Protein 7SJY (pdb70)

Nearest PDB structures (foldseek):
  7sjy-assembly2_B  TM=9.991E-01  e=5.318E-62  Acetivibrio thermocellus DSM 1313
  3tjn-assembly2_B  TM=8.805E-01  e=1.576E-15  Homo sapiens
  2rce-assembly2_D  TM=8.566E-01  e=8.160E-14  Escherichia coli
  2qf0-assembly2_D  TM=8.390E-01  e=1.412E-13  Escherichia coli K-12
  1ky9-assembly1_A  TM=7.820E-01  e=7.725E-14  Escherichia coli

B-factor: mean 51.48, std 15.57, range [25.97, 120.6]

Foldseek 3Di:
DAADPVLVVVQLQFKKKKFAAALVRHTPAIAIWGAQDQFKIKFFLVRHVRGLWMWIAGLVGDIFTWFAWLDHDNLQRMTMTGTPDGHPRDHAAADELVVDDFFFKKWWWIQAVNHIDIDIWTWHAQADPPGPGKTWTPAADDPRHAGTFMGGRVRHGQWGFHPPSHPPRTGITHGCVVVVVVCVVCVVDDSVRRFHFAGHDDPDPCCQPLVLVVQLLVCLLVLHVPSNCVQADPVPDDVVVVVVSVCVSVAFNKDKTWGDKAWPDDDDFKTKIWTKIWIGTPDGDDDDIGMKTKMFIWGQDPNHIHTHGMDID/DADPVLVVVQLQQKKKKFAAALVRHTPAIAIWGAQDQFKIKFFLVRYVRGLWMWIAGPVGDIFTWFAWLDHDNLQRMTMTGTPDGHPRDHAAADELVVDDFFFKKWWWIDDCPDIDIDIWTWHAQADPPRPGKTWTPADDDPRRAGTFMGGSVRHGQWGWHPPSHDPRTGITHGCVVVVVVCVVCVVDDSVPRFHFAGHDDPDPCCQVLVLVVQLLVCLLVLHVPSNCVQADPVPDDVVVVVVSVCVSVAFNKDKGWRDWAWPDDDPFKTKIWTKTWIDTPDGDDDDIGMKTKMFMWGQDPNHIHTHGMDID

InterPro domains:
  IPR001940 Peptidase S1C [PR00834] (427-439)
  IPR001940 Peptidase S1C [PR00834] (490-514)
  IPR001940 Peptidase S1C [PR00834] (542-559)
  IPR009003 Peptidase S1, PA clan [SSF50494] (396-578)
  IPR024449 Anti-sigma factor RsgI, N-terminal [PF12791] (3-42)
  IPR024449 Anti-sigma factor RsgI, N-terminal [PS51849] (3-50)
  IPR055431 Anti-sigma factor RsgI-like, middle domain [PF23750] (180-318)

Radius of gyration: 28.8 Å; Cα contacts (8 Å, |Δi|>4): 1561; chains: 2; bounding box: 77×58×78 Å

Sequence (625 aa):
PELGSREIEILGESVVLVTAYDENRKVVSQGSGFAVGTGLFATNYHLVKDGVVVKITAGDGKVYDVDGIVKYDKAKDLALLKTTVETGVNPLKLGTKKSLTKGSRIVAIGKANAKNTVTKGSIKSLKVDGLTDAIELSASISKESTGGPVFDMKGNVVGITAYGISKQNVNAVIPADYVADWVKELSKHSFGNIRIVRKTLVFDSDFEFNFVVYKIIRALENEDAATYFGCMTDELYKDETRKNLEVLFTTYDLAYNIESINVVSKSEEQAKVSYVYTINKEAGPNFKNYRIIGECSLIKVDGTWKINDSEEKELGSREIEILGESVVLVTAYDENRKVVSQGSGFAVGTGLFATNYHLVKDGVVVKITAGDGKVYDVDGIVKYDKAKDLALLKTTVETGVNPLKLGTKKSLTKGSRIVAIGKANAKNTVTKGSIKSLKVDGLTDAIELSASISKESTGGPVFDMKGNVVGITAYGISKQNVNAVIPADYVADWVKELSKHSFGNIRIVRKTLVFDSDFEFNFVVYKIIRRALENEDAATYFGCMTDELYKDETRKNLEVLFTTYDLAYNIESINVVSKSEEQAKVSYVYTINKEAGPNFKNYRIIGECSLIKVDGTWKINDSEEK

Secondary structure (DSSP, 8-state):
----HHHHHHHHTTEEEEEEE-TTS-EEEEEEEEEEETTEEEE-GGGTTT-SEEEEE-TTS-EEEEEEEEEEETTTTEEEEEESS--SPPPPPB--GGG--TT-EEEEEEE----EEEEEEEEEES--TTSSS-EEESS---GGGTT-EEE-TTS-EEEEE-TTSSSTT--EEEETHHHHHHHHHHTTS-GGGPPPSEE-B-SSTTHHHHHHHHHHHHHHHTT-HHHHHHTB-GGG--HHHHHHHHHHHHH-EEEEEEEEEEEEEE-SSEEEEEEEEEEEEEESS----EEEEEEEEEEEETTEEEEEEEEE-/---HHHHHHHHTTEEEEEEE-TTS-EEEEEEEEEEETTEEEE-GGGTTT-SEEEEE-TTS-EEEEEEEEEEETTTTEEEEEESS--SPPPPPB--GGG--TT-EEEEEE----PPEEEEEEEEES-BTTBSS-EEESS---GGGTT-EEE-TTS-EEEEE-TTSSSTT--EEEETHHHHHHHHHHTTS-GGG---SEE-B-SSTTHHHHHHHHHHHHHHHTT-HHHHHHTB-GGG--HHHHHHHHHHHHH-EEEEEEEEEEEEEE-SSEEEEEEEEEEEEEESS----EEEEEEEEEEEETTEEEEEEEEE-

Organism: Acetivibrio thermocellus (strain ATCC 27405 / DSM 1237 / JCM 9322 / NBRC 103400 / NCIMB 10682 / NRRL B-4536 / VPI 7372) (NCBI:txid203119)

Solvent-accessible surface area: 28581 Å² total; per-residue (Å²): 166,124,19,30,83,186,76,16,123,106,26,0,120,4,0,0,10,0,6,0,45,33,67,119,159,72,78,68,26,61,1,0,0,0,0,10,13,69,1,15,0,0,0,0,12,64,5,2,82,75,2,9,1,0,60,0,23,6,43,107,44,126,86,29,54,0,30,0,3,3,42,46,40,58,49,35,16,0,0,0,0,11,0,62,84,104,13,74,12,107,65,16,151,37,18,49,62,181,70,14,58,11,53,38,100,2,6,1,1,0,6,38,135,31,96,67,57,66,26,144,11,18,3,110,10,19,48,11,54,10,23,122,25,0,2,31,5,67,58,79,17,53,118,104,3,2,0,0,0,0,0,18,36,173,12,27,0,1,0,0,5,4,105,38,9,10,60,110,135,50,41,6,3,3,0,0,28,57,0,32,92,36,35,94,83,14,80,153,92,70,42,68,101,14,151,18,54,19,42,5,8,44,50,76,93,37,28,53,18,14,27,14,1,11,85,18,5,50,2,21,32,93,78,51,17,75,43,35,25,40,8,14,9,122,148,64,87,43,111,122,42,91,43,88,13,96,97,46,25,62,31,38,10,18,4,4,20,13,41,29,6,79,30,87,56,102,68,157,62,106,2,78,0,33,12,29,10,24,8,41,66,64,10,22,74,144,48,190,83,110,106,15,98,8,72,3,14,0,49,43,55,149,60,84,38,43,8,52,85,61,141,89,98,142,14,30,89,186,70,12,126,114,28,6,111,4,0,0,15,0,6,0,44,33,50,116,149,48,87,70,26,60,2,0,0,0,0,10,13,56,0,15,0,0,0,0,12,56,5,2,92,89,3,1,0,0,63,0,30,7,57,110,48,79,85,32,53,0,29,0,3,2,44,46,38,52,48,35,13,0,0,0,0,11,0,60,86,102,14,73,13,106,73,16,152,37,18,49,38,192,66,13,69,15,51,36,97,2,0,1,1,0,23,22,132,108,92,52,60,66,31,99,10,18,4,112,9,9,51,12,60,13,23,123,40,0,1,30,5,66,56,79,23,55,114,111,1,3,0,0,0,1,0,16,56,170,14,28,0,1,0,0,3,6,113,38,5,11,81,113,134,46,39,4,5,3,0,0,37,59,0,32,88,30,39,158,104,19,74,198,95,71,38,71,101,14,146,16,42,34,39,5,6,42,52,76,89,37,24,96,10,15,23,15,2,18,71,17,5,69,2,22,39,92,75,49,30,85,40,35,33,40,9,17,14,126,131,52,79,109,85,66,42,82,121,104,12,82,94,45,26,55,30,37,8,19,3,5,20,13,35,26,5,76,30,85,56,97,68,141,97,110,4,79,0,32,11,20,10,35,8,37,65,62,13,28,76,144,49,176,75,107,95,16,68,6,70,3,16,0,51,73,53,151,63,68,30,54,7,51,84,61,141,89,181

Structure (mmCIF, N/CA/C/O backbone):
data_7SJY
#
_entry.id   7SJY
#
_cell.length_a   63.630
_cell.length_b   78.060
_cell.length_c   81.210
_cell.angle_alpha   90.000
_cell.angle_beta   112.970
_cell.angle_gamma   90.000
#
_symmetry.space_group_name_H-M   'P 1 21 1'
#
loop_
_entity.id
_entity.type
_entity.pdbx_description
1 polymer 'Anti-sigma-I factor RsgI9'
2 non-polymer GLYCEROL
3 water water
#
loop_
_atom_site.group_PDB
_atom_site.id
_atom_site.type_symbol
_atom_site.label_atom_id
_atom_site.label_alt_id
_atom_site.label_comp_id
_atom_site.label_asym_id
_atom_site.label_entity_id
_atom_site.label_seq_id
_atom_site.pdbx_PDB_ins_code
_atom_site.Cartn_x
_atom_site.Cartn_y
_atom_site.Cartn_z
_atom_site.occupancy
_atom_site.B_iso_or_equiv
_atom_site.auth_seq_id
_atom_site.auth_comp_id
_atom_site.auth_asym_id
_atom_site.auth_atom_id
_atom_site.pdbx_PDB_model_num
ATOM 1 N N . PRO A 1 4 ? -57.544 33.413 60.797 1.00 65.84 389 PRO A N 1
ATOM 2 C CA . PRO A 1 4 ? -56.552 32.549 61.434 1.00 65.64 389 PRO A CA 1
ATOM 3 C C . PRO A 1 4 ? -55.151 32.954 60.962 1.00 65.26 389 PRO A C 1
ATOM 4 O O . PRO A 1 4 ? -54.453 32.152 60.336 1.00 66.25 389 PRO A O 1
ATOM 8 N N . GLU A 1 5 ? -54.771 34.220 61.201 1.00 63.25 390 GLU A N 1
ATOM 9 C CA . GLU A 1 5 ? -53.481 34.756 60.787 1.00 61.91 390 GLU A CA 1
ATOM 10 C C . GLU A 1 5 ? -52.769 35.388 62.004 1.00 58.89 390 GLU A C 1
ATOM 11 O O . GLU A 1 5 ? -53.398 36.124 62.768 1.00 59.28 390 GLU A O 1
ATOM 17 N N . LEU A 1 6 ? -51.476 35.067 62.209 1.00 55.60 391 LEU A N 1
ATOM 18 C CA . LEU A 1 6 ? -50.672 35.567 63.334 1.00 52.99 391 LEU A CA 1
ATOM 19 C C . LEU A 1 6 ? -50.452 37.088 63.270 1.00 51.90 391 LEU A C 1
ATOM 20 O O . LEU A 1 6 ? -49.806 37.581 62.349 1.00 52.29 391 LEU A O 1
ATOM 25 N N . GLY A 1 7 ? -50.999 37.812 64.234 1.00 50.80 392 GLY A N 1
ATOM 26 C CA . GLY A 1 7 ? -50.945 39.276 64.232 1.00 50.39 392 GLY A CA 1
ATOM 27 C C . GLY A 1 7 ? -49.613 39.856 64.659 1.00 49.35 392 GLY A C 1
ATOM 28 O O . GLY A 1 7 ? -48.829 39.166 65.303 1.00 48.81 392 GLY A O 1
ATOM 29 N N . SER A 1 8 ? -49.343 41.122 64.288 1.00 48.66 393 SER A N 1
ATOM 30 C CA . SER A 1 8 ? -48.118 41.834 64.658 1.00 49.11 393 SER A CA 1
ATOM 31 C C . SER A 1 8 ? -47.897 41.861 66.163 1.00 47.61 393 SER A C 1
ATOM 32 O O . SER A 1 8 ? -46.753 41.803 66.616 1.00 47.22 393 SER A O 1
ATOM 35 N N . ARG A 1 9 ? -48.978 42.018 66.943 1.00 46.92 394 ARG A N 1
ATOM 36 C CA . ARG A 1 9 ? -48.892 42.077 68.402 1.00 47.40 394 ARG A CA 1
ATOM 37 C C . ARG A 1 9 ? -48.297 40.785 68.955 1.00 47.01 394 ARG A C 1
ATOM 38 O O . ARG A 1 9 ? -47.420 40.823 69.830 1.00 47.46 394 ARG A O 1
ATOM 46 N N . GLU A 1 10 ? -48.745 39.638 68.404 1.00 45.92 395 GLU A N 1
ATOM 47 C CA . GLU A 1 10 ? -48.280 38.327 68.810 1.00 45.06 395 GLU A CA 1
ATOM 48 C C . GLU A 1 10 ? -46.840 38.109 68.359 1.00 43.70 395 GLU A C 1
ATOM 49 O O . GLU A 1 10 ? -46.036 37.590 69.130 1.00 43.11 395 GLU A O 1
ATOM 55 N N . ILE A 1 11 ? -46.510 38.524 67.128 1.00 42.69 396 ILE A N 1
ATOM 56 C CA . ILE A 1 11 ? -45.150 38.412 66.605 1.00 42.68 396 ILE A CA 1
ATOM 57 C C . ILE A 1 11 ? -44.138 39.163 67.488 1.00 43.57 396 ILE A C 1
ATOM 58 O O . ILE A 1 11 ? -43.054 38.639 67.766 1.00 43.54 396 ILE A O 1
ATOM 63 N N . GLU A 1 12 ? -44.511 40.381 67.958 1.00 44.08 397 GLU A N 1
ATOM 64 C CA . GLU A 1 12 ? -43.645 41.173 68.815 1.00 45.02 397 GLU A CA 1
ATOM 65 C C . GLU A 1 12 ? -43.390 40.462 70.160 1.00 44.00 397 GLU A C 1
ATOM 66 O O . GLU A 1 12 ? -42.263 40.466 70.666 1.00 43.62 397 GLU A O 1
ATOM 72 N N . ILE A 1 13 ? -44.431 39.853 70.732 1.00 43.52 398 ILE A N 1
ATOM 73 C CA . ILE A 1 13 ? -44.303 39.126 71.996 1.00 44.05 398 ILE A CA 1
ATOM 74 C C . ILE A 1 13 ? -43.413 37.885 71.817 1.00 43.16 398 ILE A C 1
ATOM 75 O O . ILE A 1 13 ? -42.515 37.642 72.622 1.00 43.90 398 ILE A O 1
ATOM 80 N N . LEU A 1 14 ? -43.654 37.107 70.761 1.00 41.33 399 LEU A N 1
ATOM 81 C CA . LEU A 1 14 ? -42.851 35.904 70.487 1.00 40.05 399 LEU A CA 1
ATOM 82 C C . LEU A 1 14 ? -41.378 36.249 70.228 1.00 39.80 399 LEU A C 1
ATOM 83 O O . LEU A 1 14 ? -40.473 35.491 70.594 1.00 39.90 399 LEU A O 1
ATOM 88 N N . GLY A 1 15 ? -41.154 37.390 69.587 1.00 39.84 400 GLY A N 1
ATOM 89 C CA . GLY A 1 15 ? -39.816 37.870 69.278 1.00 40.59 400 GLY A CA 1
ATOM 90 C C . GLY A 1 15 ? -38.979 38.152 70.510 1.00 41.01 400 GLY A C 1
ATOM 91 O O . GLY A 1 15 ? -37.751 38.116 70.429 1.00 40.78 400 GLY A O 1
ATOM 92 N N . GLU A 1 16 ? -39.621 38.406 71.663 1.00 41.57 401 GLU A N 1
ATOM 93 C CA . GLU A 1 16 ? -38.886 38.637 72.920 1.00 43.05 401 GLU A CA 1
ATOM 94 C C . GLU A 1 16 ? -38.134 37.375 73.406 1.00 43.30 401 GLU A C 1
ATOM 95 O O . GLU A 1 16 ? -37.249 37.482 74.259 1.00 43.63 401 GLU A O 1
ATOM 101 N N . SER A 1 17 ? -38.464 36.197 72.858 1.00 42.61 402 SER A N 1
ATOM 102 C CA . SER A 1 17 ? -37.785 34.942 73.185 1.00 42.11 402 SER A CA 1
ATOM 103 C C . SER A 1 17 ? -36.649 34.597 72.203 1.00 40.21 402 SER A C 1
ATOM 104 O O . SER A 1 17 ? -35.981 33.591 72.377 1.00 38.95 402 SER A O 1
ATOM 107 N N . VAL A 1 18 ? -36.437 35.432 71.178 1.00 39.43 403 VAL A N 1
ATOM 108 C CA . VAL A 1 18 ? -35.415 35.193 70.178 1.00 38.80 403 VAL A CA 1
ATOM 109 C C . VAL A 1 18 ? -34.143 35.908 70.605 1.00 37.85 403 VAL A C 1
ATOM 110 O O . VAL A 1 18 ? -34.201 37.050 71.054 1.00 38.98 403 VAL A O 1
ATOM 114 N N . VAL A 1 19 ? -33.007 35.238 70.509 1.00 37.03 404 VAL A N 1
ATOM 115 C CA . VAL A 1 19 ? -31.739 35.791 70.982 1.00 37.99 404 VAL A CA 1
ATOM 116 C C . VAL A 1 19 ? -30.674 35.767 69.882 1.00 38.99 404 VAL A C 1
ATOM 117 O O . VAL A 1 19 ? -30.834 35.078 68.855 1.00 38.35 404 VAL A O 1
ATOM 121 N N . LEU A 1 20 ? -29.602 36.531 70.098 1.00 39.60 405 LEU A N 1
ATOM 122 C CA . LEU A 1 20 ? -28.437 36.587 69.226 1.00 41.87 405 LEU A CA 1
ATOM 123 C C . LEU A 1 20 ? -27.446 35.573 69.775 1.00 42.80 405 LEU A C 1
ATOM 124 O O . LEU A 1 20 ? -27.220 35.530 70.986 1.00 43.90 405 LEU A O 1
ATOM 129 N N . VAL A 1 21 ? -26.890 34.719 68.917 1.00 42.35 406 VAL A N 1
ATOM 130 C CA . VAL A 1 21 ? -25.910 33.715 69.330 1.00 42.47 406 VAL A CA 1
ATOM 131 C C . VAL A 1 21 ? -24.560 34.114 68.706 1.00 42.84 406 VAL A C 1
ATOM 132 O O . VAL A 1 21 ? -24.461 34.171 67.487 1.00 41.77 406 VAL A O 1
ATOM 136 N N . THR A 1 22 ? -23.538 34.409 69.527 1.00 43.42 407 THR A N 1
ATOM 137 C CA . THR A 1 22 ? -22.226 34.811 69.001 1.00 45.00 407 THR A CA 1
ATOM 138 C C . THR A 1 22 ? -21.121 33.876 69.471 1.00 46.23 407 THR A C 1
ATOM 139 O O . THR A 1 22 ? -20.962 33.672 70.676 1.00 46.40 407 THR A O 1
ATOM 143 N N . ALA A 1 23 ? -20.342 33.326 68.527 1.00 46.73 408 ALA A N 1
ATOM 144 C CA . ALA A 1 23 ? -19.239 32.447 68.881 1.00 48.15 408 ALA A CA 1
ATOM 145 C C . ALA A 1 23 ? -17.928 33.174 68.657 1.00 49.12 408 ALA A C 1
ATOM 146 O O . ALA A 1 23 ? -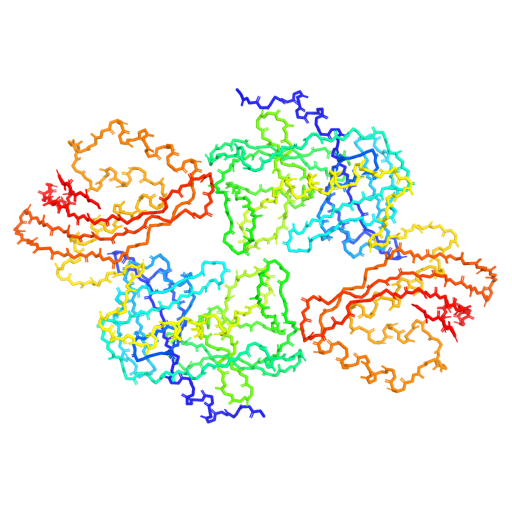17.762 33.860 67.651 1.00 48.96 408 ALA A O 1
ATOM 148 N N . TYR A 1 24 ? -17.009 33.026 69.611 1.00 49.87 409 TYR A N 1
ATOM 149 C CA . TYR A 1 24 ? -15.697 33.658 69.604 1.00 50.79 409 TYR A CA 1
ATOM 150 C C . TYR A 1 24 ? -14.594 32.626 69.567 1.00 51.66 409 TYR A C 1
ATOM 151 O O . TYR A 1 24 ? -14.767 31.519 70.072 1.00 51.08 409 TYR A O 1
ATOM 160 N N . ASP A 1 25 ? -13.445 32.995 69.002 1.00 53.36 410 ASP A N 1
ATOM 161 C CA . ASP A 1 25 ? -12.266 32.130 69.055 1.00 55.10 410 ASP A CA 1
ATOM 162 C C . ASP A 1 25 ? -11.427 32.497 70.323 1.00 56.92 410 ASP A C 1
ATOM 163 O O . ASP A 1 25 ? -11.850 33.349 71.111 1.00 57.14 410 ASP A O 1
ATOM 168 N N . GLU A 1 26 ? -10.255 31.874 70.522 1.00 57.78 411 GLU A N 1
ATOM 169 C CA . GLU A 1 26 ? -9.418 32.137 71.687 1.00 59.49 411 GLU A CA 1
ATOM 170 C C . GLU A 1 26 ? -8.853 33.564 71.733 1.00 60.95 411 GLU A C 1
ATOM 171 O O . GLU A 1 26 ? -8.388 33.982 72.792 1.00 61.33 411 GLU A O 1
ATOM 177 N N . ASN A 1 27 ? -8.876 34.304 70.605 1.00 61.37 412 ASN A N 1
ATOM 178 C CA . ASN A 1 27 ? -8.379 35.682 70.593 1.00 62.86 412 ASN A CA 1
ATOM 179 C C . ASN A 1 27 ? -9.513 36.711 70.611 1.00 63.03 412 ASN A C 1
ATOM 180 O O . ASN A 1 27 ? -9.292 37.847 70.196 1.00 62.98 412 ASN A O 1
ATOM 185 N N . ARG A 1 28 ? -10.727 36.316 71.075 1.00 62.62 413 ARG A N 1
ATOM 186 C CA . ARG A 1 28 ? -11.903 37.192 71.184 1.00 62.38 413 ARG A CA 1
ATOM 187 C C . ARG A 1 28 ? -12.460 37.667 69.832 1.00 60.85 413 ARG A C 1
ATOM 188 O O . ARG A 1 28 ? -13.208 38.643 69.787 1.00 60.76 413 ARG A O 1
ATOM 196 N N . LYS A 1 29 ? -12.126 36.974 68.736 1.00 59.39 414 LYS A N 1
ATOM 197 C CA . LYS A 1 29 ? -12.649 37.326 67.418 1.00 58.34 414 LYS A CA 1
ATOM 198 C C . LYS A 1 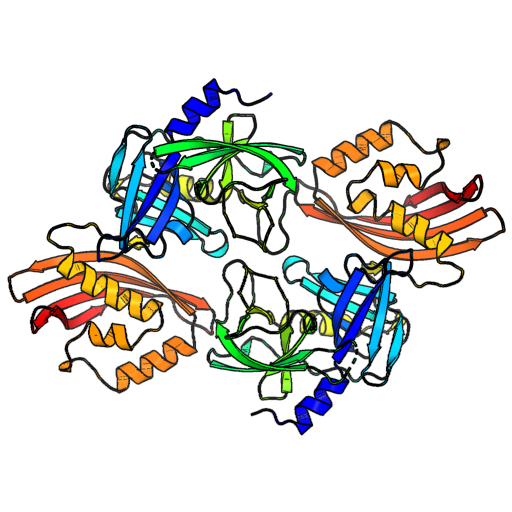29 ? -13.971 36.588 67.173 1.00 57.52 414 LYS A C 1
ATOM 199 O O . LYS A 1 29 ? -14.081 35.421 67.512 1.00 57.71 414 LYS A O 1
ATOM 202 N N . VAL A 1 30 ? -14.947 37.248 66.547 1.00 56.40 415 VAL A N 1
ATOM 203 C CA . VAL A 1 30 ? -16.222 36.623 66.226 1.00 55.98 415 VAL A CA 1
ATOM 204 C C . VAL A 1 30 ? -16.034 35.668 65.044 1.00 55.40 415 VAL A C 1
ATOM 205 O O . VAL A 1 30 ? -15.656 36.112 63.957 1.00 55.74 415 VAL A O 1
ATOM 209 N N . VAL A 1 31 ? -16.284 34.364 65.245 1.00 54.09 416 VAL A N 1
ATOM 210 C CA . VAL A 1 31 ? -16.154 33.391 64.162 1.00 53.42 416 VAL A CA 1
ATOM 211 C C . VAL A 1 31 ? -17.498 33.069 63.506 1.00 52.32 416 VAL A C 1
ATOM 212 O O . VAL A 1 31 ? -17.524 32.674 62.348 1.00 53.23 416 VAL A O 1
ATOM 216 N N . SER A 1 32 ? -18.603 33.226 64.232 1.00 50.60 417 SER A N 1
ATOM 217 C CA . SER A 1 32 ? -19.940 32.999 63.696 1.00 50.21 417 SER A CA 1
ATOM 218 C C . SER A 1 32 ? -20.970 33.743 64.528 1.00 48.87 417 SER A C 1
ATOM 219 O O . SER A 1 32 ? -20.757 34.019 65.719 1.00 48.59 417 SER A O 1
ATOM 222 N N . GLN A 1 33 ? -22.094 34.078 63.883 1.00 46.71 418 GLN A N 1
ATOM 223 C CA . GLN A 1 33 ? -23.168 34.782 64.542 1.00 44.58 418 GLN A CA 1
ATOM 224 C C . GLN A 1 33 ? -24.470 34.460 63.852 1.00 42.17 418 GLN A C 1
ATOM 225 O O . GLN A 1 33 ? -24.550 34.465 62.619 1.00 42.51 418 GLN A O 1
ATOM 231 N N . GLY A 1 34 ? -25.483 34.188 64.648 1.00 39.30 419 GLY A N 1
ATOM 232 C CA . GLY A 1 34 ? -26.799 33.884 64.121 1.00 38.89 419 GLY A CA 1
ATOM 233 C C . GLY A 1 34 ? -27.852 34.052 65.186 1.00 39.16 419 GLY A C 1
ATOM 234 O O . GLY A 1 34 ? -27.654 34.788 66.165 1.00 39.66 419 GLY A O 1
ATOM 235 N N . SER A 1 35 ? -28.965 33.370 65.011 1.00 38.70 420 SER A N 1
ATOM 236 C CA . SER A 1 35 ? -30.089 33.468 65.926 1.00 38.32 420 SER A CA 1
ATOM 237 C C . SER A 1 35 ? -30.268 32.187 66.745 1.00 38.24 420 SER A C 1
ATOM 238 O O . SER A 1 35 ? -29.660 31.164 66.474 1.00 38.07 420 SER A O 1
ATOM 241 N N . GLY A 1 36 ? -31.111 32.287 67.751 1.00 37.88 421 GLY A N 1
ATOM 242 C CA . GLY A 1 36 ? -31.504 31.205 68.640 1.00 37.10 421 GLY A CA 1
ATOM 243 C C . GLY A 1 36 ? -32.783 31.595 69.359 1.00 36.73 421 GLY A C 1
ATOM 244 O O . GLY A 1 36 ? -33.318 32.702 69.150 1.00 36.66 421 GLY A O 1
ATOM 245 N N . PHE A 1 37 ? -33.283 30.714 70.213 1.00 35.88 422 PHE A N 1
ATOM 246 C CA . PHE A 1 37 ? -34.517 31.014 70.950 1.00 36.22 422 PHE A CA 1
ATOM 247 C C . PHE A 1 37 ? -34.637 30.210 72.247 1.00 37.11 422 PHE A C 1
ATOM 248 O O . PHE A 1 37 ? -34.232 29.038 72.301 1.00 36.81 422 PHE A O 1
ATOM 256 N N . ALA A 1 38 ? -35.229 30.824 73.270 1.00 36.41 423 ALA A N 1
ATOM 257 C CA . ALA A 1 38 ? -35.418 30.125 74.523 1.00 37.37 423 ALA A CA 1
ATOM 258 C C . ALA A 1 38 ? -36.482 29.055 74.409 1.00 37.84 423 ALA A C 1
ATOM 259 O O . ALA A 1 38 ? -37.576 29.296 73.902 1.00 36.54 423 ALA A O 1
ATOM 261 N N . VAL A 1 39 ? -36.139 27.851 74.878 1.00 39.43 424 VAL A N 1
ATOM 262 C CA . VAL A 1 39 ? -37.039 26.686 74.994 1.00 40.82 424 VAL A CA 1
ATOM 263 C C . VAL A 1 39 ? -37.125 26.177 76.456 1.00 43.80 424 VAL A C 1
ATOM 264 O O . VAL A 1 39 ? -37.890 25.262 76.752 1.00 43.30 424 VAL A O 1
ATOM 268 N N . GLY A 1 40 ? -36.322 26.789 77.339 1.00 46.00 425 GLY A N 1
ATOM 269 C CA . GLY A 1 40 ? -36.230 26.598 78.776 1.00 47.80 425 GLY A CA 1
ATOM 270 C C . GLY A 1 40 ? -35.630 27.852 79.385 1.00 50.13 425 GLY A C 1
ATOM 271 O O . GLY A 1 40 ? -35.088 28.707 78.672 1.00 50.41 425 GLY A O 1
ATOM 272 N N . THR A 1 41 ? -35.679 27.973 80.706 1.00 51.98 426 THR A N 1
ATOM 273 C CA . THR A 1 41 ? -35.140 29.151 81.407 1.00 53.29 426 THR A CA 1
ATOM 274 C C . THR A 1 41 ? -33.638 29.416 81.145 1.00 51.85 426 THR A C 1
ATOM 275 O O . THR A 1 41 ? -33.210 30.573 81.173 1.00 53.49 426 THR A O 1
ATOM 279 N N . GLY A 1 42 ? -32.869 28.360 80.915 1.00 48.00 427 GLY A N 1
ATOM 280 C CA . GLY A 1 42 ? -31.459 28.477 80.586 1.00 45.76 427 GLY A CA 1
ATOM 281 C C . GLY A 1 42 ? -31.063 27.576 79.433 1.00 43.73 427 GLY A C 1
ATOM 282 O O . GLY A 1 42 ? -29.897 27.187 79.329 1.00 43.99 427 GLY A O 1
ATOM 283 N N . LEU A 1 43 ? -32.040 27.237 78.551 1.00 41.61 428 LEU A N 1
ATOM 284 C CA . LEU A 1 43 ? -31.861 26.367 77.393 1.00 41.01 428 LEU A CA 1
ATOM 285 C C . LEU A 1 43 ? -32.295 27.123 76.149 1.00 40.32 428 LEU A C 1
ATOM 286 O O . LEU A 1 43 ? -33.419 27.644 76.092 1.00 40.14 428 LEU A O 1
ATOM 291 N N . PHE A 1 44 ? -31.400 27.188 75.156 1.00 39.14 429 PHE A N 1
ATOM 292 C CA . PHE A 1 44 ? -31.655 27.917 73.928 1.00 38.49 429 PHE A CA 1
ATOM 293 C C . PHE A 1 44 ? -31.390 27.031 72.732 1.00 38.06 429 PHE A C 1
ATOM 294 O O . PHE A 1 44 ? -30.333 26.408 72.648 1.00 37.65 429 PHE A O 1
ATOM 302 N N . ALA A 1 45 ? -32.353 26.950 71.800 1.00 37.67 430 ALA A N 1
ATOM 303 C CA . ALA A 1 45 ? -32.170 26.158 70.592 1.00 37.28 430 ALA A CA 1
ATOM 304 C C . ALA A 1 45 ? -31.517 27.049 69.540 1.00 38.34 430 ALA A C 1
ATOM 305 O O . ALA A 1 45 ? -31.744 28.253 69.539 1.00 38.25 430 ALA A O 1
ATOM 307 N N . THR A 1 46 ? -30.658 26.478 68.681 1.00 38.35 431 THR A N 1
ATOM 308 C CA . THR A 1 46 ? -29.960 27.226 67.615 1.00 38.25 431 THR A CA 1
ATOM 309 C C . THR A 1 46 ? -29.436 26.209 66.554 1.00 37.47 431 THR A C 1
ATOM 310 O O . THR A 1 46 ? -29.779 25.019 66.626 1.00 36.67 431 THR A O 1
ATOM 314 N N . ASN A 1 47 ? -28.624 26.656 65.581 1.00 36.90 432 ASN A N 1
ATOM 315 C CA . ASN A 1 47 ? -27.994 25.744 64.640 1.00 36.70 432 ASN A CA 1
ATOM 316 C C . ASN A 1 47 ? -26.658 25.287 65.231 1.00 37.22 432 ASN A C 1
ATOM 317 O O . ASN A 1 47 ? -25.970 26.074 65.865 1.00 37.55 432 ASN A O 1
ATOM 322 N N . TYR A 1 48 ? -26.244 24.055 64.925 1.00 36.50 433 TYR A N 1
ATOM 323 C CA . TYR A 1 48 ? -24.963 23.526 65.352 1.00 37.34 433 TYR A CA 1
ATOM 324 C C . TYR A 1 48 ? -23.821 24.287 64.689 1.00 37.89 433 TYR A C 1
ATOM 325 O O . TYR A 1 48 ? -22.810 24.547 65.347 1.00 38.50 433 TYR A O 1
ATOM 334 N N . HIS A 1 49 ? -23.981 24.688 63.411 1.00 37.15 434 HIS A N 1
ATOM 335 C CA . HIS A 1 49 ? -22.905 25.394 62.697 1.00 37.76 434 HIS A CA 1
ATOM 336 C C . HIS A 1 49 ? -22.548 26.728 63.318 1.00 38.42 434 HIS A C 1
ATOM 337 O O . HIS A 1 49 ? -21.425 27.195 63.143 1.00 38.60 434 HIS A O 1
ATOM 344 N N . LEU A 1 50 ? -23.488 27.355 64.037 1.00 38.98 435 LEU A N 1
ATOM 345 C CA . LEU A 1 50 ? -23.220 28.649 64.676 1.00 39.83 435 LEU A CA 1
ATOM 346 C C . LEU A 1 50 ? -22.339 28.536 65.922 1.00 42.06 435 LEU A C 1
ATOM 347 O O . LEU A 1 50 ? -21.781 29.544 66.356 1.00 43.76 435 LEU A O 1
ATOM 352 N N . VAL A 1 51 ? -22.238 27.339 66.524 1.00 42.13 436 VAL A N 1
ATOM 353 C CA . VAL A 1 51 ? -21.510 27.139 67.776 1.00 43.23 436 VAL A CA 1
ATOM 354 C C . VAL A 1 51 ? -20.413 26.083 67.703 1.00 45.30 436 VAL A C 1
ATOM 355 O O . VAL A 1 51 ? -19.627 26.009 68.642 1.00 46.40 436 VAL A O 1
ATOM 359 N N . LYS A 1 52 ? -20.336 25.273 66.631 1.00 46.02 437 LYS A N 1
ATOM 360 C CA . LYS A 1 52 ? -19.358 24.182 66.566 1.00 48.09 437 LYS A CA 1
ATOM 361 C C . LYS A 1 52 ? -17.895 24.609 66.691 1.00 51.21 437 LYS A C 1
ATOM 362 O O . LYS A 1 52 ? -17.106 23.831 67.216 1.00 52.92 437 LYS A O 1
ATOM 368 N N . ASP A 1 53 ? -17.530 25.794 66.197 1.00 51.61 438 ASP A N 1
ATOM 369 C CA . ASP A 1 53 ? -16.161 26.320 66.254 1.00 52.96 438 ASP A CA 1
ATOM 370 C C . ASP A 1 53 ? -15.977 27.439 67.310 1.00 53.85 438 ASP A C 1
ATOM 371 O O . ASP A 1 53 ? -14.920 28.058 67.375 1.00 54.29 438 ASP A O 1
ATOM 376 N N . GLY A 1 54 ? -16.982 27.658 68.147 1.00 53.44 439 GLY A N 1
ATOM 377 C CA . GLY A 1 54 ? -16.903 28.648 69.198 1.00 53.04 439 GLY A CA 1
ATOM 378 C C . GLY A 1 54 ? -16.173 28.131 70.413 1.00 53.18 439 GLY A C 1
ATOM 379 O O . GLY A 1 54 ? -16.637 27.210 71.098 1.00 53.73 439 GLY A O 1
ATOM 380 N N . VAL A 1 55 ? -15.013 28.730 70.704 1.00 52.50 440 VAL A N 1
ATOM 381 C CA . VAL A 1 55 ? -14.298 28.422 71.934 1.00 51.73 440 VAL A CA 1
ATOM 382 C C . VAL A 1 55 ? -15.129 28.994 73.101 1.00 50.75 440 VAL A C 1
ATOM 383 O O . VAL A 1 55 ? -15.285 28.336 74.125 1.00 51.33 440 VAL A O 1
ATOM 387 N N . VAL A 1 56 ? -15.672 30.213 72.923 1.00 49.17 441 VAL A N 1
ATOM 388 C CA . VAL A 1 56 ? -16.510 30.906 73.890 1.00 48.59 441 VAL A CA 1
ATOM 389 C C . VAL A 1 56 ? -17.796 31.307 73.158 1.00 46.92 441 VAL A C 1
ATOM 390 O O . VAL A 1 56 ? -17.736 31.782 72.027 1.00 47.03 441 VAL A O 1
ATOM 394 N N . VAL A 1 57 ? -18.956 31.082 73.771 1.00 45.99 442 VAL A N 1
ATOM 395 C CA . VAL A 1 57 ? -20.227 31.437 73.144 1.00 45.67 442 VAL A CA 1
ATOM 396 C C . VAL A 1 57 ? -21.013 32.344 74.071 1.00 45.58 442 VAL A C 1
ATOM 397 O O . VAL A 1 57 ? -21.029 32.107 75.275 1.00 45.21 442 VAL A O 1
ATOM 401 N N . LYS A 1 58 ? -21.648 33.383 73.518 1.00 45.34 443 LYS A N 1
ATOM 402 C CA . LYS A 1 58 ? -22.473 34.325 74.276 1.00 46.06 443 LYS A CA 1
ATOM 403 C C . LYS A 1 58 ? -23.859 34.495 73.633 1.00 46.48 443 LYS A C 1
ATOM 404 O O . LYS A 1 58 ? -23.991 34.440 72.418 1.00 45.58 443 LYS A O 1
ATOM 410 N N . ILE A 1 59 ? -24.882 34.696 74.461 1.00 46.61 444 ILE A N 1
ATOM 411 C CA . ILE A 1 59 ? -26.257 34.902 74.018 1.00 46.33 444 ILE A CA 1
ATOM 412 C C . ILE A 1 59 ? -26.679 36.336 74.395 1.00 45.61 444 ILE A C 1
ATOM 413 O O . ILE A 1 59 ? -26.426 36.756 75.517 1.00 44.02 444 ILE A O 1
ATOM 418 N N . THR A 1 60 ? -27.288 37.093 73.469 1.00 45.57 445 THR A N 1
ATOM 419 C CA . THR A 1 60 ? -27.765 38.440 73.783 1.00 45.72 445 THR A CA 1
ATOM 420 C C . THR A 1 60 ? -29.278 38.448 73.639 1.00 46.16 445 THR A C 1
ATOM 421 O O . THR A 1 60 ? -29.795 38.079 72.589 1.00 45.57 445 THR A O 1
ATOM 425 N N . ALA A 1 61 ? -29.990 38.839 74.692 1.00 46.84 446 ALA A N 1
ATOM 426 C CA .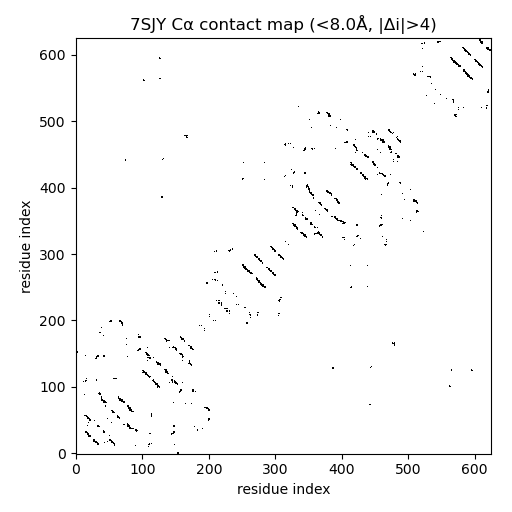 ALA A 1 61 ? -31.455 38.925 74.643 1.00 48.00 446 ALA A CA 1
ATOM 427 C C . ALA A 1 61 ? -31.908 40.298 74.060 1.00 49.25 446 ALA A C 1
ATOM 428 O O . ALA A 1 61 ? -31.082 41.209 73.918 1.00 48.99 446 ALA A O 1
ATOM 430 N N . GLY A 1 62 ? -33.194 40.428 73.703 1.00 49.91 447 GLY A N 1
ATOM 431 C CA . GLY A 1 62 ? -33.759 41.647 73.127 1.00 51.12 447 GLY A CA 1
ATOM 432 C C . GLY A 1 62 ? -33.559 42.905 73.957 1.00 52.56 447 GLY A C 1
ATOM 433 O O . GLY A 1 62 ? -33.571 44.018 73.423 1.00 53.36 447 GLY A O 1
ATOM 434 N N . ASP A 1 63 ? -33.352 42.745 75.265 1.00 53.33 448 ASP A N 1
ATOM 435 C CA . ASP A 1 63 ? -33.113 43.886 76.146 1.00 54.80 448 ASP A CA 1
ATOM 436 C C . ASP A 1 63 ? -31.617 44.251 76.315 1.00 54.78 448 ASP A C 1
ATOM 437 O O . ASP A 1 63 ? -31.290 45.131 77.105 1.00 55.17 448 ASP A O 1
ATOM 442 N N . GLY A 1 64 ? -30.730 43.568 75.596 1.00 54.06 449 GLY A N 1
ATOM 443 C CA . GLY A 1 64 ? -29.302 43.841 75.675 1.00 53.99 449 GLY A CA 1
ATOM 444 C C . GLY A 1 64 ? -28.535 42.977 76.659 1.00 54.21 449 GLY A C 1
ATOM 445 O O . GLY A 1 64 ? -27.300 42.989 76.647 1.00 54.19 449 GLY A O 1
ATOM 446 N N . LYS A 1 65 ? -29.242 42.233 77.530 1.00 53.97 450 LYS A N 1
ATOM 447 C CA . LYS A 1 65 ? -28.559 41.391 78.523 1.00 54.06 450 LYS A CA 1
ATOM 448 C C . LYS A 1 65 ? -27.766 40.285 77.839 1.00 53.30 450 LYS A C 1
ATOM 449 O O . LYS A 1 65 ? -28.292 39.603 76.942 1.00 52.28 450 LYS A O 1
ATOM 455 N N . VAL A 1 66 ? -26.490 40.138 78.226 1.00 52.59 451 VAL A N 1
ATOM 456 C CA . VAL A 1 66 ? -25.606 39.134 77.639 1.00 53.13 451 VAL A CA 1
ATOM 457 C C . VAL A 1 66 ? -25.395 37.992 78.617 1.00 52.99 451 VAL A C 1
ATOM 458 O O . VAL A 1 66 ? -25.140 38.229 79.794 1.00 53.21 451 VAL A O 1
ATOM 462 N N . TYR A 1 67 ? -25.512 36.756 78.143 1.00 51.81 452 TYR A N 1
ATOM 463 C CA . TYR A 1 67 ? -25.350 35.585 78.980 1.00 51.96 452 TYR A CA 1
ATOM 464 C C . TYR A 1 67 ? -24.243 34.703 78.453 1.00 51.03 452 TYR A C 1
ATOM 465 O O . TYR A 1 67 ? -24.098 34.549 77.245 1.00 51.33 452 TYR A O 1
ATOM 474 N N . ASP A 1 68 ? -23.474 34.108 79.357 1.00 49.62 453 ASP A N 1
ATOM 475 C CA . ASP A 1 68 ? -22.420 33.182 78.966 1.00 48.79 453 ASP A CA 1
ATOM 476 C C . ASP A 1 68 ? -23.047 31.823 78.725 1.00 46.90 453 ASP A C 1
ATOM 477 O O . ASP A 1 68 ? -23.981 31.433 79.428 1.00 46.70 453 ASP A O 1
ATOM 482 N N . VAL A 1 69 ? -22.532 31.102 77.738 1.00 45.41 454 VAL A N 1
ATOM 483 C CA . VAL A 1 69 ? -22.975 29.754 77.444 1.00 44.44 454 VAL A CA 1
ATOM 484 C C . VAL A 1 69 ? -22.017 28.805 78.206 1.00 44.93 454 VAL A C 1
ATOM 485 O O . VAL A 1 69 ? -20.796 28.988 78.170 1.00 44.59 454 VAL A O 1
ATOM 489 N N . ASP A 1 70 ? -22.593 27.839 78.924 1.00 45.50 455 ASP A N 1
ATOM 490 C CA . ASP A 1 70 ? -21.894 26.800 79.713 1.00 46.66 455 ASP A CA 1
ATOM 491 C C . ASP A 1 70 ? -21.401 25.663 78.763 1.00 46.57 455 ASP A C 1
ATOM 492 O O . ASP A 1 70 ? -20.331 25.090 78.949 1.00 46.74 455 ASP A O 1
ATOM 497 N N . GLY A 1 71 ? -22.197 25.375 77.749 1.00 45.77 456 GLY A N 1
ATOM 498 C CA . GLY A 1 71 ? -21.876 24.393 76.732 1.00 44.96 456 GLY A CA 1
ATOM 499 C C . GLY A 1 71 ? -23.096 23.962 75.952 1.00 43.47 456 GLY A C 1
ATOM 500 O O . GLY A 1 71 ? -24.220 24.423 76.191 1.00 42.41 456 GLY A O 1
ATOM 501 N N . ILE A 1 72 ? -22.864 23.017 75.044 1.00 42.80 457 ILE A N 1
ATOM 502 C CA . ILE A 1 72 ? -23.899 22.409 74.237 1.00 42.00 457 ILE A CA 1
ATOM 503 C C . ILE A 1 72 ? -24.383 21.164 74.996 1.00 40.57 457 ILE A C 1
ATOM 504 O O . ILE A 1 72 ? -23.561 20.347 75.412 1.00 41.01 457 ILE A O 1
ATOM 509 N N . VAL A 1 73 ? -25.692 21.044 75.231 1.00 39.25 458 VAL A N 1
ATOM 510 C CA . VAL A 1 73 ? -26.257 19.904 75.946 1.00 39.58 458 VAL A CA 1
ATOM 511 C C . VAL A 1 73 ? -26.810 18.825 75.000 1.00 38.80 458 VAL A C 1
ATOM 512 O O . VAL A 1 73 ? -26.875 17.671 75.390 1.00 39.09 458 VAL A O 1
ATOM 516 N N . LYS A 1 74 ? -27.202 19.193 73.767 1.00 37.48 459 LYS A N 1
ATOM 517 C CA . LYS A 1 74 ? -27.677 18.260 72.735 1.00 37.45 459 LYS A CA 1
ATOM 518 C C . LYS A 1 74 ? -27.275 18.829 71.392 1.00 37.95 459 LYS A C 1
ATOM 519 O O . LYS A 1 74 ? -27.325 20.058 71.196 1.00 37.32 459 LYS A O 1
ATOM 525 N N . TYR A 1 75 ? -27.006 17.947 70.424 1.00 37.90 460 TYR A N 1
ATOM 526 C CA . TYR A 1 75 ? -26.718 18.411 69.062 1.00 39.49 460 TYR A CA 1
ATOM 527 C C . TYR A 1 75 ? -26.975 17.314 68.048 1.00 39.26 460 TYR A C 1
ATOM 528 O O . TYR A 1 75 ? -26.964 16.109 68.374 1.00 38.64 460 TYR A O 1
ATOM 537 N N . ASP A 1 76 ? -27.220 17.723 66.820 1.00 38.63 461 ASP A N 1
ATOM 538 C CA . ASP A 1 76 ? -27.477 16.784 65.729 1.00 39.35 461 ASP A CA 1
ATOM 539 C C . ASP A 1 76 ? -26.868 17.414 64.517 1.00 40.38 461 ASP A C 1
ATOM 540 O O . ASP A 1 76 ? -27.356 18.447 64.065 1.00 40.35 461 ASP A O 1
ATOM 545 N N . LYS A 1 77 ? -25.751 16.854 64.032 1.00 40.89 462 LYS A N 1
ATOM 546 C CA . LYS A 1 77 ? -25.056 17.417 62.871 1.00 41.91 462 LYS A CA 1
ATOM 547 C C . LYS A 1 77 ? -25.861 17.354 61.582 1.00 41.63 462 LYS A C 1
ATOM 548 O O . LYS A 1 77 ? -25.879 18.335 60.836 1.00 41.77 462 LYS A O 1
ATOM 554 N N . ALA A 1 78 ? -26.526 16.226 61.312 1.00 41.25 463 ALA A N 1
ATOM 555 C CA . ALA A 1 78 ? -27.321 16.071 60.082 1.00 40.64 463 ALA A CA 1
ATOM 556 C C . ALA A 1 78 ? -28.482 17.071 60.029 1.00 39.28 463 ALA A C 1
ATOM 557 O O . ALA A 1 78 ? -28.844 17.539 58.948 1.00 40.28 463 ALA A O 1
ATOM 559 N N . LYS A 1 79 ? -29.057 17.414 61.176 1.00 37.57 464 LYS A N 1
ATOM 560 C CA . LYS A 1 79 ? -30.154 18.384 61.236 1.00 37.18 464 LYS A CA 1
ATOM 561 C C . LYS A 1 79 ? -29.694 19.815 61.531 1.00 36.93 464 LYS A C 1
ATOM 562 O O . LYS A 1 79 ? -30.528 20.708 61.656 1.00 37.32 464 LYS A O 1
ATOM 568 N N . ASP A 1 80 ? -28.371 20.042 61.669 1.00 36.14 465 ASP A N 1
ATOM 569 C CA . ASP A 1 80 ? -27.765 21.331 62.000 1.00 36.31 465 ASP A CA 1
ATOM 570 C C . ASP A 1 80 ? -28.459 21.951 63.204 1.00 37.16 465 ASP A C 1
ATOM 571 O O . ASP A 1 80 ? -28.910 23.101 63.157 1.00 37.68 465 ASP A O 1
ATOM 576 N N . LEU A 1 81 ? -28.611 21.153 64.251 1.00 37.16 466 LEU A N 1
ATOM 577 C CA . LEU A 1 81 ? -29.373 21.566 65.413 1.00 38.73 466 LEU A CA 1
ATOM 578 C C . LEU A 1 81 ? -28.534 21.521 66.677 1.00 39.57 466 LEU A C 1
ATOM 579 O O . LEU A 1 81 ? -27.733 20.604 66.842 1.00 39.82 466 LEU A O 1
ATOM 584 N N . ALA A 1 82 ? -28.750 22.477 67.589 1.00 39.19 467 ALA A N 1
ATOM 585 C CA . ALA A 1 82 ? -28.024 22.476 68.860 1.00 39.86 467 ALA A CA 1
ATOM 586 C C . ALA A 1 82 ? -28.865 23.060 69.976 1.00 39.78 467 ALA A C 1
ATOM 587 O O . ALA A 1 82 ? -29.720 23.909 69.733 1.00 39.24 467 ALA A O 1
ATOM 589 N N . LEU A 1 83 ? -28.617 22.584 71.201 1.00 39.27 468 LEU A N 1
ATOM 590 C CA . LEU A 1 83 ? -29.282 23.099 72.375 1.00 39.57 468 LEU A CA 1
ATOM 591 C C . LEU A 1 83 ? -28.181 23.579 73.301 1.00 40.08 468 LEU A C 1
ATOM 592 O O . LEU A 1 83 ? -27.254 22.834 73.619 1.00 40.52 468 LEU A O 1
ATOM 597 N N . LEU A 1 84 ? -28.234 24.852 73.686 1.00 39.57 469 LEU A N 1
ATOM 598 C CA . LEU A 1 84 ? -27.218 25.466 74.522 1.00 40.52 469 LEU A CA 1
ATOM 599 C C . LEU A 1 84 ? -27.741 25.651 75.927 1.00 41.54 469 LEU A C 1
ATOM 600 O O . LEU A 1 84 ? -28.911 26.000 76.106 1.00 41.72 469 LEU A O 1
ATOM 605 N N . LYS A 1 85 ? -26.866 25.479 76.926 1.00 41.57 470 LYS A N 1
ATOM 606 C CA . LYS A 1 85 ? -27.229 25.778 78.302 1.00 41.43 470 LYS A CA 1
ATOM 607 C C . LYS A 1 85 ? -26.414 26.997 78.749 1.00 42.62 470 LYS A C 1
ATOM 608 O O . LYS A 1 85 ? -25.208 27.035 78.523 1.00 43.51 470 LYS A O 1
ATOM 614 N N . THR A 1 86 ? -27.051 27.996 79.348 1.00 42.48 471 THR A N 1
ATOM 615 C CA . THR A 1 86 ? -26.333 29.164 79.865 1.00 43.20 471 THR A CA 1
ATOM 616 C C . THR A 1 86 ? -25.736 28.847 81.254 1.00 44.50 471 THR A C 1
ATOM 617 O O . THR A 1 86 ? -26.167 27.888 81.897 1.00 44.17 471 THR A O 1
ATOM 621 N N . THR A 1 87 ? -24.749 29.640 81.717 1.00 45.57 472 THR A N 1
ATOM 622 C CA . THR A 1 87 ? -24.152 29.430 83.029 1.00 47.29 472 THR A CA 1
ATOM 623 C C . THR A 1 87 ? -25.133 29.733 84.174 1.00 48.39 472 THR A C 1
ATOM 624 O O . THR A 1 87 ? -24.963 29.211 85.280 1.00 48.92 472 THR A O 1
ATOM 628 N N . VAL A 1 88 ? -26.138 30.584 83.916 1.00 48.63 473 VAL A N 1
ATOM 629 C CA . VAL A 1 88 ? -27.201 30.930 84.859 1.00 49.76 473 VAL A CA 1
ATOM 630 C C . VAL A 1 88 ? -28.568 30.829 84.162 1.00 49.38 473 VAL A C 1
ATOM 631 O O . VAL A 1 88 ? -28.657 30.829 82.923 1.00 49.09 473 VAL A O 1
ATOM 635 N N . GLU A 1 89 ? -29.647 30.769 84.963 1.00 49.50 474 GLU A N 1
ATOM 636 C CA . GLU A 1 89 ? -30.997 30.811 84.420 1.00 49.84 474 GLU A CA 1
ATOM 637 C C . GLU A 1 89 ? -31.295 32.267 84.041 1.00 50.41 474 GLU A C 1
ATOM 638 O O . GLU A 1 89 ? -31.015 33.199 84.806 1.00 50.57 474 GLU A O 1
ATOM 644 N N . THR A 1 90 ? -31.839 32.463 82.855 1.00 50.02 475 THR A N 1
ATOM 645 C CA . THR A 1 90 ? -32.103 33.800 82.331 1.00 49.58 475 THR A CA 1
ATOM 646 C C . THR A 1 90 ? -33.585 34.228 82.592 1.00 50.27 475 THR A C 1
ATOM 647 O O . THR A 1 90 ? -34.394 33.441 83.080 1.00 50.27 475 THR A O 1
ATOM 651 N N . GLY A 1 91 ? -33.927 35.465 82.238 1.00 50.81 476 GLY A N 1
ATOM 652 C CA . GLY A 1 91 ? -35.300 35.938 82.311 1.00 51.52 476 GLY A CA 1
ATOM 653 C C . GLY A 1 91 ? -36.009 35.836 80.967 1.00 52.01 476 GLY A C 1
ATOM 654 O O . GLY A 1 91 ? -37.068 36.439 80.782 1.00 53.29 476 GLY A O 1
ATOM 655 N N . VAL A 1 92 ? -35.439 35.098 79.999 1.00 50.55 477 VAL A N 1
ATOM 656 C CA . VAL A 1 92 ? -36.045 34.961 78.668 1.00 49.32 477 VAL A CA 1
ATOM 657 C C . VAL A 1 92 ? -37.138 33.882 78.694 1.00 48.99 477 VAL A C 1
ATOM 658 O O . VAL A 1 92 ? -36.865 32.747 79.053 1.00 48.37 477 VAL A O 1
ATOM 662 N N . ASN A 1 93 ? -38.370 34.240 78.333 1.00 48.96 478 ASN A N 1
ATOM 663 C CA . ASN A 1 93 ? -39.492 33.300 78.365 1.00 49.29 478 ASN A CA 1
ATOM 664 C C . ASN A 1 93 ? -39.359 32.191 77.336 1.00 48.21 478 ASN A C 1
ATOM 665 O O . ASN A 1 93 ? -39.178 32.467 76.150 1.00 48.68 478 ASN A O 1
ATOM 670 N N . PRO A 1 94 ? -39.510 30.933 77.764 1.00 46.72 479 PRO A N 1
ATOM 671 C CA . PRO A 1 94 ? -39.432 29.825 76.808 1.00 45.84 479 PRO A CA 1
ATOM 672 C C . PRO A 1 94 ? -40.608 29.843 75.843 1.00 45.25 479 PRO A C 1
ATOM 673 O O . PRO A 1 94 ? -41.711 30.210 76.225 1.00 46.08 479 PRO A O 1
ATOM 677 N N . LEU A 1 95 ? -40.379 29.435 74.609 1.00 43.86 480 LEU A N 1
ATOM 678 C CA . LEU A 1 95 ? -41.426 29.392 73.594 1.00 43.92 480 LEU A CA 1
ATOM 679 C C . LEU A 1 95 ? -42.141 28.053 73.574 1.00 45.63 480 LEU A C 1
ATOM 680 O O . LEU A 1 95 ? -41.506 27.018 73.771 1.00 45.55 480 LEU A O 1
ATOM 685 N N . LYS A 1 96 ? -43.445 28.076 73.276 1.00 46.63 481 LYS A N 1
ATOM 686 C CA . LYS A 1 96 ? -44.240 26.856 73.145 1.00 47.91 481 LYS A CA 1
ATOM 687 C C . LYS A 1 96 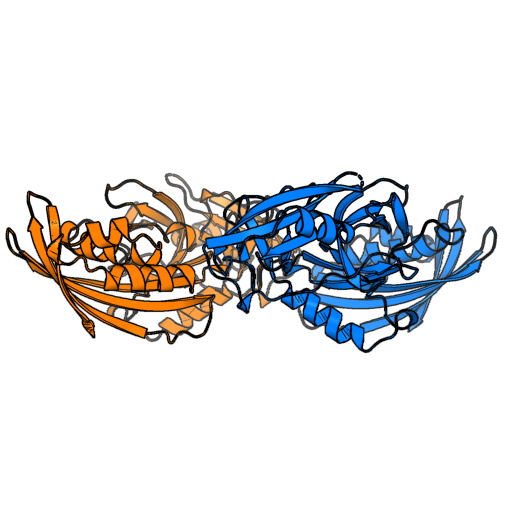? -43.922 26.225 71.793 1.00 47.37 481 LYS A C 1
ATOM 688 O O . LYS A 1 96 ? -43.921 26.906 70.771 1.00 47.95 481 LYS A O 1
ATOM 694 N N . LEU A 1 97 ? -43.636 24.936 71.798 1.00 46.57 482 LEU A N 1
ATOM 695 C CA . LEU A 1 97 ? -43.290 24.201 70.599 1.00 46.72 482 LEU A CA 1
ATOM 696 C C . LEU A 1 97 ? -44.493 23.411 70.083 1.00 47.17 482 LEU A C 1
ATOM 697 O O . LEU A 1 97 ? -45.185 22.740 70.862 1.00 47.40 482 LEU A O 1
ATOM 702 N N . GLY A 1 98 ? -44.708 23.496 68.774 1.00 46.35 483 GLY A N 1
ATOM 703 C CA . GLY A 1 98 ? -45.716 22.742 68.046 1.00 46.54 483 GLY A CA 1
ATOM 704 C C . GLY A 1 98 ? -45.099 21.532 67.359 1.00 46.39 483 GLY A C 1
ATOM 705 O O . GLY A 1 98 ? -44.068 21.014 67.794 1.00 45.26 483 GLY A O 1
ATOM 706 N N . THR A 1 99 ? -45.710 21.074 66.259 1.00 47.58 484 THR A N 1
ATOM 707 C CA . THR A 1 99 ? -45.255 19.886 65.542 1.00 48.98 484 THR A CA 1
ATOM 708 C C . THR A 1 99 ? -45.431 20.009 64.021 1.00 49.85 484 THR A C 1
ATOM 709 O O . THR A 1 99 ? -46.330 20.705 63.554 1.00 50.76 484 THR A O 1
ATOM 713 N N . LYS A 1 100 ? -44.596 19.304 63.250 1.00 49.49 485 LYS A N 1
ATOM 714 C CA . LYS A 1 100 ? -44.738 19.290 61.793 1.00 50.18 485 LYS A CA 1
ATOM 715 C C . LYS A 1 100 ? -45.998 18.497 61.354 1.00 50.18 485 LYS A C 1
ATOM 716 O O . LYS A 1 100 ? -46.439 18.669 60.235 1.00 50.95 485 LYS A O 1
ATOM 722 N N . LYS A 1 101 ? -46.571 17.651 62.216 1.00 49.32 486 LYS A N 1
ATOM 723 C CA . LYS A 1 101 ? -47.777 16.879 61.920 1.00 50.08 486 LYS A CA 1
ATOM 724 C C . LYS A 1 101 ? -49.002 17.738 61.620 1.00 50.16 486 LYS A C 1
ATOM 725 O O . LYS A 1 101 ? -49.939 17.259 60.973 1.00 50.28 486 LYS A O 1
ATOM 731 N N . SER A 1 102 ? -49.017 18.989 62.097 1.00 49.31 487 SER A N 1
ATOM 732 C CA . SER A 1 102 ? -50.155 19.882 61.879 1.00 48.81 487 SER A CA 1
ATOM 733 C C . SER A 1 102 ? -50.079 20.653 60.556 1.00 48.06 487 SER A C 1
ATOM 734 O O . SER A 1 102 ? -51.049 21.298 60.193 1.00 49.02 487 SER A O 1
ATOM 737 N N . LEU A 1 103 ? -48.940 20.619 59.860 1.00 46.12 488 LEU A N 1
ATOM 738 C CA . LEU A 1 103 ? -48.712 21.414 58.672 1.00 44.47 488 LEU A CA 1
ATOM 739 C C . LEU A 1 103 ? -49.340 20.907 57.400 1.00 43.84 488 LEU A C 1
ATOM 740 O O . LEU A 1 103 ? -49.356 19.697 57.125 1.00 43.97 488 LEU A O 1
ATOM 745 N N . THR A 1 104 ? -49.832 21.847 56.578 1.00 42.82 489 THR A N 1
ATOM 746 C CA . THR A 1 104 ? -50.330 21.514 55.246 1.00 43.02 489 THR A CA 1
ATOM 747 C C . THR A 1 104 ? -49.546 22.409 54.277 1.00 42.82 489 THR A C 1
ATOM 748 O O . THR A 1 104 ? -49.060 23.474 54.665 1.00 42.52 489 THR A O 1
ATOM 752 N N . LYS A 1 105 ? -49.421 21.978 53.021 1.00 42.56 490 LYS A N 1
ATOM 753 C CA . LYS A 1 105 ? -48.732 22.766 52.009 1.00 41.62 490 LYS A CA 1
ATOM 754 C C . LYS A 1 105 ? -49.603 23.952 51.656 1.00 42.37 490 LYS A C 1
ATOM 755 O O . LYS A 1 105 ? -50.822 23.833 51.592 1.00 41.98 490 LYS A O 1
ATOM 761 N N . GLY A 1 106 ? -48.984 25.122 51.573 1.00 43.20 491 GLY A N 1
ATOM 762 C CA . GLY A 1 106 ? -49.695 26.365 51.305 1.00 43.01 491 GLY A CA 1
ATOM 763 C C . GLY A 1 106 ? -49.998 27.141 52.572 1.00 43.13 491 GLY A C 1
ATOM 764 O O . GLY A 1 106 ? -50.364 28.310 52.488 1.00 43.48 491 GLY A O 1
ATOM 765 N N . SER A 1 107 ? -49.845 26.516 53.757 1.00 43.06 492 SER A N 1
ATOM 766 C CA . SER A 1 107 ? -50.097 27.202 55.017 1.00 43.20 492 SER A CA 1
ATOM 767 C C . SER A 1 107 ? -48.990 28.235 55.290 1.00 42.40 492 SER A C 1
ATOM 768 O O . SER A 1 107 ? -47.828 28.036 54.912 1.00 41.77 492 SER A O 1
ATOM 771 N N . ARG A 1 108 ? -49.374 29.357 55.888 1.00 41.38 493 ARG A N 1
ATOM 772 C CA . ARG A 1 108 ? -48.462 30.455 56.150 1.00 42.42 493 ARG A CA 1
ATOM 773 C C . ARG A 1 108 ? -47.584 30.249 57.372 1.00 41.89 493 ARG A C 1
ATOM 774 O O . ARG A 1 108 ? -48.020 29.695 58.379 1.00 42.94 493 ARG A O 1
ATOM 782 N N . ILE A 1 109 ? -46.325 30.693 57.276 1.00 40.07 494 ILE A N 1
ATOM 783 C CA . ILE A 1 109 ? -45.387 30.680 58.389 1.00 38.79 494 ILE A CA 1
ATOM 784 C C . ILE A 1 109 ? -44.754 32.102 58.585 1.00 38.54 494 ILE A C 1
ATOM 785 O O . ILE A 1 109 ? -44.836 32.968 57.699 1.00 38.62 494 ILE A O 1
ATOM 790 N N . VAL A 1 110 ? -44.176 32.339 59.761 1.00 37.84 495 VAL A N 1
ATOM 791 C CA . VAL A 1 110 ? -43.469 33.581 60.130 1.00 38.31 495 VAL A CA 1
ATOM 792 C C . VAL A 1 110 ? -42.167 33.155 60.828 1.00 37.60 495 VAL A C 1
ATOM 793 O O . VAL A 1 110 ? -42.221 32.391 61.778 1.00 37.56 495 VAL A O 1
ATOM 797 N N . ALA A 1 111 ? -41.014 33.565 60.310 1.00 37.07 496 ALA A N 1
ATOM 798 C CA . ALA A 1 111 ? -39.748 33.282 60.964 1.00 37.52 496 ALA A CA 1
ATOM 799 C C . ALA A 1 111 ? -39.248 34.557 61.637 1.00 37.31 496 ALA A C 1
ATOM 800 O O . ALA A 1 111 ? -39.430 35.667 61.116 1.00 36.79 496 ALA A O 1
ATOM 802 N N . ILE A 1 112 ? -38.676 34.420 62.832 1.00 37.50 497 ILE A N 1
ATOM 803 C CA . ILE A 1 112 ? -38.116 35.559 63.548 1.00 37.82 497 ILE A CA 1
ATOM 804 C C . ILE A 1 112 ? -36.635 35.306 63.782 1.00 38.88 497 ILE A C 1
ATOM 805 O O . ILE A 1 112 ? -36.233 34.207 64.201 1.00 38.28 497 ILE A O 1
ATOM 810 N N . GLY A 1 113 ? -35.834 36.302 63.484 1.00 40.02 498 GLY A N 1
ATOM 811 C CA . GLY A 1 113 ? -34.398 36.257 63.678 1.00 42.33 498 GLY A CA 1
ATOM 812 C C . GLY A 1 113 ? -33.925 37.510 64.377 1.00 45.73 498 GLY A C 1
ATOM 813 O O . GLY A 1 113 ? -34.628 38.511 64.390 1.00 45.19 498 GLY A O 1
ATOM 814 N N . LYS A 1 114 ? -32.746 37.465 64.988 1.00 48.49 499 LYS A N 1
ATOM 815 C CA . LYS A 1 114 ? -32.177 38.613 65.676 1.00 51.87 499 LYS A CA 1
ATOM 816 C C . LYS A 1 114 ? -30.988 39.070 64.886 1.00 57.12 499 LYS A C 1
ATOM 817 O O . LYS A 1 114 ? -30.044 38.306 64.707 1.00 57.53 499 LYS A O 1
ATOM 823 N N . ALA A 1 115 ? -31.006 40.320 64.438 1.00 60.89 500 ALA A N 1
ATOM 824 C CA . ALA A 1 115 ? -29.866 40.951 63.798 1.00 64.97 500 ALA A CA 1
ATOM 825 C C . ALA A 1 115 ? -28.892 41.492 64.935 1.00 68.86 500 ALA A C 1
ATOM 826 O O . ALA A 1 115 ? -29.189 41.392 66.139 1.00 69.50 500 ALA A O 1
ATOM 828 N N . ASN A 1 116 ? -27.719 42.014 64.558 1.00 70.87 501 ASN A N 1
ATOM 829 C CA . ASN A 1 116 ? -26.748 42.536 65.513 1.00 72.87 501 ASN A CA 1
ATOM 830 C C . ASN A 1 116 ? -26.942 44.035 65.766 1.00 73.46 501 ASN A C 1
ATOM 831 O O . ASN A 1 116 ? -28.010 44.582 65.499 1.00 73.60 501 ASN A O 1
ATOM 836 N N . ALA A 1 118 ? -29.248 43.169 68.559 1.00 54.53 503 ALA A N 1
ATOM 837 C CA . ALA A 1 118 ? -30.300 42.354 69.155 1.00 54.49 503 ALA A CA 1
ATOM 838 C C . ALA A 1 118 ? -31.705 42.851 68.770 1.00 53.70 503 ALA A C 1
ATOM 839 O O . ALA A 1 118 ? -32.642 42.719 69.554 1.00 54.58 503 ALA A O 1
ATOM 841 N N . LYS A 1 119 ? -31.856 43.386 67.568 1.00 52.21 504 LYS A N 1
ATOM 842 C CA . LYS A 1 119 ? -33.171 43.797 67.062 1.00 51.45 504 LYS A CA 1
ATOM 843 C C . LYS A 1 119 ? -33.728 42.688 66.132 1.00 49.91 504 LYS A C 1
ATOM 844 O O . LYS A 1 119 ? -32.957 41.933 65.558 1.00 50.01 504 LYS A O 1
ATOM 847 N N . ASN A 1 120 ? -35.051 42.570 66.015 1.00 48.01 505 ASN A N 1
ATOM 848 C CA . ASN A 1 120 ? -35.658 41.488 65.263 1.00 47.31 505 ASN A CA 1
ATOM 849 C C . ASN A 1 120 ? -35.932 41.747 63.797 1.00 44.87 505 ASN A C 1
ATOM 850 O O . ASN A 1 120 ? -36.240 42.874 63.409 1.00 43.95 505 ASN A O 1
ATOM 855 N N . THR A 1 121 ? -35.823 40.666 62.991 1.00 43.45 506 THR A N 1
ATOM 856 C CA . THR A 1 121 ? -36.198 40.602 61.579 1.00 42.94 506 THR A CA 1
ATOM 857 C C . THR A 1 121 ? -37.338 39.565 61.501 1.00 41.11 506 THR A C 1
ATOM 858 O O . THR A 1 121 ? -37.230 38.460 62.085 1.00 40.00 506 THR A O 1
ATOM 862 N N . VAL A 1 122 ? -38.434 39.938 60.840 1.00 38.81 507 VAL A N 1
ATOM 863 C CA . VAL A 1 122 ? -39.581 39.044 60.703 1.00 39.32 507 VAL A CA 1
ATOM 864 C C . VAL A 1 122 ? -39.660 38.676 59.242 1.00 38.38 507 VAL A C 1
ATOM 865 O O . VAL A 1 122 ? -39.771 39.578 58.430 1.00 38.38 507 VAL A O 1
ATOM 869 N N . THR A 1 123 ? -39.601 37.394 58.894 1.00 38.19 508 THR A N 1
ATOM 870 C CA . THR A 1 123 ? -39.675 36.935 57.507 1.00 38.47 508 THR A CA 1
ATOM 871 C C . THR A 1 123 ? -40.971 36.155 57.311 1.00 38.88 508 THR A C 1
ATOM 872 O O . THR A 1 123 ? -41.282 35.293 58.112 1.00 38.80 508 THR A O 1
ATOM 876 N N . LYS A 1 124 ? -41.714 36.450 56.247 1.00 39.20 509 LYS A N 1
ATOM 877 C CA . LYS A 1 124 ? -42.967 35.762 55.968 1.00 41.71 509 LYS A CA 1
ATOM 878 C C . LYS A 1 124 ? -42.783 34.766 54.825 1.00 42.95 509 LYS A C 1
ATOM 879 O O . LYS A 1 124 ? -41.937 34.955 53.939 1.00 44.03 509 LYS A O 1
ATOM 885 N N . GLY A 1 125 ? -43.596 33.727 54.840 1.00 41.73 510 GLY A N 1
ATOM 886 C CA . GLY A 1 125 ? -43.549 32.717 53.799 1.00 40.92 510 GLY A CA 1
ATOM 887 C C . GLY A 1 125 ? -44.613 31.663 53.960 1.00 39.63 510 GLY A C 1
ATOM 888 O O . GLY A 1 125 ? -45.539 31.828 54.753 1.00 39.75 510 GLY A O 1
ATOM 889 N N . SER A 1 126 ? -44.500 30.590 53.190 1.00 38.49 511 SER A N 1
ATOM 890 C CA . SER A 1 126 ? -45.464 29.502 53.246 1.00 39.48 511 SER A CA 1
ATOM 891 C C . SER A 1 126 ? -44.806 28.137 53.055 1.00 38.86 511 SER A C 1
ATOM 892 O O . SER A 1 126 ? -43.680 28.042 52.549 1.00 37.80 511 SER A O 1
ATOM 895 N N . ILE A 1 127 ? -45.511 27.077 53.443 1.00 39.43 512 ILE A N 1
ATOM 896 C CA . ILE A 1 127 ? -45.027 25.705 53.266 1.00 39.40 512 ILE A CA 1
ATOM 897 C C . ILE A 1 127 ? -45.146 25.249 51.803 1.00 38.44 512 ILE A C 1
ATOM 898 O O . ILE A 1 127 ? -46.245 25.225 51.240 1.00 38.07 512 ILE A O 1
ATOM 903 N N . LYS A 1 128 ? -44.023 24.847 51.192 1.00 37.55 513 LYS A N 1
ATOM 904 C CA . LYS A 1 128 ? -44.025 24.351 49.815 1.00 37.50 513 LYS A CA 1
ATOM 905 C C . LYS A 1 128 ? -44.196 22.843 49.800 1.00 37.30 513 LYS A C 1
ATOM 906 O O . LYS A 1 128 ? -44.959 22.295 48.976 1.00 36.42 513 LYS A O 1
ATOM 912 N N . SER A 1 129 ? -43.481 22.152 50.700 1.00 37.41 514 SER A N 1
ATOM 913 C CA . SER A 1 129 ? -43.520 20.697 50.721 1.00 38.35 514 SER A CA 1
ATOM 914 C C . SER A 1 129 ? -43.235 20.152 52.125 1.00 37.67 514 SER A C 1
ATOM 915 O O . SER A 1 129 ? -42.568 20.796 52.934 1.00 36.71 514 SER A O 1
ATOM 918 N N . LEU A 1 130 ? -43.774 18.978 52.422 1.00 36.94 515 LEU A N 1
ATOM 919 C CA . LEU A 1 130 ? -43.589 18.345 53.731 1.00 36.83 515 LEU A CA 1
ATOM 920 C C . LEU A 1 130 ? -42.360 17.422 53.789 1.00 36.60 515 LEU A C 1
ATOM 921 O O . LEU A 1 130 ? -42.197 16.684 54.751 1.00 37.75 515 LEU A O 1
ATOM 926 N N . LYS A 1 131 ? -41.510 17.451 52.768 1.00 34.45 516 LYS A N 1
ATOM 927 C CA . LYS A 1 131 ? -40.258 16.704 52.744 1.00 33.52 516 LYS A CA 1
ATOM 928 C C . LYS A 1 131 ? -39.246 17.495 51.920 1.00 33.87 516 LYS A C 1
ATOM 929 O O . LYS A 1 131 ? -39.621 18.449 51.233 1.00 33.52 516 LYS A O 1
ATOM 935 N N . VAL A 1 132 ? -37.968 17.120 51.996 1.00 34.73 517 VAL A N 1
ATOM 936 C CA . VAL A 1 132 ? -36.896 17.730 51.206 1.00 36.19 517 VAL A CA 1
ATOM 937 C C . VAL A 1 132 ? -36.047 16.546 50.772 1.00 37.49 517 VAL A C 1
ATOM 938 O O . VAL A 1 132 ? -35.536 15.839 51.627 1.00 38.30 517 VAL A O 1
ATOM 942 N N . ASP A 1 133 ? -35.928 16.287 49.461 1.00 37.88 518 ASP A N 1
ATOM 943 C CA . ASP A 1 133 ? -35.106 15.179 48.971 1.00 39.10 518 ASP A CA 1
ATOM 944 C C . ASP A 1 133 ? -33.654 15.332 49.427 1.00 39.82 518 ASP A C 1
ATOM 945 O O . ASP A 1 133 ? -33.064 16.388 49.216 1.00 39.32 518 ASP A O 1
ATOM 950 N N . GLY A 1 134 ? -33.106 14.295 50.067 1.00 39.90 519 GLY A N 1
ATOM 951 C CA . GLY A 1 134 ? -31.736 14.347 50.577 1.00 40.62 519 GLY A CA 1
ATOM 952 C C . GLY A 1 134 ? -31.659 14.494 52.088 1.00 41.21 519 GLY A C 1
ATOM 953 O O . GLY A 1 134 ? -30.651 14.125 52.703 1.00 42.01 519 GLY A O 1
ATOM 954 N N . LEU A 1 135 ? -32.729 15.012 52.708 1.00 39.82 520 LEU A N 1
ATOM 955 C CA . LEU A 1 135 ? -32.784 15.172 54.153 1.00 39.15 520 LEU A CA 1
ATOM 956 C C . LEU A 1 135 ? -33.796 14.195 54.723 1.00 40.56 520 LEU A C 1
ATOM 957 O O . LEU A 1 135 ? -34.891 14.037 54.154 1.00 40.65 520 LEU A O 1
ATOM 962 N N . THR A 1 136 ? -33.448 13.542 55.847 1.00 40.50 521 THR A N 1
ATOM 963 C CA . THR A 1 136 ? -34.294 12.533 56.480 1.00 41.70 521 THR A CA 1
ATOM 964 C C . THR A 1 136 ? -35.650 13.081 56.837 1.00 41.92 521 THR A C 1
ATOM 965 O O . THR A 1 136 ? -36.654 12.433 56.555 1.00 42.83 521 THR A O 1
ATOM 969 N N . ASP A 1 137 ? -35.694 14.299 57.399 1.00 41.33 522 ASP A N 1
ATOM 970 C CA . ASP A 1 137 ? -36.977 14.889 57.770 1.00 41.46 522 ASP A CA 1
ATOM 971 C C . ASP A 1 137 ? -36.857 16.394 57.812 1.00 40.87 522 ASP A C 1
ATOM 972 O O . ASP A 1 137 ? -36.316 16.932 58.782 1.00 41.63 522 ASP A O 1
ATOM 977 N N . ALA A 1 138 ? -37.294 17.077 56.758 1.00 39.05 523 ALA A N 1
ATOM 978 C CA . ALA A 1 138 ? -37.228 18.539 56.715 1.00 37.98 523 ALA A CA 1
ATOM 979 C C . ALA A 1 138 ? -38.468 19.097 55.965 1.00 38.13 523 ALA A C 1
ATOM 980 O O . ALA A 1 138 ? -39.181 18.352 55.307 1.00 38.33 523 ALA A O 1
ATOM 982 N N . ILE A 1 139 ? -38.758 20.376 56.136 1.00 38.65 524 ILE A N 1
ATOM 983 C CA . ILE A 1 139 ? -39.905 21.021 55.511 1.00 39.05 524 ILE A CA 1
ATOM 984 C C . ILE A 1 139 ? -39.388 22.038 54.514 1.00 38.52 524 ILE A C 1
ATOM 985 O O . ILE A 1 139 ? -38.476 22.797 54.860 1.00 38.76 524 ILE A O 1
ATOM 990 N N . GLU A 1 140 ? -39.965 22.082 53.289 1.00 36.81 525 GLU A N 1
ATOM 991 C CA . GLU A 1 140 ? -39.521 23.048 52.306 1.00 36.89 525 GLU A CA 1
ATOM 992 C C . GLU A 1 140 ? -40.413 24.284 52.342 1.00 37.64 525 GLU A C 1
ATOM 993 O O . GLU A 1 140 ? -41.639 24.146 52.418 1.00 37.18 525 GLU A O 1
ATOM 999 N N . LEU A 1 141 ? -39.806 25.484 52.303 1.00 37.28 526 LEU A N 1
ATOM 1000 C CA . LEU A 1 141 ? -40.521 26.741 52.257 1.00 39.43 526 LEU A CA 1
ATOM 1001 C C . LEU A 1 141 ? -40.522 27.276 50.808 1.00 43.10 526 LEU A C 1
ATOM 1002 O O . LEU A 1 141 ? -39.681 26.894 49.991 1.00 43.04 526 LEU A O 1
ATOM 1007 N N . SER A 1 142 ? -41.473 28.156 50.486 1.00 45.77 527 SER A N 1
ATOM 1008 C CA . SER A 1 142 ? -41.599 28.702 49.126 1.00 49.28 527 SER A CA 1
ATOM 1009 C C . SER A 1 142 ? -40.532 29.743 48.763 1.00 52.16 527 SER A C 1
ATOM 1010 O O . SER A 1 142 ? -40.326 30.014 47.573 1.00 53.80 527 SER A O 1
ATOM 1013 N N . ALA A 1 143 ? -39.878 30.349 49.771 1.00 52.32 528 ALA A N 1
ATOM 1014 C CA . ALA A 1 143 ? -38.886 31.405 49.551 1.00 52.92 528 ALA A CA 1
ATOM 1015 C C . ALA A 1 143 ? -37.789 31.401 50.659 1.00 52.27 528 ALA A C 1
ATOM 1016 O O . ALA A 1 143 ? -37.885 30.625 51.618 1.00 52.18 528 ALA A O 1
ATOM 1018 N N . SER A 1 144 ? -36.721 32.203 50.504 1.00 51.24 529 SER A N 1
ATOM 1019 C CA . SER A 1 144 ? -35.612 32.183 51.448 1.00 51.43 529 SER A CA 1
ATOM 1020 C C . SER A 1 144 ? -35.792 32.994 52.728 1.00 49.94 529 SER A C 1
ATOM 1021 O O . SER A 1 144 ? -36.491 34.006 52.764 1.00 51.37 529 SER A O 1
ATOM 1024 N N . ILE A 1 145 ? -35.135 32.534 53.783 1.00 47.18 530 ILE A N 1
ATOM 1025 C CA . ILE A 1 145 ? -35.018 33.252 55.035 1.00 45.31 530 ILE A CA 1
ATOM 1026 C C . ILE A 1 145 ? -33.531 33.613 55.098 1.00 44.82 530 ILE A C 1
ATOM 1027 O O . ILE A 1 145 ? -32.679 32.758 54.809 1.00 44.62 530 ILE A O 1
ATOM 1032 N N . SER A 1 146 ? -33.230 34.880 55.397 1.00 43.79 531 SER A N 1
ATOM 1033 C CA . SER A 1 146 ? -31.879 35.403 55.425 1.00 44.74 531 SER A CA 1
ATOM 1034 C C . SER A 1 146 ? -30.948 34.657 56.371 1.00 44.80 531 SER A C 1
ATOM 1035 O O . SER A 1 146 ? -31.366 34.128 57.394 1.00 44.25 531 SER A O 1
ATOM 1038 N N . LYS A 1 147 ? -29.672 34.624 56.009 1.00 45.06 532 LYS A N 1
ATOM 1039 C CA . LYS A 1 147 ? -28.571 33.992 56.735 1.00 45.62 532 LYS A CA 1
ATOM 1040 C C . LYS A 1 147 ? -28.520 34.423 58.224 1.00 44.04 532 LYS A C 1
ATOM 1041 O O . LYS A 1 147 ? -28.276 33.602 59.093 1.00 43.79 532 LYS A O 1
ATOM 1047 N N . GLU A 1 148 ? -28.750 35.706 58.516 1.00 42.46 533 GLU A N 1
ATOM 1048 C CA . GLU A 1 148 ? -28.701 36.249 59.870 1.00 41.98 533 GLU A CA 1
ATOM 1049 C C . GLU A 1 148 ? -29.780 35.689 60.794 1.00 40.87 533 GLU A C 1
ATOM 1050 O O . GLU A 1 148 ? -29.549 35.568 62.008 1.00 41.09 533 GLU A O 1
ATOM 1056 N N . SER A 1 149 ? -30.931 35.295 60.219 1.00 39.37 534 SER A N 1
ATOM 1057 C CA . SER A 1 149 ? -32.043 34.683 60.967 1.00 39.17 534 SER A CA 1
ATOM 1058 C C . SER A 1 149 ? -31.901 33.172 61.191 1.00 38.18 534 SER A C 1
ATOM 1059 O O . SER A 1 149 ? -32.791 32.563 61.804 1.00 37.12 534 SER A O 1
ATOM 1062 N N . THR A 1 150 ? -30.809 32.547 60.690 1.00 37.84 535 THR A N 1
ATOM 1063 C CA . THR A 1 150 ? -30.613 31.109 60.866 1.00 38.82 535 THR A CA 1
ATOM 1064 C C . THR A 1 150 ? -30.511 30.753 62.339 1.00 39.58 535 THR A C 1
ATOM 1065 O O . THR A 1 150 ? -29.960 31.523 63.120 1.00 41.09 535 THR A O 1
ATOM 1069 N N . GLY A 1 151 ? -31.118 29.655 62.719 1.00 39.17 536 GLY A N 1
ATOM 1070 C CA . GLY A 1 151 ? -31.143 29.213 64.114 1.00 38.80 536 GLY A CA 1
ATOM 1071 C C . GLY A 1 151 ? -32.370 29.691 64.873 1.00 37.53 536 GLY A C 1
ATOM 1072 O O . GLY A 1 151 ? -32.644 29.224 65.983 1.00 36.36 536 GLY A O 1
ATOM 1073 N N . GLY A 1 152 ? -33.110 30.615 64.274 1.00 36.84 537 GLY A N 1
ATOM 1074 C CA . GLY A 1 152 ? -34.313 31.179 64.864 1.00 36.91 537 GLY A CA 1
ATOM 1075 C C . GLY A 1 152 ? -35.538 30.321 64.636 1.00 35.97 537 GLY A C 1
ATOM 1076 O O . GLY A 1 152 ? -35.526 29.387 63.829 1.00 35.31 537 GLY A O 1
ATOM 1077 N N . PRO A 1 153 ? -36.632 30.653 65.333 1.00 35.54 538 PRO A N 1
ATOM 1078 C CA . PRO A 1 153 ? -37.854 29.846 65.200 1.00 34.71 538 PRO A CA 1
ATOM 1079 C C . PRO A 1 153 ? -38.732 30.215 64.004 1.00 35.74 538 PRO A C 1
ATOM 1080 O O . PRO A 1 153 ? -38.753 31.370 63.559 1.00 35.85 538 PRO A O 1
ATOM 1084 N N . VAL A 1 154 ? -39.480 29.220 63.505 1.00 36.00 539 VAL A N 1
ATOM 1085 C CA . VAL A 1 154 ? -40.451 29.345 62.421 1.00 36.39 539 VAL A CA 1
ATOM 1086 C C . VAL A 1 154 ? -41.785 29.005 63.080 1.00 37.03 539 VAL A C 1
ATOM 1087 O O . VAL A 1 154 ? -41.934 27.910 63.615 1.00 37.13 539 VAL A O 1
ATOM 1091 N N . PHE A 1 155 ? -42.739 29.942 63.044 1.00 37.00 540 PHE A N 1
ATOM 1092 C CA . PHE A 1 155 ? -44.061 29.812 63.652 1.00 37.56 540 PHE A CA 1
ATOM 1093 C C . PHE A 1 155 ? -45.186 29.541 62.651 1.00 38.79 540 PHE A C 1
ATOM 1094 O O . PHE A 1 155 ? -45.182 30.084 61.543 1.00 38.78 540 PHE A O 1
ATOM 1102 N N . ASP A 1 156 ? -46.215 28.802 63.092 1.00 39.36 541 ASP A N 1
ATOM 1103 C CA . ASP A 1 156 ? -47.405 28.624 62.272 1.00 40.90 541 ASP A CA 1
ATOM 1104 C C . ASP A 1 156 ? -48.372 29.801 62.576 1.00 42.16 541 ASP A C 1
ATOM 1105 O O . ASP A 1 156 ? -48.035 30.663 63.395 1.00 42.73 541 ASP A O 1
ATOM 1110 N N . MET A 1 157 ? -49.563 29.851 61.948 1.00 41.99 542 MET A N 1
ATOM 1111 C CA . MET A 1 157 ? -50.505 30.939 62.199 1.00 43.67 542 MET A CA 1
ATOM 1112 C C . MET A 1 157 ? -51.115 30.929 63.629 1.00 45.45 542 MET A C 1
ATOM 1113 O O . MET A 1 157 ? -51.729 31.925 64.039 1.00 46.58 542 MET A O 1
ATOM 1118 N N . LYS A 1 158 ? -50.872 29.865 64.406 1.00 45.55 543 LYS A N 1
ATOM 1119 C CA . LYS A 1 158 ? -51.313 29.755 65.801 1.00 46.24 543 LYS A CA 1
ATOM 1120 C C . LYS A 1 158 ? -50.279 30.290 66.813 1.00 45.66 543 LYS A C 1
ATOM 1121 O O . LYS A 1 158 ? -50.597 30.399 67.994 1.00 46.77 543 LYS A O 1
ATOM 1127 N N . GLY A 1 159 ? -49.063 30.603 66.361 1.00 44.10 544 GLY A N 1
ATOM 1128 C CA . GLY A 1 159 ? -48.027 31.122 67.239 1.00 43.66 544 GLY A CA 1
ATOM 1129 C C . GLY A 1 159 ? -47.140 30.056 67.844 1.00 42.55 544 GLY A C 1
ATOM 1130 O O . GLY A 1 159 ? -46.366 30.349 68.760 1.00 41.67 544 GLY A O 1
ATOM 1131 N N . ASN A 1 160 ? -47.250 28.794 67.361 1.00 41.88 545 ASN A N 1
ATOM 1132 C CA . ASN A 1 160 ? -46.405 27.710 67.878 1.00 41.85 545 ASN A CA 1
ATOM 1133 C C . ASN A 1 160 ? -45.185 27.527 67.005 1.00 40.00 545 ASN A C 1
ATOM 1134 O O . ASN A 1 160 ? -45.269 27.724 65.778 1.00 39.86 545 ASN A O 1
ATOM 1139 N N . VAL A 1 161 ? -44.061 27.146 67.617 1.00 38.53 546 VAL A N 1
ATOM 1140 C CA . VAL A 1 161 ? -42.832 26.914 66.876 1.00 37.71 546 VAL A CA 1
ATOM 1141 C C . VAL A 1 161 ? -42.995 25.596 66.161 1.00 38.36 546 VAL A C 1
ATOM 1142 O O . VAL A 1 161 ? -43.140 24.568 66.805 1.00 38.77 546 VAL A O 1
ATOM 1146 N N . VAL A 1 162 ? -43.003 25.611 64.838 1.00 37.65 547 VAL A N 1
ATOM 1147 C CA . VAL A 1 162 ? -43.098 24.379 64.047 1.00 37.15 547 VAL A CA 1
ATOM 1148 C C . VAL A 1 162 ? -41.769 24.002 63.367 1.00 36.03 547 VAL A C 1
ATOM 1149 O O . VAL A 1 162 ? -41.614 22.861 62.920 1.00 36.10 547 VAL A O 1
ATOM 1153 N N . GLY A 1 163 ? -40.822 24.932 63.327 1.00 34.81 548 GLY A N 1
ATOM 1154 C CA . GLY A 1 163 ? -39.539 24.678 62.711 1.00 34.87 548 GLY A CA 1
ATOM 1155 C C . GLY A 1 163 ? -38.415 25.551 63.205 1.00 34.80 548 GLY A C 1
ATOM 1156 O O . GLY A 1 163 ? -38.619 26.472 63.990 1.00 34.77 548 GLY A O 1
ATOM 1157 N N . ILE A 1 164 ? -37.213 25.257 62.725 1.00 35.06 549 ILE A N 1
ATOM 1158 C CA . ILE A 1 164 ? -36.004 26.007 63.031 1.00 35.85 549 ILE A CA 1
ATOM 1159 C C . ILE A 1 164 ? -35.338 26.275 61.698 1.00 35.63 549 ILE A C 1
ATOM 1160 O O . ILE A 1 164 ? -35.098 25.336 60.925 1.00 34.81 549 ILE A O 1
ATOM 1165 N N . THR A 1 165 ? -35.059 27.541 61.424 1.00 35.68 550 THR A N 1
ATOM 1166 C CA . THR A 1 165 ? -34.420 27.979 60.192 1.00 36.91 550 THR A CA 1
ATOM 1167 C C . THR A 1 165 ? -33.019 27.387 60.115 1.00 37.09 550 THR A C 1
ATOM 1168 O O . THR A 1 165 ? -32.290 27.384 61.111 1.00 36.16 550 THR A O 1
ATOM 1172 N N . ALA A 1 166 ? -32.639 26.903 58.935 1.00 37.86 551 ALA A N 1
ATOM 1173 C CA . ALA A 1 166 ? -31.340 26.267 58.758 1.00 39.02 551 ALA A CA 1
ATOM 1174 C C . ALA A 1 166 ? -30.741 26.652 57.417 1.00 39.11 551 ALA A C 1
ATOM 1175 O O . ALA A 1 166 ? -30.908 25.927 56.426 1.00 38.03 551 ALA A O 1
ATOM 1177 N N . TYR A 1 167 ? -30.039 27.789 57.390 1.00 40.54 552 TYR A N 1
ATOM 1178 C CA . TYR A 1 167 ? -29.400 28.283 56.181 1.00 43.74 552 TYR A CA 1
ATOM 1179 C C . TYR A 1 167 ? -28.370 27.271 55.644 1.00 43.87 552 TYR A C 1
ATOM 1180 O O . TYR A 1 167 ? -27.547 26.801 56.391 1.00 42.74 552 TYR A O 1
ATOM 1189 N N . GLY A 1 168 ? -28.442 26.955 54.357 1.00 44.62 553 GLY A N 1
ATOM 1190 C CA . GLY A 1 168 ? -27.488 26.059 53.712 1.00 44.87 553 GLY A CA 1
ATOM 1191 C C . GLY A 1 168 ? -27.554 24.595 54.108 1.00 45.12 553 GLY A C 1
ATOM 1192 O O . GLY A 1 168 ? -26.595 23.860 53.863 1.00 45.79 553 GLY A O 1
ATOM 1193 N N . ILE A 1 169 ? -28.665 24.145 54.707 1.00 44.06 554 ILE A N 1
ATOM 1194 C CA . ILE A 1 169 ? -28.769 22.759 55.148 1.00 44.66 554 ILE A CA 1
ATOM 1195 C C . ILE A 1 169 ? -28.986 21.752 54.004 1.00 46.33 554 ILE A C 1
ATOM 1196 O O . ILE A 1 169 ? -28.647 20.574 54.153 1.00 46.76 554 ILE A O 1
ATOM 1201 N N . SER A 1 170 ? -29.531 22.203 52.880 1.00 46.95 555 SER A N 1
ATOM 1202 C CA . SER A 1 170 ? -29.826 21.311 51.768 1.00 48.60 555 SER A CA 1
ATOM 1203 C C . SER A 1 170 ? -28.899 21.660 50.592 1.00 50.12 555 SER A C 1
ATOM 1204 O O . SER A 1 170 ? -27.771 22.108 50.812 1.00 50.33 555 SER A O 1
ATOM 1207 N N . LYS A 1 171 ? -29.328 21.393 49.361 1.00 50.61 556 LYS A N 1
ATOM 1208 C CA . LYS A 1 171 ? -28.587 21.770 48.180 1.00 52.37 556 LYS A CA 1
ATOM 1209 C C . LYS A 1 171 ? -28.720 23.315 48.016 1.00 54.10 556 LYS A C 1
ATOM 1210 O O . LYS A 1 171 ? -29.530 23.957 48.691 1.00 53.62 556 LYS A O 1
ATOM 1216 N N . GLN A 1 172 ? -27.901 23.907 47.145 1.00 55.94 557 GLN A N 1
ATOM 1217 C CA . GLN A 1 172 ? -27.905 25.349 46.899 1.00 57.31 557 GLN A CA 1
ATOM 1218 C C . GLN A 1 172 ? -29.281 25.828 46.424 1.00 57.28 557 GLN A C 1
ATOM 1219 O O . GLN A 1 172 ? -29.900 25.180 45.580 1.00 57.46 557 GLN A O 1
ATOM 1225 N N . ASN A 1 173 ? -29.759 26.959 46.987 1.00 56.77 558 ASN A N 1
ATOM 1226 C CA . ASN A 1 173 ? -31.044 27.583 46.658 1.00 56.16 558 ASN A CA 1
ATOM 1227 C C . ASN A 1 173 ? -32.283 26.786 47.132 1.00 54.53 558 ASN A C 1
ATOM 1228 O O . ASN A 1 173 ? -33.407 27.158 46.775 1.00 54.74 558 ASN A O 1
ATOM 1233 N N . VAL A 1 174 ? -32.103 25.735 47.972 1.00 52.13 559 VAL A N 1
ATOM 1234 C CA . VAL A 1 174 ? -33.254 25.007 48.515 1.00 50.00 559 VAL A CA 1
ATOM 1235 C C . VAL A 1 174 ? -33.538 25.570 49.905 1.00 48.24 559 VAL A C 1
ATOM 1236 O O . VAL A 1 174 ? -32.624 25.674 50.713 1.00 48.74 559 VAL A O 1
ATOM 1240 N N . ASN A 1 175 ? -34.773 25.988 50.175 1.00 45.85 560 ASN A N 1
ATOM 1241 C CA . ASN A 1 175 ? -35.133 26.594 51.454 1.00 44.18 560 ASN A CA 1
ATOM 1242 C C . ASN A 1 175 ? -35.799 25.567 52.346 1.00 42.92 560 ASN A C 1
ATOM 1243 O O . ASN A 1 175 ? -36.963 25.228 52.130 1.00 43.28 560 ASN A O 1
ATOM 1248 N N . ALA A 1 176 ? -35.032 25.006 53.280 1.00 41.14 561 ALA A N 1
ATOM 1249 C CA . ALA A 1 176 ? -35.463 23.929 54.154 1.00 40.67 561 ALA A CA 1
ATOM 1250 C C . ALA A 1 176 ? -35.391 24.326 55.626 1.00 40.49 561 ALA A C 1
ATOM 1251 O O . ALA A 1 176 ? -34.465 25.013 56.040 1.00 41.08 561 ALA A O 1
ATOM 1253 N N . VAL A 1 177 ? -36.367 23.877 56.414 1.00 39.05 562 VAL A N 1
ATOM 1254 C CA . VAL A 1 177 ? -36.360 24.089 57.843 1.00 38.76 562 VAL A CA 1
ATOM 1255 C C . VAL A 1 177 ? -36.479 22.723 58.554 1.00 37.89 562 VAL A C 1
ATOM 1256 O O . VAL A 1 177 ? -37.037 21.769 58.013 1.00 36.15 562 VAL A O 1
ATOM 1260 N N . ILE A 1 178 ? -35.938 22.646 59.767 1.00 38.86 563 ILE A N 1
ATOM 1261 C CA . ILE A 1 178 ? -35.961 21.426 60.560 1.00 39.42 563 ILE A CA 1
ATOM 1262 C C . ILE A 1 178 ? -37.175 21.443 61.460 1.00 38.49 563 ILE A C 1
ATOM 1263 O O . ILE A 1 178 ? -37.434 22.448 62.105 1.00 38.84 563 ILE A O 1
ATOM 1268 N N . PRO A 1 179 ? -37.941 20.348 61.519 1.00 37.85 564 PRO A N 1
ATOM 1269 C CA . PRO A 1 179 ? -39.128 20.321 62.386 1.00 38.01 564 PRO A CA 1
ATOM 1270 C C . PRO A 1 179 ? -38.799 20.541 63.867 1.00 38.83 564 PRO A C 1
ATOM 1271 O O . PRO A 1 179 ? -37.815 19.990 64.381 1.00 38.57 564 PRO A O 1
ATOM 1275 N N . ALA A 1 180 ? -39.663 21.299 64.567 1.00 39.12 565 ALA A N 1
ATOM 1276 C CA . ALA A 1 180 ? -39.509 21.575 66.000 1.00 39.20 565 ALA A CA 1
ATOM 1277 C C . ALA A 1 180 ? -39.633 20.334 66.871 1.00 39.08 565 ALA A C 1
ATOM 1278 O O . ALA A 1 180 ? -39.238 20.389 68.039 1.00 38.85 565 ALA A O 1
ATOM 1280 N N . ASP A 1 181 ? -40.204 19.224 66.333 1.00 38.43 566 ASP A N 1
ATOM 1281 C CA . ASP A 1 181 ? -40.387 17.958 67.048 1.00 38.47 566 ASP A CA 1
ATOM 1282 C C . ASP A 1 181 ? -39.087 17.467 67.649 1.00 39.77 566 ASP A C 1
ATOM 1283 O O . ASP A 1 181 ? -39.110 16.900 68.732 1.00 41.04 566 ASP A O 1
ATOM 1288 N N . TYR A 1 182 ? -37.953 17.679 66.956 1.00 39.37 567 TYR A N 1
ATOM 1289 C CA . TYR A 1 182 ? -36.641 17.238 67.446 1.00 39.38 567 TYR A CA 1
ATOM 1290 C C . TYR A 1 182 ? -36.186 18.005 68.680 1.00 39.44 567 TYR A C 1
ATOM 1291 O O . TYR A 1 182 ? -35.596 17.428 69.593 1.00 38.94 567 TYR A O 1
ATOM 1300 N N . VAL A 1 183 ? -36.470 19.303 68.710 1.00 39.10 568 VAL A N 1
ATOM 1301 C CA . VAL A 1 183 ? -36.154 20.132 69.859 1.00 38.82 568 VAL A CA 1
ATOM 1302 C C . VAL A 1 183 ? -37.128 19.824 70.977 1.00 37.99 568 VAL A C 1
ATOM 1303 O O . VAL A 1 183 ? -36.692 19.744 72.125 1.00 37.74 568 VAL A O 1
ATOM 1307 N N . ALA A 1 184 ? -38.437 19.577 70.656 1.00 37.36 569 ALA A N 1
ATOM 1308 C CA . ALA A 1 184 ? -39.426 19.211 71.674 1.00 38.32 569 ALA A CA 1
ATOM 1309 C C . ALA A 1 184 ? -39.034 17.914 72.387 1.00 39.18 569 ALA A C 1
ATOM 1310 O O . ALA A 1 184 ? -39.210 17.834 73.596 1.00 39.38 569 ALA A O 1
ATOM 1312 N N . ASP A 1 185 ? -38.485 16.918 71.654 1.00 39.47 570 ASP A N 1
ATOM 1313 C CA . ASP A 1 185 ? -38.046 15.656 72.266 1.00 39.79 570 ASP A CA 1
ATOM 1314 C C . ASP A 1 185 ? -36.906 15.911 73.280 1.00 38.88 570 ASP A C 1
ATOM 1315 O O . ASP A 1 185 ? -36.907 15.337 74.364 1.00 38.09 570 ASP A O 1
ATOM 1320 N N . TRP A 1 186 ? -35.937 16.763 72.913 1.00 38.98 571 TRP A N 1
ATOM 1321 C CA . TRP A 1 186 ? -34.815 17.109 73.792 1.00 40.01 571 TRP A CA 1
ATOM 1322 C C . TRP A 1 186 ? -35.316 17.832 75.044 1.00 41.11 571 TRP A C 1
ATOM 1323 O O . TRP A 1 186 ? -34.885 17.504 76.148 1.00 41.20 571 TRP A O 1
ATOM 1334 N N . VAL A 1 187 ? -36.235 18.791 74.874 1.00 41.64 572 VAL A N 1
ATOM 1335 C CA . VAL A 1 187 ? -36.811 19.545 75.977 1.00 43.38 572 VAL A CA 1
ATOM 1336 C C . VAL A 1 187 ? -37.559 18.636 76.926 1.00 44.73 572 VAL A C 1
ATOM 1337 O O . VAL A 1 187 ? -37.394 18.771 78.141 1.00 45.62 572 VAL A O 1
ATOM 1341 N N . LYS A 1 188 ? -38.330 17.684 76.386 1.00 45.07 573 LYS A N 1
ATOM 1342 C CA . LYS A 1 188 ? -39.069 16.711 77.194 1.00 47.08 573 LYS A CA 1
ATOM 1343 C C . LYS A 1 188 ? -38.110 15.836 78.007 1.00 46.91 573 LYS A C 1
ATOM 1344 O O . LYS A 1 188 ? -38.370 15.591 79.187 1.00 47.16 573 LYS A O 1
ATOM 1348 N N . GLU A 1 189 ? -37.015 15.372 77.408 1.00 46.75 574 GLU A N 1
ATOM 1349 C CA . GLU A 1 189 ? -36.047 14.550 78.145 1.00 47.70 574 GLU A CA 1
ATOM 1350 C C . GLU A 1 189 ? -35.377 15.383 79.266 1.00 48.00 574 GLU A C 1
ATOM 1351 O O . GLU A 1 189 ? -35.258 14.920 80.397 1.00 49.46 574 GLU A O 1
ATOM 1357 N N . LEU A 1 190 ? -34.947 16.602 78.952 1.00 46.94 575 LEU A N 1
ATOM 1358 C CA . LEU A 1 190 ? -34.270 17.464 79.909 1.00 47.52 575 LEU A CA 1
ATOM 1359 C C . LEU A 1 190 ? -35.168 18.039 80.997 1.00 49.46 575 LEU A C 1
ATOM 1360 O O . LEU A 1 190 ? -34.661 18.372 82.069 1.00 49.36 575 LEU A O 1
ATOM 1365 N N . SER A 1 191 ? -36.504 18.054 80.764 1.00 50.64 576 SER A N 1
ATOM 1366 C CA . SER A 1 191 ? -37.539 18.518 81.697 1.00 51.73 576 SER A CA 1
ATOM 1367 C C . SER A 1 191 ? -37.513 17.724 83.014 1.00 51.41 576 SER A C 1
ATOM 1368 O O . SER A 1 191 ? -37.901 18.251 84.051 1.00 52.55 576 SER A O 1
ATOM 1371 N N . LYS A 1 192 ? -37.096 16.458 82.952 1.00 50.41 577 LYS A N 1
ATOM 1372 C CA . LYS A 1 192 ? -36.994 15.597 84.133 1.00 51.17 577 LYS A CA 1
ATOM 1373 C C . LYS A 1 192 ? -35.764 15.949 85.016 1.00 50.27 577 LYS A C 1
ATOM 1374 O O . LYS A 1 192 ? -35.612 15.384 86.086 1.00 50.51 577 LYS A O 1
ATOM 1380 N N . HIS A 1 193 ? -34.888 16.863 84.569 1.00 49.00 578 HIS A N 1
ATOM 1381 C CA . HIS A 1 193 ? -33.695 17.232 85.310 1.00 47.83 578 HIS A CA 1
ATOM 1382 C C . HIS A 1 193 ? -33.766 18.659 85.770 1.00 47.45 578 HIS A C 1
ATOM 1383 O O . HIS A 1 193 ? -34.263 19.513 85.031 1.00 46.75 578 HIS A O 1
ATOM 1390 N N . SER A 1 194 ? -33.196 18.955 86.953 1.00 47.04 579 SER A N 1
ATOM 1391 C CA . SER A 1 194 ? -33.114 20.348 87.403 1.00 47.31 579 SER A CA 1
ATOM 1392 C C . SER A 1 194 ? -32.042 21.064 86.570 1.00 47.69 579 SER A C 1
ATOM 1393 O O . SER A 1 194 ? -31.217 20.406 85.930 1.00 47.20 579 SER A O 1
ATOM 1396 N N . PHE A 1 195 ? -32.045 22.417 86.568 1.00 47.92 580 PHE A N 1
ATOM 1397 C CA . PHE A 1 195 ? -31.088 23.196 85.780 1.00 47.76 580 PHE A CA 1
ATOM 1398 C C . PHE A 1 195 ? -29.630 22.831 86.059 1.00 46.45 580 PHE A C 1
ATOM 1399 O O . PHE A 1 195 ? -28.881 22.604 85.112 1.00 45.77 580 PHE A O 1
ATOM 1407 N N . GLY A 1 196 ? -29.255 22.816 87.343 1.00 45.64 581 GLY A N 1
ATOM 1408 C CA . GLY A 1 196 ? -27.906 22.510 87.788 1.00 45.93 581 GLY A CA 1
ATOM 1409 C C . GLY A 1 196 ? -27.475 21.089 87.492 1.00 46.71 581 GLY A C 1
ATOM 1410 O O . GLY A 1 196 ? -26.281 20.801 87.546 1.00 48.41 581 GLY A O 1
ATOM 1411 N N . ASN A 1 197 ? -28.442 20.177 87.234 1.00 45.04 582 ASN A N 1
ATOM 1412 C CA . ASN A 1 197 ? -28.209 18.770 86.915 1.00 44.41 582 ASN A CA 1
ATOM 1413 C C . ASN A 1 197 ? -28.123 18.463 85.440 1.00 45.51 582 ASN A C 1
ATOM 1414 O O . ASN A 1 197 ? -27.836 17.321 85.098 1.00 46.15 582 ASN A O 1
ATOM 1419 N N . ILE A 1 198 ? -28.375 19.449 84.557 1.00 45.07 583 ILE A N 1
ATOM 1420 C CA . ILE A 1 198 ? -28.264 19.217 83.122 1.00 45.29 583 ILE A CA 1
ATOM 1421 C C . ILE A 1 198 ? -26.779 19.180 82.744 1.00 45.35 583 ILE A C 1
ATOM 1422 O O . ILE A 1 198 ? -26.029 20.136 82.991 1.00 44.54 583 ILE A O 1
ATOM 1427 N N . ARG A 1 199 ? -26.383 18.064 82.121 1.00 45.46 584 ARG A N 1
ATOM 1428 C CA . ARG A 1 199 ? -25.014 17.763 81.728 1.00 46.15 584 ARG A CA 1
ATOM 1429 C C . ARG A 1 199 ? -24.602 18.283 80.376 1.00 46.52 584 ARG A C 1
ATOM 1430 O O . ARG A 1 199 ? -25.392 18.286 79.422 1.00 46.95 584 ARG A O 1
ATOM 1438 N N . ILE A 1 200 ? -23.358 18.760 80.295 1.00 46.01 585 ILE A N 1
ATOM 1439 C CA . ILE A 1 200 ? -22.790 19.306 79.056 1.00 46.21 585 ILE A CA 1
ATOM 1440 C C . ILE A 1 200 ? -22.305 18.149 78.165 1.00 46.64 585 ILE A C 1
ATOM 1441 O O . ILE A 1 200 ? -21.743 17.189 78.678 1.00 46.33 585 ILE A O 1
ATOM 1446 N N . VAL A 1 201 ? -22.528 18.232 76.850 1.00 46.53 586 VAL A N 1
ATOM 1447 C CA . VAL A 1 201 ? -22.090 17.236 75.869 1.00 47.03 586 VAL A CA 1
ATOM 1448 C C . VAL A 1 201 ? -20.869 17.794 75.105 1.00 46.27 586 VAL A C 1
ATOM 1449 O O . VAL A 1 201 ? -19.925 17.052 74.869 1.00 46.96 586 VAL A O 1
ATOM 1453 N N . ARG A 1 202 ? -20.861 19.107 74.752 1.00 44.98 587 ARG A N 1
ATOM 1454 C CA . ARG A 1 202 ? -19.712 19.752 74.092 1.00 44.57 587 ARG A CA 1
ATOM 1455 C C . ARG A 1 202 ? -19.456 21.081 74.812 1.00 44.56 587 ARG A C 1
ATOM 1456 O O . ARG A 1 202 ? -20.184 22.048 74.631 1.00 44.80 587 ARG A O 1
ATOM 1464 N N . LYS A 1 203 ? -18.431 21.097 75.643 1.00 45.46 588 LYS A N 1
ATOM 1465 C CA . LYS A 1 203 ? -18.039 22.207 76.513 1.00 46.54 588 LYS A CA 1
ATOM 1466 C C . LYS A 1 203 ? -17.525 23.437 75.785 1.00 47.89 588 LYS A C 1
ATOM 1467 O O . LYS A 1 203 ? -16.668 23.333 74.918 1.00 48.59 588 LYS A O 1
ATOM 1473 N N . THR A 1 204 ? -18.020 24.599 76.173 1.00 48.08 589 THR A N 1
ATOM 1474 C CA . THR A 1 204 ? -17.521 25.864 75.676 1.00 50.04 589 THR A CA 1
ATOM 1475 C C . THR A 1 204 ? -16.899 26.577 76.899 1.00 51.75 589 THR A C 1
ATOM 1476 O O . THR A 1 204 ? -17.317 26.338 78.043 1.00 52.85 589 THR A O 1
ATOM 1480 N N . LEU A 1 205 ? -15.886 27.409 76.672 1.00 52.08 590 LEU A N 1
ATOM 1481 C CA . LEU A 1 205 ? -15.195 28.079 77.769 1.00 52.55 590 LEU A CA 1
ATOM 1482 C C . LEU A 1 205 ? -15.710 29.498 77.986 1.00 53.54 590 LEU A C 1
ATOM 1483 O O . LEU A 1 205 ? -16.530 29.985 77.222 1.00 53.30 590 LEU A O 1
ATOM 1488 N N . VAL A 1 206 ? -15.262 30.144 79.062 1.00 54.49 591 VAL A N 1
ATOM 1489 C CA . VAL A 1 206 ? -15.524 31.544 79.318 1.00 56.18 591 VAL A CA 1
ATOM 1490 C C . VAL A 1 206 ? -14.149 32.223 79.506 1.00 57.66 591 VAL A C 1
ATOM 1491 O O . VAL A 1 206 ? -13.178 31.576 79.922 1.00 57.44 591 VAL A O 1
ATOM 1495 N N . PHE A 1 207 ? -14.062 33.512 79.173 1.00 58.89 592 PHE A N 1
ATOM 1496 C CA . PHE A 1 207 ? -12.814 34.254 79.326 1.00 60.45 592 PHE A CA 1
ATOM 1497 C C . PHE A 1 207 ? -12.649 34.683 80.782 1.00 62.17 592 PHE A C 1
ATOM 1498 O O . PHE A 1 207 ? -12.805 35.856 81.096 1.00 63.05 592 PHE A O 1
ATOM 1506 N N . ASP A 1 208 ? -12.335 33.729 81.672 1.00 62.74 593 ASP A N 1
ATOM 1507 C CA . ASP A 1 208 ? -12.112 33.975 83.100 1.00 63.38 593 ASP A CA 1
ATOM 1508 C C . ASP A 1 208 ? -10.612 33.793 83.448 1.00 65.02 593 ASP A C 1
ATOM 1509 O O . ASP A 1 208 ? -9.808 33.553 82.544 1.00 65.80 593 ASP A O 1
ATOM 1514 N N . SER A 1 209 ? -10.228 33.857 84.740 1.00 65.55 594 SER A N 1
ATOM 1515 C CA . SER A 1 209 ? -8.832 33.710 85.135 1.00 66.83 594 SER A CA 1
ATOM 1516 C C . SER A 1 209 ? -8.245 32.291 84.913 1.00 67.14 594 SER A C 1
ATOM 1517 O O . SER A 1 209 ? -7.033 32.095 85.021 1.00 66.48 594 SER A O 1
ATOM 1520 N N . ASP A 1 210 ? -9.096 31.309 84.618 1.00 67.37 595 ASP A N 1
ATOM 1521 C CA . ASP A 1 210 ? -8.648 29.943 84.343 1.00 67.75 595 ASP A CA 1
ATOM 1522 C C . ASP A 1 210 ? -8.518 29.672 82.829 1.00 67.24 595 ASP A C 1
ATOM 1523 O O . ASP A 1 210 ? -8.035 28.600 82.453 1.00 67.46 595 ASP A O 1
ATOM 1528 N N . PHE A 1 211 ? -8.957 30.610 81.963 1.00 66.43 596 PHE A N 1
ATOM 1529 C CA . PHE A 1 211 ? -8.949 30.401 80.515 1.00 66.66 596 PHE A CA 1
ATOM 1530 C C . PHE A 1 211 ? -7.624 29.899 79.954 1.00 67.21 596 PHE A C 1
ATOM 1531 O O . PHE A 1 211 ? -7.626 28.948 79.174 1.00 67.55 596 PHE A O 1
ATOM 1539 N N . GLU A 1 212 ? -6.517 30.536 80.329 1.00 67.01 597 GLU A N 1
ATOM 1540 C CA . GLU A 1 212 ? -5.194 30.180 79.828 1.00 67.83 597 GLU A CA 1
ATOM 1541 C C . GLU A 1 212 ? -4.848 28.695 79.981 1.00 68.36 597 GLU A C 1
ATOM 1542 O O . GLU A 1 212 ? -4.261 28.115 79.069 1.00 69.52 597 GLU A O 1
ATOM 1544 N N . PHE A 1 213 ? -5.281 28.068 81.083 1.00 67.03 598 PHE A N 1
ATOM 1545 C CA . PHE A 1 213 ? -5.010 26.663 81.391 1.00 66.12 598 PHE A CA 1
ATOM 1546 C C . PHE A 1 213 ? -6.027 25.723 80.733 1.00 64.47 598 PHE A C 1
ATOM 1547 O O . PHE A 1 213 ? -5.646 24.739 80.097 1.00 64.03 598 PHE A O 1
ATOM 1555 N N . ASN A 1 214 ? -7.320 26.014 80.896 1.00 63.36 599 ASN A N 1
ATOM 1556 C CA . ASN A 1 214 ? -8.390 25.211 80.293 1.00 62.47 599 ASN A CA 1
ATOM 1557 C C . ASN A 1 214 ? -8.262 25.160 78.772 1.00 61.06 599 ASN A C 1
ATOM 1558 O O . ASN A 1 214 ? -8.565 24.130 78.169 1.00 60.42 599 ASN A O 1
ATOM 1563 N N . PHE A 1 215 ? -7.822 26.270 78.154 1.00 60.51 600 PHE A N 1
ATOM 1564 C CA . PHE A 1 215 ? -7.675 26.311 76.704 1.00 61.20 600 PHE A CA 1
ATOM 1565 C C . PHE A 1 215 ? -6.615 25.334 76.163 1.00 61.46 600 PHE A C 1
ATOM 1566 O O . PHE A 1 215 ? -6.796 24.833 75.058 1.00 61.80 600 PHE A O 1
ATOM 1574 N N . VAL A 1 216 ? -5.546 25.030 76.916 1.00 60.86 601 VAL A N 1
ATOM 1575 C CA . VAL A 1 216 ? -4.525 24.080 76.439 1.00 61.14 601 VAL A CA 1
ATOM 1576 C C . VAL A 1 216 ? -5.172 22.694 76.231 1.00 60.87 601 VAL A C 1
ATOM 1577 O O . VAL A 1 216 ? -4.980 22.050 75.202 1.00 60.94 601 VAL A O 1
ATOM 1581 N N . VAL A 1 217 ? -5.988 22.284 77.198 1.00 60.01 602 VAL A N 1
ATOM 1582 C CA . VAL A 1 217 ? -6.691 21.019 77.174 1.00 59.58 602 VAL A CA 1
ATOM 1583 C C . VAL A 1 217 ? -7.760 21.004 76.098 1.00 58.80 602 VAL A C 1
ATOM 1584 O O . VAL A 1 217 ? -7.870 20.038 75.364 1.00 58.91 602 VAL A O 1
ATOM 1588 N N . TYR A 1 218 ? -8.492 22.106 75.952 1.00 58.04 603 TYR A N 1
ATOM 1589 C CA . TYR A 1 218 ? -9.508 22.269 74.917 1.00 57.63 603 TYR A CA 1
ATOM 1590 C C . TYR A 1 218 ? -8.854 22.123 73.522 1.00 57.12 603 TYR A C 1
ATOM 1591 O O . TYR A 1 218 ? -9.359 21.390 72.664 1.00 56.52 603 TYR A O 1
ATOM 1600 N N . LYS A 1 219 ? -7.700 22.795 73.330 1.00 56.81 604 LYS A N 1
ATOM 1601 C CA . LYS A 1 219 ? -6.959 22.829 72.067 1.00 56.65 604 LYS A CA 1
ATOM 1602 C C . LYS A 1 219 ? -6.407 21.459 71.685 1.00 56.02 604 LYS A C 1
ATOM 1603 O O . LYS A 1 219 ? -6.462 21.088 70.516 1.00 55.77 604 LYS A O 1
ATOM 1609 N N . ILE A 1 220 ? -5.871 20.714 72.656 1.00 55.53 605 ILE A N 1
ATOM 1610 C CA . ILE A 1 220 ? -5.268 19.410 72.368 1.00 55.44 605 ILE A CA 1
ATOM 1611 C C . ILE A 1 220 ? -6.335 18.369 71.988 1.00 54.04 605 ILE A C 1
ATOM 1612 O O . ILE A 1 220 ? -6.084 17.554 71.096 1.00 54.10 605 ILE A O 1
ATOM 1617 N N . ILE A 1 221 ? -7.538 18.448 72.596 1.00 52.47 606 ILE A N 1
ATOM 1618 C CA . ILE A 1 221 ? -8.626 17.530 72.255 1.00 52.31 606 ILE A CA 1
ATOM 1619 C C . ILE A 1 221 ? -9.205 17.890 70.874 1.00 52.23 606 ILE A C 1
ATOM 1620 O O . ILE A 1 221 ? -9.449 17.003 70.049 1.00 52.24 606 ILE A O 1
ATOM 1625 N N . ARG A 1 222 ? -9.365 19.196 70.614 1.00 51.68 607 ARG A N 1
ATOM 1626 C CA . ARG A 1 222 ? -9.841 19.726 69.342 1.00 51.90 607 ARG A CA 1
ATOM 1627 C C . ARG A 1 222 ? -8.872 19.330 68.208 1.00 52.81 607 ARG A C 1
ATOM 1628 O O . ARG A 1 222 ? -9.321 19.060 67.092 1.00 52.88 607 ARG A O 1
ATOM 1636 N N . ALA A 1 223 ? -7.552 19.248 68.495 1.00 52.69 608 ALA A N 1
ATOM 1637 C CA . ALA A 1 223 ? -6.572 18.858 67.487 1.00 52.94 608 ALA A CA 1
ATOM 1638 C C . ALA A 1 223 ? -6.763 17.388 67.093 1.00 53.57 608 ALA A C 1
ATOM 1639 O O . ALA A 1 223 ? -6.718 17.073 65.901 1.00 54.23 608 ALA A O 1
ATOM 1641 N N . LEU A 1 224 ? -7.017 16.491 68.075 1.00 52.78 609 LEU A N 1
ATOM 1642 C CA . LEU A 1 224 ? -7.320 15.087 67.794 1.00 52.76 609 LEU A CA 1
ATOM 1643 C C . LEU A 1 224 ? -8.593 14.996 66.920 1.00 52.73 609 LEU A C 1
ATOM 1644 O O . LEU A 1 224 ? -8.635 14.215 65.968 1.00 53.19 609 LEU A O 1
ATOM 1649 N N . GLU A 1 225 ? -9.610 15.818 67.242 1.00 51.76 610 GLU A N 1
ATOM 1650 C CA . GLU A 1 225 ? -10.870 15.852 66.496 1.00 52.15 610 GLU A CA 1
ATOM 1651 C C . GLU A 1 225 ? -10.667 16.323 65.045 1.00 52.68 610 GLU A C 1
ATOM 1652 O O . GLU A 1 225 ? -11.258 15.766 64.129 1.00 52.85 610 GLU A O 1
ATOM 1658 N N . ASN A 1 226 ? -9.800 17.309 64.845 1.00 53.10 611 ASN A N 1
ATOM 1659 C CA . ASN A 1 226 ? -9.472 17.859 63.529 1.00 54.59 611 ASN A CA 1
ATOM 1660 C C . ASN A 1 226 ? -8.378 17.071 62.795 1.00 56.48 611 ASN A C 1
ATOM 1661 O O . ASN A 1 226 ? -7.914 17.546 61.762 1.00 57.01 611 ASN A O 1
ATOM 1666 N N . GLU A 1 227 ? -7.911 15.930 63.342 1.00 57.65 612 GLU A N 1
ATOM 1667 C CA . GLU A 1 227 ? -6.873 15.110 62.710 1.00 59.74 612 GLU A CA 1
ATOM 1668 C C . GLU A 1 227 ? -5.601 15.934 62.461 1.00 61.40 612 GLU A C 1
ATOM 1669 O O . GLU A 1 227 ? -4.985 15.845 61.402 1.00 62.05 612 GLU A O 1
ATOM 1675 N N . ASP A 1 228 ? -5.236 16.748 63.445 1.00 61.65 613 ASP A N 1
ATOM 1676 C CA . ASP A 1 228 ? -4.125 17.674 63.349 1.00 62.77 613 ASP A CA 1
ATOM 1677 C C . ASP A 1 228 ? -3.043 17.332 64.377 1.00 64.21 613 ASP A C 1
ATOM 1678 O O . ASP A 1 228 ? -3.062 17.857 65.490 1.00 64.46 613 ASP A O 1
ATOM 1683 N N . ALA A 1 229 ? -2.094 16.470 63.991 1.00 64.85 614 ALA A N 1
ATOM 1684 C CA . ALA A 1 229 ? -1.017 16.034 64.871 1.00 66.06 614 ALA A CA 1
ATOM 1685 C C . ALA A 1 229 ? -0.034 17.153 65.192 1.00 66.80 614 ALA A C 1
ATOM 1686 O O . ALA A 1 229 ? 0.514 17.159 66.290 1.00 67.18 614 ALA A O 1
ATOM 1688 N N . ALA A 1 230 ? 0.173 18.111 64.267 1.00 66.92 615 ALA A N 1
ATOM 1689 C CA . ALA A 1 230 ? 1.102 19.222 64.520 1.00 67.53 615 ALA A CA 1
ATOM 1690 C C . ALA A 1 230 ? 0.633 20.066 65.716 1.00 67.92 615 ALA A C 1
ATOM 1691 O O . ALA A 1 230 ? 1.421 20.325 66.628 1.00 68.11 615 ALA A O 1
ATOM 1693 N N . THR A 1 231 ? -0.660 20.412 65.764 1.00 67.97 616 THR A N 1
ATOM 1694 C CA . THR A 1 231 ? -1.216 21.163 66.893 1.00 68.64 616 THR A CA 1
ATOM 1695 C C . THR A 1 231 ? -1.264 20.296 68.148 1.00 69.84 616 THR A C 1
ATOM 1696 O O . THR A 1 231 ? -0.960 20.778 69.245 1.00 70.42 616 THR A O 1
ATOM 1700 N N . TYR A 1 232 ? -1.576 19.000 67.992 1.00 70.04 617 TYR A N 1
ATOM 1701 C CA . TYR A 1 232 ? -1.597 18.069 69.122 1.00 70.60 617 TYR A CA 1
ATOM 1702 C C . TYR A 1 232 ? -0.220 18.018 69.834 1.00 71.28 617 TYR A C 1
ATOM 1703 O O . TYR A 1 232 ? -0.159 18.193 71.051 1.00 71.15 617 TYR A O 1
ATOM 1712 N N . PHE A 1 233 ? 0.873 17.799 69.082 1.00 71.95 618 PHE A N 1
ATOM 1713 C CA . PHE A 1 233 ? 2.215 17.762 69.676 1.00 73.18 618 PHE A CA 1
ATOM 1714 C C . PHE A 1 233 ? 2.702 19.141 70.150 1.00 74.48 618 PHE A C 1
ATOM 1715 O O . PHE A 1 233 ? 3.481 19.215 71.095 1.00 74.93 618 PHE A O 1
ATOM 1723 N N . GLY A 1 234 ? 2.198 20.214 69.540 1.00 75.12 619 GLY A N 1
ATOM 1724 C CA . GLY A 1 234 ? 2.536 21.581 69.935 1.00 75.91 619 GLY A CA 1
ATOM 1725 C C . GLY A 1 234 ? 1.982 21.974 71.299 1.00 76.54 619 GLY A C 1
ATOM 1726 O O . GLY A 1 234 ? 2.495 22.894 71.944 1.00 76.44 619 GLY A O 1
ATOM 1727 N N . CYS A 1 235 ? 0.915 21.266 71.751 1.00 76.88 620 CYS A N 1
ATOM 1728 C CA . CYS A 1 235 ? 0.301 21.452 73.071 1.00 77.89 620 CYS A CA 1
ATOM 1729 C C . CYS A 1 235 ? 1.077 20.734 74.205 1.00 80.23 620 CYS A C 1
ATOM 1730 O O . CYS A 1 235 ? 0.763 20.919 75.382 1.00 80.16 620 CYS A O 1
ATOM 1733 N N . MET A 1 236 ? 2.040 19.886 73.855 1.00 82.01 621 MET A N 1
ATOM 1734 C CA . MET A 1 236 ? 2.843 19.190 74.838 1.00 84.49 621 MET A CA 1
ATOM 1735 C C . MET A 1 236 ? 4.311 19.573 74.723 1.00 86.71 621 MET A C 1
ATOM 1736 O O . MET A 1 236 ? 4.747 20.092 73.690 1.00 86.50 621 MET A O 1
ATOM 1741 N N . THR A 1 237 ? 5.079 19.309 75.791 1.00 88.60 622 THR A N 1
ATOM 1742 C CA . THR A 1 237 ? 6.511 19.562 75.776 1.00 90.99 622 THR A CA 1
ATOM 1743 C C . THR A 1 237 ? 7.176 18.595 74.784 1.00 93.43 622 THR A C 1
ATOM 1744 O O . THR A 1 237 ? 6.652 17.506 74.523 1.00 93.44 622 THR A O 1
ATOM 1748 N N . ASP A 1 238 ? 8.335 18.987 74.248 1.00 95.26 623 ASP A N 1
ATOM 1749 C CA . ASP A 1 238 ? 9.104 18.187 73.291 1.00 97.42 623 ASP A CA 1
ATOM 1750 C C . ASP A 1 238 ? 9.373 16.770 73.784 1.00 99.59 623 ASP A C 1
ATOM 1751 O O . ASP A 1 238 ? 9.338 15.827 72.999 1.00 100.24 623 ASP A O 1
ATOM 1756 N N . GLU A 1 239 ? 9.582 16.635 75.094 1.00 100.54 624 GLU A N 1
ATOM 1757 C CA . GLU A 1 239 ? 9.818 15.402 75.831 1.00 102.14 624 GLU A CA 1
ATOM 1758 C C . GLU A 1 239 ? 8.655 14.410 75.661 1.00 103.29 624 GLU A C 1
ATOM 1759 O O . GLU A 1 239 ? 8.883 13.204 75.622 1.00 103.44 624 GLU A O 1
ATOM 1765 N N . LEU A 1 240 ? 7.409 14.912 75.608 1.00 103.91 625 LEU A N 1
ATOM 1766 C CA . LEU A 1 240 ? 6.246 14.040 75.475 1.00 105.08 625 LEU A CA 1
ATOM 1767 C C . LEU A 1 240 ? 6.033 13.485 74.081 1.00 106.20 625 LEU A C 1
ATOM 1768 O O . LEU A 1 240 ? 5.257 12.543 73.939 1.00 106.62 625 LEU A O 1
ATOM 1773 N N . TYR A 1 241 ? 6.679 14.059 73.047 1.00 106.44 626 TYR A N 1
ATOM 1774 C CA . TYR A 1 241 ? 6.524 13.542 71.687 1.00 107.09 626 TYR A CA 1
ATOM 1775 C C . TYR A 1 241 ? 7.121 12.135 71.610 1.00 107.14 626 TYR A C 1
ATOM 1776 O O . TYR A 1 241 ? 8.210 11.903 72.123 1.00 107.30 626 TYR A O 1
ATOM 1785 N N . LYS A 1 242 ? 6.425 11.211 70.953 1.00 106.79 627 LYS A N 1
ATOM 1786 C CA . LYS A 1 242 ? 6.953 9.874 70.705 1.00 106.51 627 LYS A CA 1
ATOM 1787 C C . LYS A 1 242 ? 6.561 9.479 69.277 1.00 105.67 627 LYS A C 1
ATOM 1788 O O . LYS A 1 242 ? 5.451 9.787 68.831 1.00 105.78 627 LYS A O 1
ATOM 1790 N N . ASP A 1 243 ? 7.465 8.814 68.551 1.00 104.49 628 ASP A N 1
ATOM 1791 C CA . ASP A 1 243 ? 7.190 8.349 67.186 1.00 103.81 628 ASP A CA 1
ATOM 1792 C C . ASP A 1 243 ? 5.998 7.381 67.178 1.00 102.30 628 ASP A C 1
ATOM 1793 O O . ASP A 1 243 ? 5.183 7.417 66.260 1.00 102.44 628 ASP A O 1
ATOM 1798 N N . GLU A 1 244 ? 5.889 6.538 68.221 1.00 100.80 629 GLU A N 1
ATOM 1799 C CA . GLU A 1 244 ? 4.809 5.569 68.375 1.00 99.66 629 GLU A CA 1
ATOM 1800 C C . GLU A 1 244 ? 3.462 6.279 68.444 1.00 97.89 629 GLU A C 1
ATOM 1801 O O . GLU A 1 244 ? 2.516 5.828 67.810 1.00 97.90 629 GLU A O 1
ATOM 1807 N N . THR A 1 245 ? 3.380 7.402 69.177 1.00 96.40 630 THR A N 1
ATOM 1808 C CA . THR A 1 245 ? 2.144 8.177 69.273 1.00 95.60 630 THR A CA 1
ATOM 1809 C C . THR A 1 245 ? 1.765 8.729 67.894 1.00 94.32 630 THR A C 1
ATOM 1810 O O . THR A 1 245 ? 0.618 8.584 67.474 1.00 94.35 630 THR A O 1
ATOM 1814 N N . ARG A 1 246 ? 2.740 9.326 67.174 1.00 92.98 631 ARG A N 1
ATOM 1815 C CA . ARG A 1 246 ? 2.535 9.883 65.837 1.00 92.18 631 ARG A CA 1
ATOM 1816 C C . ARG A 1 246 ? 1.992 8.821 64.882 1.00 90.69 631 ARG A C 1
ATOM 1817 O O . ARG A 1 246 ? 1.027 9.088 64.164 1.00 90.98 631 ARG A O 1
ATOM 1825 N N . LYS A 1 247 ? 2.563 7.604 64.926 1.00 88.83 632 LYS A N 1
ATOM 1826 C CA . LYS A 1 247 ? 2.113 6.487 64.098 1.00 87.52 632 LYS A CA 1
ATOM 1827 C C . LYS A 1 247 ? 0.697 6.055 64.466 1.00 85.83 632 LYS A C 1
ATOM 1828 O O . LYS A 1 247 ? -0.104 5.837 63.564 1.00 86.04 632 LYS A O 1
ATOM 1830 N N . ASN A 1 248 ? 0.373 5.962 65.771 1.00 84.19 633 ASN A N 1
ATOM 1831 C CA . ASN A 1 248 ? -0.972 5.595 66.235 1.00 83.40 633 ASN A CA 1
ATOM 1832 C C . ASN A 1 248 ? -1.998 6.630 65.753 1.00 82.28 633 ASN A C 1
ATOM 1833 O O . ASN A 1 248 ? -3.104 6.268 65.348 1.00 82.40 633 ASN A O 1
ATOM 1838 N N . LEU A 1 249 ? -1.632 7.915 65.789 1.00 81.18 634 LEU A N 1
ATOM 1839 C CA . LEU A 1 249 ? -2.518 8.976 65.316 1.00 80.71 634 LEU A CA 1
ATOM 1840 C C . LEU A 1 249 ? -2.805 8.839 63.833 1.00 79.70 634 LEU A C 1
ATOM 1841 O O . LEU A 1 249 ? -3.953 8.969 63.445 1.00 79.61 634 LEU A O 1
ATOM 1846 N N . GLU A 1 250 ? -1.793 8.512 63.011 1.00 78.78 635 GLU A N 1
ATOM 1847 C CA . GLU A 1 250 ? -1.982 8.329 61.567 1.00 78.63 635 GLU A CA 1
ATOM 1848 C C . GLU A 1 250 ? -3.041 7.259 61.272 1.00 77.32 635 GLU A C 1
ATOM 1849 O O . GLU A 1 250 ? -3.893 7.468 60.420 1.00 77.39 635 GLU A O 1
ATOM 1855 N N . VAL A 1 251 ? -2.983 6.124 61.985 1.00 75.76 636 VAL A N 1
ATOM 1856 C CA . VAL A 1 251 ? -3.924 5.018 61.816 1.00 74.43 636 VAL A CA 1
ATOM 1857 C C . VAL A 1 251 ? -5.337 5.425 62.245 1.00 72.45 636 VAL A C 1
ATOM 1858 O O . VAL A 1 251 ? -6.301 5.126 61.553 1.00 72.52 636 VAL A O 1
ATOM 1862 N N . LEU A 1 252 ? -5.450 6.138 63.363 1.00 70.73 637 LEU A N 1
ATOM 1863 C CA . LEU A 1 252 ? -6.732 6.608 63.890 1.00 69.48 637 LEU A CA 1
ATOM 1864 C C . LEU A 1 252 ? -7.410 7.605 62.932 1.00 67.42 637 LEU A C 1
ATOM 1865 O O . LEU A 1 252 ? -8.606 7.491 62.661 1.00 67.37 637 LEU A O 1
ATOM 1870 N N . PHE A 1 253 ? -6.638 8.575 62.425 1.00 65.96 638 PHE A N 1
ATOM 1871 C CA . PHE A 1 253 ? -7.122 9.632 61.537 1.00 65.08 638 PHE A CA 1
ATOM 1872 C C . PHE A 1 253 ? -7.557 9.085 60.177 1.00 65.19 638 PHE A C 1
ATOM 1873 O O . PHE A 1 253 ? -8.500 9.622 59.585 1.00 65.87 638 PHE A O 1
ATOM 1881 N N . THR A 1 254 ? -6.876 8.049 59.661 1.00 64.45 639 THR A N 1
ATOM 1882 C CA . THR A 1 254 ? -7.232 7.498 58.354 1.00 64.63 639 THR A CA 1
ATOM 1883 C C . THR A 1 254 ? -8.306 6.423 58.429 1.00 64.06 639 THR A C 1
ATOM 1884 O O . THR A 1 254 ? -8.968 6.173 57.426 1.00 64.01 639 THR A O 1
ATOM 1888 N N . THR A 1 255 ? -8.442 5.738 59.571 1.00 63.49 640 THR A N 1
ATOM 1889 C CA . THR A 1 255 ? -9.391 4.631 59.681 1.00 63.41 640 THR A CA 1
ATOM 1890 C C . THR A 1 255 ? -10.805 5.078 60.047 1.00 62.55 640 THR A C 1
ATOM 1891 O O . THR A 1 255 ? -11.773 4.474 59.593 1.00 62.68 640 THR A O 1
ATOM 1895 N N . TYR A 1 256 ? -10.926 6.100 60.891 1.00 61.60 641 TYR A N 1
ATOM 1896 C CA . TYR A 1 256 ? -12.228 6.520 61.409 1.00 61.21 641 TYR A CA 1
ATOM 1897 C C . TYR A 1 256 ? -12.512 8.001 61.242 1.00 59.55 641 TYR A C 1
ATOM 1898 O O . TYR A 1 256 ? -11.587 8.794 61.098 1.00 59.83 641 TYR A O 1
ATOM 1907 N N . ASP A 1 257 ? -13.796 8.380 61.366 1.00 57.48 642 ASP A N 1
ATOM 1908 C CA . ASP A 1 257 ? -14.258 9.760 61.500 1.00 55.76 642 ASP A CA 1
ATOM 1909 C C . ASP A 1 257 ? -14.767 9.761 62.939 1.00 53.69 642 ASP A C 1
ATOM 1910 O O . ASP A 1 257 ? -15.658 8.977 63.260 1.00 52.95 642 ASP A O 1
ATOM 1915 N N . LEU A 1 258 ? -14.155 10.558 63.818 1.00 52.51 643 LEU A N 1
ATOM 1916 C CA . LEU A 1 258 ? -14.502 10.537 65.232 1.00 52.49 643 LEU A CA 1
ATOM 1917 C C . LEU A 1 258 ? -14.929 11.889 65.768 1.00 52.23 643 LEU A C 1
ATOM 1918 O O . LEU A 1 258 ? -14.288 12.886 65.457 1.00 52.62 643 LEU A O 1
ATOM 1923 N N . ALA A 1 259 ? -15.926 11.908 66.672 1.00 51.29 644 ALA A N 1
ATOM 1924 C CA . ALA A 1 259 ? -16.337 13.124 67.376 1.00 50.73 644 ALA A CA 1
ATOM 1925 C C . ALA A 1 259 ? -15.793 13.046 68.824 1.00 49.94 644 ALA A C 1
ATOM 1926 O O . ALA A 1 259 ? -15.912 12.010 69.492 1.00 49.47 644 ALA A O 1
ATOM 1928 N N . TYR A 1 260 ? -15.181 14.133 69.299 1.00 49.17 645 TYR A N 1
ATOM 1929 C CA . TYR A 1 260 ? -14.624 14.199 70.646 1.00 48.61 645 TYR A CA 1
ATOM 1930 C C . TYR A 1 260 ? -15.508 15.144 71.432 1.00 47.89 645 TYR A C 1
ATOM 1931 O O . TYR A 1 260 ? -15.356 16.371 71.335 1.00 48.87 645 TYR A O 1
ATOM 1940 N N . ASN A 1 261 ? -16.491 14.583 72.150 1.00 46.01 646 ASN A N 1
ATOM 1941 C CA . ASN A 1 261 ? -17.456 15.372 72.915 1.00 44.96 646 ASN A CA 1
ATOM 1942 C C . ASN A 1 261 ? -16.960 15.666 74.330 1.00 45.49 646 ASN A C 1
ATOM 1943 O O . ASN A 1 261 ? -16.982 14.777 75.194 1.00 46.28 646 ASN A O 1
ATOM 1948 N N . ILE A 1 262 ? -16.531 16.916 74.569 1.00 45.17 647 ILE A N 1
ATOM 1949 C CA . ILE A 1 262 ? -16.005 17.350 75.861 1.00 45.79 647 ILE A CA 1
ATOM 1950 C C . ILE A 1 262 ? -17.079 17.654 76.901 1.00 47.01 647 ILE A C 1
ATOM 1951 O O . ILE A 1 262 ? -17.829 18.595 76.733 1.00 46.75 647 ILE A O 1
ATOM 1956 N N . GLU A 1 263 ? -17.100 16.921 78.020 1.00 48.21 648 GLU A N 1
ATOM 1957 C CA . GLU A 1 263 ? -18.085 17.170 79.084 1.00 49.25 648 GLU A CA 1
ATOM 1958 C C . GLU A 1 263 ? -17.612 18.272 80.052 1.00 49.74 648 GLU A C 1
ATOM 1959 O O . GLU A 1 263 ? -18.422 19.074 80.520 1.00 49.81 648 GLU A O 1
ATOM 1965 N N . SER A 1 264 ? -16.323 18.277 80.385 1.00 50.27 649 SER A N 1
ATOM 1966 C CA . SER A 1 264 ? -15.801 19.232 81.358 1.00 51.64 649 SER A CA 1
ATOM 1967 C C . SER A 1 264 ? -14.310 19.461 81.245 1.00 52.88 649 SER A C 1
ATOM 1968 O O . SER A 1 264 ? -13.555 18.560 80.864 1.00 52.15 649 SER A O 1
ATOM 1971 N N . ILE A 1 265 ? -13.892 20.694 81.573 1.00 53.97 650 ILE A N 1
ATOM 1972 C CA . ILE A 1 265 ? -12.490 21.088 81.646 1.00 55.27 650 ILE A CA 1
ATOM 1973 C C . ILE A 1 265 ? -12.393 22.021 82.842 1.00 58.06 650 ILE A C 1
ATOM 1974 O O . ILE A 1 265 ? -13.072 23.051 82.846 1.00 58.36 650 ILE A O 1
ATOM 1979 N N . ASN A 1 266 ? -11.597 21.654 83.868 1.00 60.25 651 ASN A N 1
ATOM 1980 C CA . ASN A 1 266 ? -11.496 22.451 85.094 1.00 62.84 651 ASN A CA 1
ATOM 1981 C C . ASN A 1 266 ? -10.095 22.534 85.621 1.00 65.58 651 ASN A C 1
ATOM 1982 O O . ASN A 1 266 ? -9.419 21.511 85.688 1.00 65.28 651 ASN A O 1
ATOM 1987 N N . VAL A 1 267 ? -9.693 23.713 86.120 1.00 67.57 652 VAL A N 1
ATOM 1988 C CA . VAL A 1 267 ? -8.396 23.849 86.763 1.00 70.12 652 VAL A CA 1
ATOM 1989 C C . VAL A 1 267 ? -8.487 23.214 88.165 1.00 72.37 652 VAL A C 1
ATOM 1990 O O . VAL A 1 267 ? -9.404 23.523 88.926 1.00 72.63 652 VAL A O 1
ATOM 1994 N N . VAL A 1 268 ? -7.580 22.285 88.468 1.00 73.63 653 VAL A N 1
ATOM 1995 C CA . VAL A 1 268 ? -7.498 21.638 89.769 1.00 75.55 653 VAL A CA 1
ATOM 1996 C C . VAL A 1 268 ? -6.610 22.511 90.679 1.00 78.23 653 VAL A C 1
ATOM 1997 O O . VAL A 1 268 ? -6.975 22.808 91.820 1.00 78.12 653 VAL A O 1
ATOM 2001 N N . SER A 1 269 ? -5.443 22.920 90.169 1.00 80.29 654 SER A N 1
ATOM 2002 C CA . SER A 1 269 ? -4.514 23.773 90.915 1.00 82.62 654 SER A CA 1
ATOM 2003 C C . SER A 1 269 ? -3.691 24.647 89.960 1.00 84.65 654 SER A C 1
ATOM 2004 O O . SER A 1 269 ? -3.509 24.277 88.796 1.00 84.86 654 SER A O 1
ATOM 2007 N N . LYS A 1 270 ? -3.225 25.825 90.432 1.00 85.92 655 LYS A N 1
ATOM 2008 C CA . LYS A 1 270 ? -2.460 26.729 89.571 1.00 87.82 655 LYS A CA 1
ATOM 2009 C C . LYS A 1 270 ? -1.478 27.650 90.310 1.00 90.36 655 LYS A C 1
ATOM 2010 O O . LYS A 1 270 ? -1.678 27.988 91.473 1.00 90.89 655 LYS A O 1
ATOM 2016 N N . SER A 1 271 ? -0.414 28.057 89.606 1.00 91.61 656 SER A N 1
ATOM 2017 C CA . SER A 1 271 ? 0.632 28.970 90.070 1.00 93.21 656 SER A CA 1
ATOM 2018 C C . SER A 1 271 ? 1.263 29.710 88.843 1.00 94.15 656 SER A C 1
ATOM 2019 O O . SER A 1 271 ? 0.716 29.606 87.736 1.00 94.36 656 SER A O 1
ATOM 2022 N N . GLU A 1 272 ? 2.380 30.461 89.021 1.00 94.62 657 GLU A N 1
ATOM 2023 C CA . GLU A 1 272 ? 2.956 31.207 87.898 1.00 95.44 657 GLU A CA 1
ATOM 2024 C C . GLU A 1 272 ? 3.658 30.312 86.852 1.00 95.00 657 GLU A C 1
ATOM 2025 O O . GLU A 1 272 ? 3.606 30.629 85.661 1.00 95.39 657 GLU A O 1
ATOM 2031 N N . GLU A 1 273 ? 4.221 29.161 87.262 1.00 93.99 658 GLU A N 1
ATOM 2032 C CA . GLU A 1 273 ? 4.887 28.279 86.297 1.00 93.53 658 GLU A CA 1
ATOM 2033 C C . GLU A 1 273 ? 4.393 26.837 86.299 1.00 92.51 658 GLU A C 1
ATOM 2034 O O . GLU A 1 273 ? 4.993 26.007 85.620 1.00 92.96 658 GLU A O 1
ATOM 2036 N N . GLN A 1 274 ? 3.317 26.523 87.040 1.00 90.98 659 GLN A N 1
ATOM 2037 C CA . GLN A 1 274 ? 2.834 25.144 87.127 1.00 89.89 659 GLN A CA 1
ATOM 2038 C C . GLN A 1 274 ? 1.313 25.093 87.338 1.00 87.53 659 GLN A C 1
ATOM 2039 O O . GLN A 1 274 ? 0.775 25.954 88.029 1.00 88.41 659 GLN A O 1
ATOM 2045 N N . ALA A 1 275 ? 0.619 24.096 86.751 1.00 84.09 660 ALA A N 1
ATOM 2046 C CA . ALA A 1 275 ? -0.832 23.938 86.906 1.00 81.27 660 ALA A CA 1
ATOM 2047 C C . ALA A 1 275 ? -1.290 22.476 86.676 1.00 78.00 660 ALA A C 1
ATOM 2048 O O . ALA A 1 275 ? -0.538 21.696 86.106 1.00 78.25 660 ALA A O 1
ATOM 2050 N N . LYS A 1 276 ? -2.500 22.105 87.147 1.00 74.80 661 LYS A N 1
ATOM 2051 C CA . LYS A 1 276 ? -3.109 20.784 86.954 1.00 72.67 661 LYS A CA 1
ATOM 2052 C C . LYS A 1 276 ? -4.536 21.024 86.443 1.00 69.81 661 LYS A C 1
ATOM 2053 O O . LYS A 1 276 ? -5.255 21.837 87.014 1.00 69.99 661 LYS A O 1
ATOM 2059 N N . VAL A 1 277 ? -4.931 20.352 85.355 1.00 67.05 662 VAL A N 1
ATOM 2060 C CA . VAL A 1 277 ? -6.258 20.548 84.776 1.00 65.19 662 VAL A CA 1
ATOM 2061 C C . VAL A 1 277 ? -6.925 19.192 84.606 1.00 63.45 662 VAL A C 1
ATOM 2062 O O . VAL A 1 277 ? -6.327 18.275 84.037 1.00 63.93 662 VAL A O 1
ATOM 2066 N N . SER A 1 278 ? -8.142 19.044 85.127 1.00 61.24 663 SER A N 1
ATOM 2067 C CA . SER A 1 278 ? -8.886 17.805 84.933 1.00 59.10 663 SER A CA 1
ATOM 2068 C C . SER A 1 278 ? -9.834 17.958 83.715 1.00 56.69 663 SER A C 1
ATOM 2069 O O . SER A 1 278 ? -10.264 19.067 83.373 1.00 56.52 663 SER A O 1
ATOM 2072 N N . TYR A 1 279 ? -10.165 16.838 83.091 1.00 54.78 664 TYR A N 1
ATOM 2073 C CA . TYR A 1 279 ? -11.029 16.849 81.931 1.00 54.06 664 TYR A CA 1
ATOM 2074 C C . TYR A 1 279 ? -11.767 15.523 81.771 1.00 52.56 664 TYR A C 1
ATOM 2075 O O . TYR A 1 279 ? -11.314 14.480 82.269 1.00 52.13 664 TYR A O 1
ATOM 2084 N N . VAL A 1 280 ? -12.934 15.579 81.103 1.00 50.50 665 VAL A N 1
ATOM 2085 C CA . VAL A 1 280 ? -13.756 14.424 80.762 1.00 49.60 665 VAL A CA 1
ATOM 2086 C C . VAL A 1 280 ? -14.228 14.613 79.326 1.00 49.13 665 VAL A C 1
ATOM 2087 O O . VAL A 1 280 ? -14.795 15.651 79.005 1.00 49.30 665 VAL A O 1
ATOM 2091 N N . TYR A 1 281 ? -14.007 13.623 78.457 1.00 48.53 666 TYR A N 1
ATOM 2092 C CA . TYR A 1 281 ? -14.529 13.664 77.089 1.00 48.23 666 TYR A CA 1
ATOM 2093 C C . TYR A 1 281 ? -14.856 12.243 76.582 1.00 48.35 666 TYR A C 1
ATOM 2094 O O . TYR A 1 281 ? -14.383 11.265 77.158 1.00 47.81 666 TYR A O 1
ATOM 2103 N N . THR A 1 282 ? -15.712 12.130 75.571 1.00 47.94 667 THR A N 1
ATOM 2104 C CA . THR A 1 282 ? -16.051 10.843 74.985 1.00 48.20 667 THR A CA 1
ATOM 2105 C C . THR A 1 282 ? -15.592 10.834 73.543 1.00 48.35 667 THR A C 1
ATOM 2106 O O . THR A 1 282 ? -15.633 11.876 72.865 1.00 48.11 667 THR A O 1
ATOM 2110 N N . ILE A 1 283 ? -15.234 9.649 73.042 1.00 48.08 668 ILE A N 1
ATOM 2111 C CA . ILE A 1 283 ? -14.886 9.502 71.641 1.00 49.20 668 ILE A CA 1
ATOM 2112 C C . ILE A 1 283 ? -15.987 8.663 70.998 1.00 49.86 668 ILE A C 1
ATOM 2113 O O . ILE A 1 283 ? -16.222 7.531 71.428 1.00 49.12 668 ILE A O 1
ATOM 2118 N N . ASN A 1 284 ? -16.719 9.257 70.026 1.00 50.50 669 ASN A N 1
ATOM 2119 C CA . ASN A 1 284 ? -17.835 8.606 69.352 1.00 52.24 669 ASN A CA 1
ATOM 2120 C C . ASN A 1 284 ? -17.544 8.419 67.865 1.00 52.34 669 ASN A C 1
ATOM 2121 O O . ASN A 1 284 ? -17.223 9.391 67.184 1.00 52.27 669 ASN A O 1
ATOM 2126 N N . LYS A 1 285 ? -17.662 7.186 67.364 1.00 52.15 670 LYS A N 1
ATOM 2127 C CA . LYS A 1 285 ? -17.396 6.919 65.961 1.00 52.70 670 LYS A CA 1
ATOM 2128 C C . LYS A 1 285 ? -18.567 7.335 65.082 1.00 53.39 670 LYS A C 1
ATOM 2129 O O . LYS A 1 285 ? -19.702 6.910 65.308 1.00 53.69 670 LYS A O 1
ATOM 2135 N N . GLU A 1 286 ? -18.288 8.181 64.085 1.00 53.44 671 GLU A N 1
ATOM 2136 C CA . GLU A 1 286 ? -19.267 8.643 63.111 1.00 54.01 671 GLU A CA 1
ATOM 2137 C C . GLU A 1 286 ? -19.227 7.782 61.845 1.00 55.59 671 GLU A C 1
ATOM 2138 O O . GLU A 1 286 ? -20.268 7.543 61.240 1.00 55.95 671 GLU A O 1
ATOM 2144 N N . ALA A 1 287 ? -18.036 7.312 61.445 1.00 56.52 672 ALA A N 1
ATOM 2145 C CA . ALA A 1 287 ? -17.894 6.449 60.274 1.00 58.01 672 ALA A CA 1
ATOM 2146 C C . ALA A 1 287 ? -16.607 5.619 60.363 1.00 59.69 672 ALA A C 1
ATOM 2147 O O . ALA A 1 287 ? -15.673 5.999 61.060 1.00 59.75 672 ALA A O 1
ATOM 2149 N N . GLY A 1 288 ? -16.567 4.505 59.641 1.00 60.97 673 GLY A N 1
ATOM 2150 C CA . GLY A 1 288 ? -15.420 3.614 59.643 1.00 62.58 673 GLY A CA 1
ATOM 2151 C C . GLY A 1 288 ? -15.775 2.249 60.196 1.00 64.20 673 GLY A C 1
ATOM 2152 O O . GLY A 1 288 ? -16.943 1.974 60.497 1.00 64.81 673 GLY A O 1
ATOM 2153 N N . PRO A 1 289 ? -14.782 1.355 60.340 1.00 64.52 674 PRO A N 1
ATOM 2154 C CA . PRO A 1 289 ? -15.082 0.012 60.857 1.00 64.84 674 PRO A CA 1
ATOM 2155 C C . PRO A 1 289 ? -15.439 0.008 62.351 1.00 64.93 674 PRO A C 1
ATOM 2156 O O . PRO A 1 289 ? -15.596 1.071 62.944 1.00 65.16 674 PRO A O 1
ATOM 2160 N N . ASN A 1 290 ? -15.589 -1.182 62.965 1.00 64.34 675 ASN A N 1
ATOM 2161 C CA . ASN A 1 290 ? -15.970 -1.282 64.368 1.00 64.37 675 ASN A CA 1
ATOM 2162 C C . ASN A 1 290 ? -15.083 -0.484 65.301 1.00 62.87 675 ASN A C 1
ATOM 2163 O O . ASN A 1 290 ? -13.862 -0.481 65.160 1.00 63.51 675 ASN A O 1
ATOM 2168 N N . PHE A 1 291 ? -15.715 0.229 66.218 1.00 60.63 676 PHE A N 1
ATOM 2169 C CA . PHE A 1 291 ? -15.035 1.027 67.222 1.00 59.06 676 PHE A CA 1
ATOM 2170 C C . PHE A 1 291 ? -15.919 1.014 68.433 1.00 57.93 676 PHE A C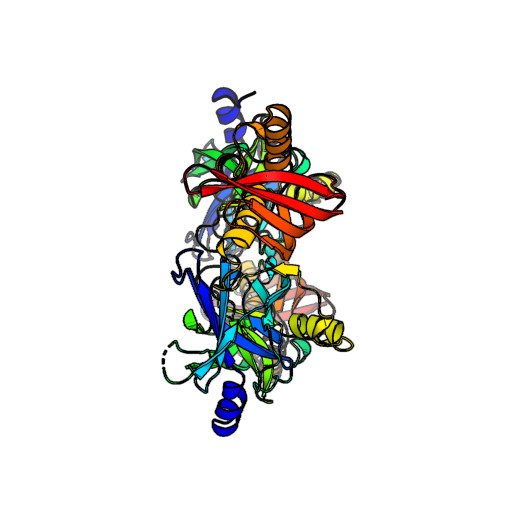 1
ATOM 2171 O O . PHE A 1 291 ? -17.132 1.210 68.307 1.00 58.23 676 PHE A O 1
ATOM 2179 N N . LYS A 1 292 ? -15.337 0.761 69.603 1.00 56.50 677 LYS A N 1
ATOM 2180 C CA . LYS A 1 292 ? -16.090 0.818 70.848 1.00 56.20 677 LYS A CA 1
ATOM 2181 C C . LYS A 1 292 ? -16.007 2.274 71.343 1.00 54.89 677 LYS A C 1
ATOM 2182 O O . LYS A 1 292 ? -14.931 2.706 71.747 1.00 55.02 677 LYS A O 1
ATOM 2188 N N . ASN A 1 293 ? -17.130 3.036 71.320 1.00 53.32 678 ASN A N 1
ATOM 2189 C CA . ASN A 1 293 ? -17.150 4.411 71.836 1.00 52.29 678 ASN A CA 1
ATOM 2190 C C . ASN A 1 293 ? -16.800 4.371 73.322 1.00 51.78 678 ASN A C 1
ATOM 2191 O O . ASN A 1 293 ? -17.198 3.413 74.002 1.00 51.74 678 ASN A O 1
ATOM 2196 N N . TYR A 1 294 ? -16.009 5.345 73.810 1.00 50.95 679 TYR A N 1
ATOM 2197 C CA . TYR A 1 294 ? -15.603 5.316 75.217 1.00 50.70 679 TYR A CA 1
ATOM 2198 C C . TYR A 1 294 ? -15.367 6.696 75.816 1.00 50.15 679 TYR A C 1
ATOM 2199 O O . TYR A 1 294 ? -15.169 7.667 75.090 1.00 49.39 679 TYR A O 1
ATOM 2208 N N . ARG A 1 295 ? -15.372 6.766 77.148 1.00 50.39 680 ARG A N 1
ATOM 2209 C CA . ARG A 1 295 ? -15.166 7.976 77.929 1.00 51.81 680 ARG A CA 1
ATOM 2210 C C . ARG A 1 295 ? -13.760 8.009 78.509 1.00 52.57 680 ARG A C 1
ATOM 2211 O O . ARG A 1 295 ? -13.249 6.997 78.987 1.00 52.23 680 ARG A O 1
ATOM 2219 N N . ILE A 1 296 ? -13.144 9.180 78.479 1.00 53.12 681 ILE A N 1
ATOM 2220 C CA . ILE A 1 296 ? -11.831 9.398 79.043 1.00 53.88 681 ILE A CA 1
ATOM 2221 C C . ILE A 1 296 ? -12.002 10.361 80.192 1.00 53.79 681 ILE A C 1
ATOM 2222 O O . ILE A 1 296 ? -12.593 11.420 80.009 1.00 53.02 681 ILE A O 1
ATOM 2227 N N . ILE A 1 297 ? -11.555 9.973 81.385 1.00 54.22 682 ILE A N 1
ATOM 2228 C CA . ILE A 1 297 ? -11.582 10.819 82.575 1.00 55.54 682 ILE A CA 1
ATOM 2229 C C . ILE A 1 297 ? -10.108 11.017 82.903 1.00 57.12 682 ILE A C 1
ATOM 2230 O O . ILE A 1 297 ? -9.433 10.048 83.238 1.00 56.45 682 ILE A O 1
ATOM 2235 N N . GLY A 1 298 ? -9.602 12.235 82.742 1.00 58.23 683 GLY A N 1
ATOM 2236 C CA . GLY A 1 298 ? -8.188 12.483 82.948 1.00 59.65 683 GLY A CA 1
ATOM 2237 C C . GLY A 1 298 ? -7.811 13.721 83.718 1.00 61.35 683 GLY A C 1
ATOM 2238 O O . GLY A 1 298 ? -8.650 14.537 84.115 1.00 60.61 683 GLY A O 1
ATOM 2239 N N . GLU A 1 299 ? -6.514 13.840 83.939 1.00 62.91 684 GLU A N 1
ATOM 2240 C CA . GLU A 1 299 ? -5.909 14.988 84.581 1.00 65.06 684 GLU A CA 1
ATOM 2241 C C . GLU A 1 299 ? -4.533 15.141 83.975 1.00 66.37 684 GLU A C 1
ATOM 2242 O O . GLU A 1 299 ? -3.845 14.142 83.731 1.00 66.50 684 GLU A O 1
ATOM 2248 N N . CYS A 1 300 ? -4.150 16.370 83.679 1.00 67.40 685 CYS A N 1
ATOM 2249 C CA . CYS A 1 300 ? -2.835 16.617 83.121 1.00 69.39 685 CYS A CA 1
ATOM 2250 C C . CYS A 1 300 ? -2.110 17.711 83.886 1.00 71.15 685 CYS A C 1
ATOM 2251 O O . CYS A 1 300 ? -2.725 18.557 84.538 1.00 71.17 685 CYS A O 1
ATOM 2254 N N . SER A 1 301 ? -0.789 17.659 83.818 1.00 72.45 686 SER A N 1
ATOM 2255 C CA . SER A 1 301 ? 0.080 18.651 84.412 1.00 74.66 686 SER A CA 1
ATOM 2256 C C . SER A 1 301 ? 0.535 19.602 83.293 1.00 76.58 686 SER A C 1
ATOM 2257 O O . SER A 1 301 ? 0.849 19.165 82.189 1.00 76.19 686 SER A O 1
ATOM 2260 N N . LEU A 1 302 ? 0.561 20.892 83.585 1.00 78.48 687 LEU A N 1
ATOM 2261 C CA . LEU A 1 302 ? 0.989 21.917 82.647 1.00 81.08 687 LEU A CA 1
ATOM 2262 C C . LEU A 1 302 ? 2.158 22.680 83.243 1.00 84.60 687 LEU A C 1
ATOM 2263 O O . LEU A 1 302 ? 2.176 22.928 84.449 1.00 84.52 687 LEU A O 1
ATOM 2268 N N . ILE A 1 303 ? 3.096 23.119 82.392 1.00 87.30 688 ILE A N 1
ATOM 2269 C CA . ILE A 1 303 ? 4.227 23.959 82.795 1.00 90.53 688 ILE A CA 1
ATOM 2270 C C . ILE A 1 303 ? 4.412 25.104 81.788 1.00 93.35 688 ILE A C 1
ATOM 2271 O O . ILE A 1 303 ? 4.093 24.952 80.605 1.00 93.23 688 ILE A O 1
ATOM 2276 N N . LYS A 1 304 ? 4.909 26.254 82.258 1.00 95.64 689 LYS A N 1
ATOM 2277 C CA . LYS A 1 304 ? 5.128 27.401 81.383 1.00 98.14 689 LYS A CA 1
ATOM 2278 C C . LYS A 1 304 ? 6.523 27.315 80.758 1.00 100.93 689 LYS A C 1
ATOM 2279 O O . LYS A 1 304 ? 7.521 27.397 81.463 1.00 100.80 689 LYS A O 1
ATOM 2282 N N . VAL A 1 305 ? 6.593 27.098 79.441 1.00 103.11 690 VAL A N 1
ATOM 2283 C CA . VAL A 1 305 ? 7.877 27.019 78.738 1.00 105.36 690 VAL A CA 1
ATOM 2284 C C . VAL A 1 305 ? 7.975 28.208 77.793 1.00 106.42 690 VAL A C 1
ATOM 2285 O O . VAL A 1 305 ? 7.191 28.283 76.847 1.00 106.65 690 VAL A O 1
ATOM 2289 N N . ASP A 1 306 ? 8.898 29.149 78.059 1.00 106.79 691 ASP A N 1
ATOM 2290 C CA . ASP A 1 306 ? 9.079 30.339 77.220 1.00 107.60 691 ASP A CA 1
ATOM 2291 C C . ASP A 1 306 ? 7.768 31.123 77.044 1.00 106.88 691 ASP A C 1
ATOM 2292 O O . ASP A 1 306 ? 7.450 31.569 75.944 1.00 107.07 691 ASP A O 1
ATOM 2297 N N . GLY A 1 307 ? 6.999 31.223 78.124 1.00 105.75 692 GLY A N 1
ATOM 2298 C CA . GLY A 1 307 ? 5.733 31.944 78.140 1.00 104.94 692 GLY A CA 1
ATOM 2299 C C . GLY A 1 307 ? 4.506 31.138 77.764 1.00 103.53 692 GLY A C 1
ATOM 2300 O O . GLY A 1 307 ? 3.403 31.433 78.225 1.00 103.55 692 GLY A O 1
ATOM 2301 N N . THR A 1 308 ? 4.676 30.138 76.904 1.00 102.23 693 THR A N 1
ATOM 2302 C CA . THR A 1 308 ? 3.563 29.317 76.441 1.00 101.41 693 THR A CA 1
ATOM 2303 C C . THR A 1 308 ? 3.334 28.129 77.368 1.00 100.17 693 THR A C 1
ATOM 2304 O O . THR A 1 308 ? 4.288 27.444 77.724 1.00 100.66 693 THR A O 1
ATOM 2308 N N . TRP A 1 309 ? 2.079 27.874 77.753 1.00 98.51 694 TRP A N 1
ATOM 2309 C CA . TRP A 1 309 ? 1.757 26.733 78.602 1.00 97.24 694 TRP A CA 1
ATOM 2310 C C . TRP A 1 309 ? 1.748 25.454 77.779 1.00 94.41 694 TRP A C 1
ATOM 2311 O O . TRP A 1 309 ? 1.254 25.443 76.655 1.00 94.30 694 TRP A O 1
ATOM 2322 N N . LYS A 1 310 ? 2.310 24.384 78.327 1.00 91.96 695 LYS A N 1
ATOM 2323 C CA . LYS A 1 310 ? 2.365 23.101 77.643 1.00 90.27 695 LYS A CA 1
ATOM 2324 C C . LYS A 1 310 ? 2.118 21.960 78.620 1.00 88.16 695 LYS A C 1
ATOM 2325 O O . LYS A 1 310 ? 2.496 22.040 79.780 1.00 88.02 695 LYS A O 1
ATOM 2331 N N . ILE A 1 311 ? 1.506 20.884 78.144 1.00 86.46 696 ILE A N 1
ATOM 2332 C CA . ILE A 1 311 ? 1.250 19.703 78.957 1.00 85.24 696 ILE A CA 1
ATOM 2333 C C . ILE A 1 311 ? 2.542 18.883 79.049 1.00 84.11 696 ILE A C 1
ATOM 2334 O O . ILE A 1 311 ? 3.118 18.545 78.018 1.00 83.86 696 ILE A O 1
ATOM 2339 N N . ASN A 1 312 ? 3.011 18.578 80.271 1.00 83.21 697 ASN A N 1
ATOM 2340 C CA . ASN A 1 312 ? 4.230 17.781 80.442 1.00 82.91 697 ASN A CA 1
ATOM 2341 C C . ASN A 1 312 ? 3.979 16.371 81.008 1.00 81.91 697 ASN A C 1
ATOM 2342 O O . ASN A 1 312 ? 4.927 15.598 81.158 1.00 82.22 697 ASN A O 1
ATOM 2347 N N . ASP A 1 313 ? 2.728 16.046 81.340 1.00 80.53 698 ASP A N 1
ATOM 2348 C CA . ASP A 1 313 ? 2.333 14.751 81.890 1.00 79.81 698 ASP A CA 1
ATOM 2349 C C . ASP A 1 313 ? 0.810 14.664 81.890 1.00 78.18 698 ASP A C 1
ATOM 2350 O O . ASP A 1 313 ? 0.124 15.685 81.934 1.00 77.75 698 ASP A O 1
ATOM 2355 N N . SER A 1 314 ? 0.285 13.441 81.876 1.00 76.78 699 SER A N 1
ATOM 2356 C CA . SER A 1 314 ? -1.149 13.199 81.917 1.00 75.41 699 SER A CA 1
ATOM 2357 C C . SER A 1 314 ? -1.442 11.807 82.476 1.00 73.95 699 SER A C 1
ATOM 2358 O O . SER A 1 314 ? -0.593 10.910 82.431 1.00 74.15 699 SER A O 1
ATOM 2361 N N . GLU A 1 315 ? -2.644 11.630 83.011 1.00 72.28 700 GLU A N 1
ATOM 2362 C CA . GLU A 1 315 ? -3.085 10.349 83.539 1.00 71.72 700 GLU A CA 1
ATOM 2363 C C . GLU A 1 315 ? -4.551 10.183 83.184 1.00 69.89 700 GLU A C 1
ATOM 2364 O O . GLU A 1 315 ? -5.350 11.039 83.543 1.00 70.19 700 GLU A O 1
ATOM 2370 N N . GLU A 1 316 ? -4.901 9.123 82.432 1.00 67.80 701 GLU A N 1
ATOM 2371 C CA . GLU A 1 316 ? -6.268 8.921 81.966 1.00 66.68 701 GLU A CA 1
ATOM 2372 C C . GLU A 1 316 ? -6.866 7.564 82.300 1.00 66.20 701 GLU A C 1
ATOM 2373 O O . GLU A 1 316 ? -6.177 6.548 82.241 1.00 66.76 701 GLU A O 1
ATOM 2379 N N . LYS A 1 317 ? -8.169 7.552 82.614 1.00 64.62 702 LYS A N 1
ATOM 2380 C CA . LYS A 1 317 ? -8.933 6.355 82.961 1.00 64.15 702 LYS A CA 1
ATOM 2381 C C . LYS A 1 317 ? -10.353 6.401 82.365 1.00 63.29 702 LYS A C 1
ATOM 2382 O O . LYS A 1 317 ? -10.590 7.134 81.397 1.00 62.51 702 LYS A O 1
ATOM 2384 N N . GLU B 1 5 ? -1.393 1.578 41.543 1.00 67.87 390 GLU B N 1
ATOM 2385 C CA . GLU B 1 5 ? -2.356 2.502 40.930 1.00 68.10 390 GLU B CA 1
ATOM 2386 C C . GLU B 1 5 ? -3.050 1.873 39.723 1.00 67.17 390 GLU B C 1
ATOM 2387 O O . GLU B 1 5 ? -2.424 1.106 38.996 1.00 67.14 390 GLU B O 1
ATOM 2393 N N . LEU B 1 6 ? -4.331 2.224 39.487 1.00 66.31 391 LEU B N 1
ATOM 2394 C CA . LEU B 1 6 ? -5.098 1.726 38.344 1.00 65.95 391 LEU B CA 1
ATOM 2395 C C . LEU B 1 6 ? -4.542 2.341 37.065 1.00 65.90 391 LEU B C 1
ATOM 2396 O O . LEU B 1 6 ? -4.557 3.558 36.914 1.00 65.96 391 LEU B O 1
ATOM 2401 N N . GLY B 1 7 ? -4.021 1.502 36.178 1.00 65.73 392 GLY B N 1
ATOM 2402 C CA . GLY B 1 7 ? -3.376 1.955 34.952 1.00 66.03 392 GLY B CA 1
ATOM 2403 C C . GLY B 1 7 ? -4.284 2.526 33.886 1.00 66.01 392 GLY B C 1
ATOM 2404 O O . GLY B 1 7 ? -5.500 2.332 33.925 1.00 66.16 392 GLY B O 1
ATOM 2405 N N . SER B 1 8 ? -3.692 3.221 32.910 1.00 65.60 393 SER B N 1
ATOM 2406 C CA . SER B 1 8 ? -4.424 3.834 31.803 1.00 65.56 393 SER B CA 1
ATOM 2407 C C . SER B 1 8 ? -5.113 2.809 30.921 1.00 64.76 393 SER B C 1
ATOM 2408 O O . SER B 1 8 ? -6.222 3.076 30.458 1.00 65.52 393 SER B O 1
ATOM 2411 N N . ARG B 1 9 ? -4.461 1.660 30.664 1.00 63.36 394 ARG B N 1
ATOM 2412 C CA . ARG B 1 9 ? -5.013 0.591 29.827 1.00 62.95 394 ARG B CA 1
ATOM 2413 C C . ARG B 1 9 ? -6.325 0.077 30.434 1.00 61.84 394 ARG B C 1
ATOM 2414 O O . ARG B 1 9 ? -7.305 -0.125 29.720 1.00 62.48 394 ARG B O 1
ATOM 2422 N N . GLU B 1 10 ? -6.344 -0.115 31.759 1.00 60.19 395 GLU B N 1
ATOM 2423 C CA . GLU B 1 10 ? -7.520 -0.604 32.476 1.00 59.55 395 GLU B CA 1
ATOM 2424 C C . GLU B 1 10 ? -8.608 0.461 32.505 1.00 58.09 395 GLU B C 1
ATOM 2425 O O . GLU B 1 10 ? -9.787 0.143 32.304 1.00 58.50 395 GLU B O 1
ATOM 2431 N N . ILE B 1 11 ? -8.222 1.727 32.728 1.00 56.33 396 ILE B N 1
ATOM 2432 C CA . ILE B 1 11 ? -9.168 2.849 32.729 1.00 55.52 396 ILE B CA 1
ATOM 2433 C C . ILE B 1 11 ? -9.885 2.976 31.364 1.00 54.78 396 ILE B C 1
ATOM 2434 O O . ILE B 1 11 ? -11.099 3.177 31.323 1.00 54.23 396 ILE B O 1
ATOM 2439 N N . GLU B 1 12 ? -9.151 2.795 30.255 1.00 54.57 397 GLU B N 1
ATOM 2440 C CA . GLU B 1 12 ? -9.732 2.854 28.907 1.00 55.16 397 GLU B CA 1
ATOM 2441 C C . GLU B 1 12 ? -10.739 1.721 28.689 1.00 54.69 397 GLU B C 1
ATOM 2442 O O . GLU B 1 12 ? -11.782 1.944 28.094 1.00 54.89 397 GLU B O 1
ATOM 2448 N N . ILE B 1 13 ? -10.449 0.516 29.185 1.00 54.07 398 ILE B N 1
ATOM 2449 C CA . ILE B 1 13 ? -11.366 -0.620 29.063 1.00 53.68 398 ILE B CA 1
ATOM 2450 C C . ILE B 1 13 ? -12.636 -0.374 29.875 1.00 52.28 398 ILE B C 1
ATOM 2451 O O . ILE B 1 13 ? -13.738 -0.569 29.371 1.00 52.15 398 ILE B O 1
ATOM 2456 N N . LEU B 1 14 ? -12.482 0.065 31.125 1.00 51.19 399 LEU B N 1
ATOM 2457 C CA . LEU B 1 14 ? -13.638 0.361 31.987 1.00 50.83 399 LEU B CA 1
ATOM 2458 C C . LEU B 1 14 ? -14.507 1.500 31.408 1.00 49.85 399 LEU B C 1
ATOM 2459 O O . LEU B 1 14 ? -15.737 1.482 31.530 1.00 49.75 399 LEU B O 1
ATOM 2464 N N . GLY B 1 15 ? -13.861 2.470 30.783 1.00 49.11 400 GLY B N 1
ATOM 2465 C CA . GLY B 1 15 ? -14.515 3.608 30.158 1.00 49.36 400 GLY B CA 1
ATOM 2466 C C . GLY B 1 15 ? -15.428 3.223 29.012 1.00 49.80 400 GLY B C 1
ATOM 2467 O O . GLY B 1 15 ? -16.374 3.956 28.727 1.00 50.45 400 GLY B O 1
ATOM 2468 N N . GLU B 1 16 ? -15.205 2.052 28.375 1.00 49.21 401 GLU B N 1
ATOM 2469 C CA . GLU B 1 16 ? -16.096 1.562 27.310 1.00 49.17 401 GLU B CA 1
ATOM 2470 C C . GLU B 1 16 ? -17.519 1.221 27.830 1.00 48.42 401 GLU B C 1
ATOM 2471 O O . GLU B 1 16 ? -18.448 1.055 27.028 1.00 49.12 401 GLU B O 1
ATOM 2477 N N . SER B 1 17 ? -17.688 1.103 29.154 1.00 46.76 402 SER B N 1
ATOM 2478 C CA . SER B 1 17 ? -18.999 0.845 29.761 1.00 45.88 402 SER B CA 1
ATOM 2479 C C . SER B 1 17 ? -19.698 2.145 30.212 1.00 46.06 402 SER B C 1
ATOM 2480 O O . SER B 1 17 ? -20.811 2.082 30.727 1.00 45.99 402 SER B O 1
ATOM 2483 N N . VAL B 1 18 ? -19.052 3.314 30.044 1.00 45.73 403 VAL B N 1
ATOM 2484 C CA . VAL B 1 18 ? -19.600 4.607 30.440 1.00 45.50 403 VAL B CA 1
ATOM 2485 C C . VAL B 1 18 ? -20.367 5.190 29.256 1.00 45.35 403 VAL B C 1
ATOM 2486 O O . VAL B 1 18 ? -19.898 5.128 28.122 1.00 46.06 403 VAL B O 1
ATOM 2490 N N . VAL B 1 19 ? -21.598 5.664 29.500 1.00 42.92 404 VAL B N 1
ATOM 2491 C CA . VAL B 1 19 ? -22.458 6.151 28.429 1.00 42.24 404 VAL B CA 1
ATOM 2492 C C . VAL B 1 19 ? -22.903 7.598 28.688 1.00 42.04 404 VAL B C 1
ATOM 2493 O O . VAL B 1 19 ? -22.766 8.118 29.809 1.00 41.38 404 VAL B O 1
ATOM 2497 N N . LEU B 1 20 ? -23.439 8.236 27.636 1.00 42.10 405 LEU B N 1
ATOM 2498 C CA . LEU B 1 20 ? -24.010 9.575 27.693 1.00 42.84 405 LEU B CA 1
ATOM 2499 C C . LEU B 1 20 ? -25.511 9.380 27.935 1.00 43.12 405 LEU B C 1
ATOM 2500 O O . LEU B 1 20 ? -26.138 8.546 27.281 1.00 43.72 405 LEU B O 1
ATOM 2505 N N . VAL B 1 21 ? -26.077 10.099 28.899 1.00 42.10 406 VAL B N 1
ATOM 2506 C CA . VAL B 1 21 ? -27.505 10.013 29.195 1.00 41.03 406 VAL B CA 1
ATOM 2507 C C . VAL B 1 21 ? -28.136 11.368 28.798 1.00 41.80 406 VAL B C 1
ATOM 2508 O O . VAL B 1 21 ? -27.749 12.396 29.355 1.00 40.69 406 VAL B O 1
ATOM 2512 N N . THR B 1 22 ? -29.060 11.379 27.806 1.00 42.76 407 THR B N 1
ATOM 2513 C CA . THR B 1 22 ? -29.691 12.634 27.360 1.00 43.92 407 THR B CA 1
ATOM 2514 C C . THR B 1 22 ? -31.208 12.592 27.534 1.00 43.64 407 THR B C 1
ATOM 2515 O O . THR B 1 22 ? -31.860 11.685 27.014 1.00 44.15 407 THR B O 1
ATOM 2519 N N . ALA B 1 23 ? -31.778 13.593 28.224 1.00 42.06 408 ALA B N 1
ATOM 2520 C CA . ALA B 1 23 ? -33.222 13.655 28.416 1.00 41.24 408 ALA B CA 1
ATOM 2521 C C . ALA B 1 23 ? -33.790 14.776 27.565 1.00 41.84 408 ALA B C 1
ATOM 2522 O O . ALA B 1 23 ? -33.199 15.850 27.485 1.00 42.07 408 ALA B O 1
ATOM 2524 N N . TYR B 1 24 ? -34.914 14.506 26.911 1.00 41.58 409 TYR B N 1
ATOM 2525 C CA . TYR B 1 24 ? -35.609 15.425 26.021 1.00 42.96 409 TYR B CA 1
ATOM 2526 C C . TYR B 1 24 ? -37.006 15.738 26.535 1.00 42.19 409 TYR B C 1
ATOM 2527 O O . TYR B 1 24 ? -37.622 14.898 27.198 1.00 41.78 409 TYR B O 1
ATOM 2536 N N . ASP B 1 25 ? -37.520 16.919 26.208 1.00 41.90 410 ASP B N 1
ATOM 2537 C CA . ASP B 1 25 ? -38.915 17.256 26.511 1.00 41.69 410 ASP B CA 1
ATOM 2538 C C . ASP B 1 25 ? -39.816 16.845 25.301 1.00 42.01 410 ASP B C 1
ATOM 2539 O O . ASP B 1 25 ? -39.308 16.271 24.334 1.00 41.42 410 ASP B O 1
ATOM 2544 N N . GLU B 1 26 ? -41.132 17.131 25.339 1.00 42.96 411 GLU B N 1
ATOM 2545 C CA . GLU B 1 26 ? -42.045 16.762 24.254 1.00 44.83 411 GLU B CA 1
ATOM 2546 C C . GLU B 1 26 ? -41.761 17.490 22.929 1.00 47.43 411 GLU B C 1
ATOM 2547 O O . GLU B 1 26 ? -42.272 17.069 21.895 1.00 47.27 411 GLU B O 1
ATOM 2553 N N . ASN B 1 27 ? -40.988 18.585 22.955 1.00 49.20 412 ASN B N 1
ATOM 2554 C CA . ASN B 1 27 ? -40.661 19.321 21.728 1.00 50.97 412 ASN B CA 1
ATOM 2555 C C . ASN B 1 27 ? -39.230 19.007 21.238 1.00 52.48 412 ASN B C 1
ATOM 2556 O O . ASN B 1 27 ? -38.655 19.824 20.515 1.00 52.95 412 ASN B O 1
ATOM 2561 N N . ARG B 1 28 ? -38.652 17.853 21.653 1.00 52.47 413 ARG B N 1
ATOM 2562 C CA . ARG B 1 28 ? -37.315 17.390 21.253 1.00 53.12 413 ARG B CA 1
ATOM 2563 C C . ARG B 1 28 ? -36.164 18.265 21.757 1.00 53.02 413 ARG B C 1
ATOM 2564 O O . ARG B 1 28 ? -35.052 18.151 21.242 1.00 54.05 413 ARG B O 1
ATOM 2572 N N . LYS B 1 29 ? -36.399 19.097 22.787 1.00 51.56 414 LYS B N 1
ATOM 2573 C CA . LYS B 1 29 ? -35.340 19.922 23.358 1.00 50.56 414 LYS B CA 1
ATOM 2574 C C . LYS B 1 29 ? -34.603 19.153 24.466 1.00 49.94 414 LYS B C 1
ATOM 2575 O O . LYS B 1 29 ? -35.246 18.466 25.254 1.00 49.18 414 LYS B O 1
ATOM 2577 N N . VAL B 1 30 ? -33.271 19.279 24.538 1.00 49.50 415 VAL B N 1
ATOM 2578 C CA . VAL B 1 30 ? -32.480 18.645 25.577 1.00 50.11 415 VAL B CA 1
ATOM 2579 C C . VAL B 1 30 ? -32.699 19.377 26.904 1.00 49.98 415 VAL B C 1
ATOM 2580 O O . VAL B 1 30 ? -32.382 20.557 27.002 1.00 50.33 415 VAL B O 1
ATOM 2584 N N . VAL B 1 31 ? -33.240 18.691 27.916 1.00 49.10 416 VAL B N 1
ATOM 2585 C CA . VAL B 1 31 ? -33.468 19.309 29.225 1.00 48.96 416 VAL B CA 1
ATOM 2586 C C . VAL B 1 31 ? -32.361 18.972 30.225 1.00 48.59 416 VAL B C 1
ATOM 2587 O O . VAL B 1 31 ? -32.158 19.716 31.171 1.00 48.87 416 VAL B O 1
ATOM 2591 N N . SER B 1 32 ? -31.667 17.848 30.041 1.00 47.92 417 SER B N 1
ATOM 2592 C CA . SER B 1 32 ? -30.555 17.451 30.894 1.00 48.51 417 SER B CA 1
ATOM 2593 C C . SER B 1 32 ? -29.655 16.466 30.186 1.00 48.03 417 SER B C 1
ATOM 2594 O O . SER B 1 32 ? -30.093 15.746 29.279 1.00 47.44 417 SER B O 1
ATOM 2597 N N . GLN B 1 33 ? -28.379 16.460 30.586 1.00 47.47 418 GLN B N 1
ATOM 2598 C CA . GLN B 1 33 ? -27.402 15.574 29.998 1.00 47.77 418 GLN B CA 1
ATOM 2599 C C . GLN B 1 33 ? -26.288 15.308 30.998 1.00 46.99 418 GLN B C 1
ATOM 2600 O O . GLN B 1 33 ? -25.776 16.230 31.644 1.00 46.79 418 GLN B O 1
ATOM 2606 N N . GLY B 1 34 ? -25.913 14.050 31.111 1.00 45.29 419 GLY B N 1
ATOM 2607 C CA . GLY B 1 34 ? -24.845 13.656 32.006 1.00 44.49 419 GLY B CA 1
ATOM 2608 C C . GLY B 1 34 ? -24.308 12.295 31.641 1.00 43.71 419 GLY B C 1
ATOM 2609 O O . GLY B 1 34 ? -24.414 11.855 30.489 1.00 43.90 419 GLY B O 1
ATOM 2610 N N . SER B 1 35 ? -23.740 11.617 32.635 1.00 42.18 420 SER B N 1
ATOM 2611 C CA . SER B 1 35 ? -23.141 10.324 32.416 1.00 41.93 420 SER B CA 1
ATOM 2612 C C . SER B 1 35 ? -23.960 9.200 33.055 1.00 41.23 420 SER B C 1
ATOM 2613 O O . SER B 1 35 ? -24.891 9.429 33.822 1.00 41.10 420 SER B O 1
ATOM 2616 N N . GLY B 1 36 ? -23.590 7.986 32.708 1.00 40.72 421 GLY B N 1
ATOM 2617 C CA . GLY B 1 36 ? -24.164 6.759 33.228 1.00 40.73 421 GLY B CA 1
ATOM 2618 C C . GLY B 1 36 ? -23.238 5.608 32.922 1.00 40.98 421 GLY B C 1
ATOM 2619 O O . GLY B 1 36 ? -22.172 5.809 32.310 1.00 41.53 421 GLY B O 1
ATOM 2620 N N . PHE B 1 37 ? -23.625 4.394 33.322 1.00 40.15 422 PHE B N 1
ATOM 2621 C CA . PHE B 1 37 ? -22.770 3.230 33.068 1.00 40.84 422 PHE B CA 1
ATOM 2622 C C . PHE B 1 37 ? -23.543 1.912 33.066 1.00 41.38 422 PHE B C 1
ATOM 2623 O O . PHE B 1 37 ? -24.484 1.756 33.839 1.00 41.87 422 PHE B O 1
ATOM 2631 N N . ALA B 1 38 ? -23.137 0.966 32.219 1.00 41.39 423 ALA B N 1
ATOM 2632 C CA . ALA B 1 38 ? -23.801 -0.335 32.172 1.00 42.00 423 ALA B CA 1
ATOM 2633 C C . ALA B 1 38 ? -23.495 -1.159 33.408 1.00 42.61 423 ALA B C 1
ATOM 2634 O O . ALA B 1 38 ? -22.337 -1.298 33.791 1.00 43.08 423 ALA B O 1
ATOM 2636 N N . VAL B 1 39 ? -24.541 -1.672 34.043 1.00 41.93 424 VAL B N 1
ATOM 2637 C CA . VAL B 1 39 ? -24.497 -2.615 35.173 1.00 42.32 424 VAL B CA 1
ATOM 2638 C C . VAL B 1 39 ? -25.229 -3.964 34.836 1.00 43.18 424 VAL B C 1
ATOM 2639 O O . VAL B 1 39 ? -25.241 -4.885 35.651 1.00 43.16 424 VAL B O 1
ATOM 2643 N N . GLY B 1 40 ? -25.819 -4.020 33.648 1.00 44.25 425 GLY B N 1
ATOM 2644 C CA . GLY B 1 40 ? -26.509 -5.139 33.026 1.00 46.30 425 GLY B CA 1
ATOM 2645 C C . GLY B 1 40 ? -26.537 -4.914 31.520 1.00 48.71 425 GLY B C 1
ATOM 2646 O O . GLY B 1 40 ? -26.256 -3.811 31.043 1.00 49.05 425 GLY B O 1
ATOM 2647 N N . THR B 1 41 ? -26.921 -5.934 30.745 1.00 50.45 426 THR B N 1
ATOM 2648 C CA . THR B 1 41 ? -26.968 -5.827 29.277 1.00 51.61 426 THR B CA 1
ATOM 2649 C C . THR B 1 41 ? -27.891 -4.706 28.749 1.00 50.96 426 THR B C 1
ATOM 2650 O O . THR B 1 41 ? -27.648 -4.142 27.677 1.00 52.35 426 THR B O 1
ATOM 2654 N N . GLY B 1 42 ? -28.951 -4.427 29.477 1.00 48.38 427 GLY B N 1
ATOM 2655 C CA . GLY B 1 42 ? -29.883 -3.371 29.128 1.00 46.58 427 GLY B CA 1
ATOM 2656 C C . GLY B 1 42 ? -30.241 -2.523 30.330 1.00 44.49 427 GLY B C 1
ATOM 2657 O O . GLY B 1 42 ? -31.304 -1.905 30.344 1.00 44.08 427 GLY B O 1
ATOM 2658 N N . LEU B 1 43 ? -29.349 -2.485 31.355 1.00 42.69 428 LEU B N 1
ATOM 2659 C CA . LEU B 1 43 ? -29.518 -1.734 32.608 1.00 41.06 428 LEU B CA 1
ATOM 2660 C C . LEU B 1 43 ? -28.346 -0.775 32.779 1.00 40.26 428 LEU B C 1
ATOM 2661 O O . LEU B 1 43 ? -27.183 -1.192 32.714 1.00 40.40 428 LEU B O 1
ATOM 2666 N N . PHE B 1 44 ? -28.649 0.503 32.981 1.00 38.63 429 PHE B N 1
ATOM 2667 C CA . PHE B 1 44 ? -27.640 1.549 33.102 1.00 38.39 429 PHE B CA 1
ATOM 2668 C C . PHE B 1 44 ? -27.884 2.368 34.352 1.00 37.39 429 PHE B C 1
ATOM 2669 O O . PHE B 1 44 ? -29.003 2.800 34.583 1.00 36.10 429 PHE B O 1
ATOM 2677 N N . ALA B 1 45 ? -26.851 2.543 35.188 1.00 36.99 430 ALA B N 1
ATOM 2678 C CA . ALA B 1 45 ? -26.988 3.343 36.406 1.00 36.35 430 ALA B CA 1
ATOM 2679 C C . ALA B 1 45 ? -26.665 4.786 36.056 1.00 36.36 430 ALA B C 1
ATOM 2680 O O . ALA B 1 45 ? -25.833 5.032 35.179 1.00 35.94 430 ALA B O 1
ATOM 2682 N N . THR B 1 46 ? -27.336 5.756 36.704 1.00 3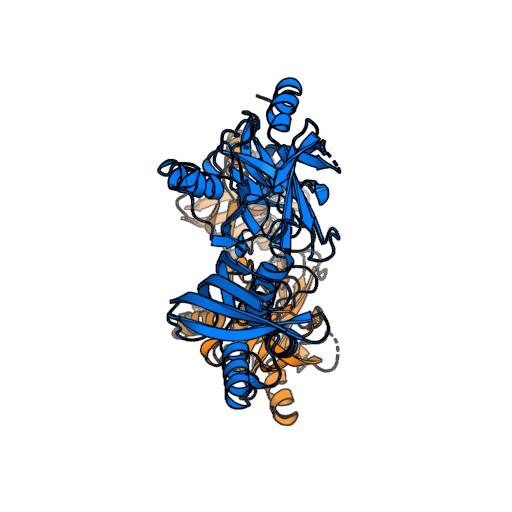5.04 431 THR B N 1
ATOM 2683 C CA . THR B 1 46 ? -27.089 7.197 36.471 1.00 35.05 431 THR B CA 1
ATOM 2684 C C . THR B 1 46 ? -27.648 8.002 37.683 1.00 35.21 431 THR B C 1
ATOM 2685 O O . THR B 1 46 ? -28.038 7.393 38.694 1.00 35.08 431 THR B O 1
ATOM 2689 N N . ASN B 1 47 ? -27.702 9.347 37.598 1.00 35.52 432 ASN B N 1
ATOM 2690 C CA . ASN B 1 47 ? -28.352 10.141 38.619 1.00 36.24 432 ASN B CA 1
ATOM 2691 C C . ASN B 1 47 ? -29.840 10.265 38.273 1.00 36.07 432 ASN B C 1
ATOM 2692 O O . ASN B 1 47 ? -30.192 10.390 37.101 1.00 36.31 432 ASN B O 1
ATOM 2697 N N . TYR B 1 48 ? -30.695 10.355 39.292 1.00 35.95 433 TYR B N 1
ATOM 2698 C CA . TYR B 1 48 ? -32.128 10.561 39.098 1.00 36.69 433 TYR B CA 1
ATOM 2699 C C . TYR B 1 48 ? -32.387 11.944 38.487 1.00 38.44 433 TYR B C 1
ATOM 2700 O O . TYR B 1 48 ? -33.260 12.076 37.637 1.00 38.75 433 TYR B O 1
ATOM 2709 N N . HIS B 1 49 ? -31.606 12.970 38.882 1.00 38.45 434 HIS B N 1
ATOM 2710 C CA . HIS B 1 49 ? -31.829 14.329 38.369 1.00 38.91 434 HIS B CA 1
ATOM 2711 C C . HIS B 1 49 ? -31.623 14.441 36.867 1.00 39.28 434 HIS B C 1
ATOM 2712 O O . HIS B 1 49 ? -32.196 15.335 36.247 1.00 40.24 434 HIS B O 1
ATOM 2719 N N . LEU B 1 50 ? -30.816 13.562 36.277 1.00 38.52 435 LEU B N 1
ATOM 2720 C CA . LEU B 1 50 ? -30.568 13.611 34.830 1.00 38.79 435 LEU B CA 1
ATOM 2721 C C . LEU B 1 50 ? -31.756 13.079 34.006 1.00 39.93 435 LEU B C 1
ATOM 2722 O O . LEU B 1 50 ? -31.814 13.319 32.806 1.00 40.77 435 LEU B O 1
ATOM 2727 N N . VAL B 1 51 ? -32.675 12.313 34.627 1.00 39.75 436 VAL B N 1
ATOM 2728 C CA . VAL B 1 51 ? -33.777 11.681 33.902 1.00 39.56 436 VAL B CA 1
ATOM 2729 C C . VAL B 1 51 ? -35.160 12.017 34.452 1.00 40.81 436 VAL B C 1
ATOM 2730 O O . VAL B 1 51 ? -36.140 11.675 33.795 1.00 41.13 436 VAL B O 1
ATOM 2734 N N . LYS B 1 52 ? -35.262 12.664 35.639 1.00 40.36 437 LYS B N 1
ATOM 2735 C CA . LYS B 1 52 ? -36.570 12.906 36.248 1.00 40.93 437 LYS B CA 1
ATOM 2736 C C . LYS B 1 52 ? -37.547 13.739 35.401 1.00 42.08 437 LYS B C 1
ATOM 2737 O O . LYS B 1 52 ? -38.751 13.531 35.513 1.00 43.07 437 LYS B O 1
ATOM 2743 N N . ASP B 1 53 ? -37.043 14.678 34.598 1.00 41.45 438 ASP B N 1
ATOM 2744 C CA . ASP B 1 53 ? -37.863 15.537 33.745 1.00 42.57 438 ASP B CA 1
ATOM 2745 C C . ASP B 1 53 ? -37.801 15.140 32.249 1.00 42.39 438 ASP B C 1
ATOM 2746 O O . ASP B 1 53 ? -38.313 15.859 31.406 1.00 42.19 438 ASP B O 1
ATOM 2751 N N . GLY B 1 54 ? -37.202 13.991 31.943 1.00 41.47 439 GLY B N 1
ATOM 2752 C CA . GLY B 1 54 ? -37.115 13.508 30.585 1.00 40.93 439 GLY B CA 1
ATOM 2753 C C . GLY B 1 54 ? -38.390 12.822 30.139 1.00 40.85 439 GLY B C 1
ATOM 2754 O O . GLY B 1 54 ? -38.752 11.756 30.652 1.00 41.80 439 GLY B O 1
ATOM 2755 N N . VAL B 1 55 ? -39.080 13.419 29.161 1.00 38.98 440 VAL B N 1
ATOM 2756 C CA . VAL B 1 55 ? -40.228 12.757 28.544 1.00 37.59 440 VAL B CA 1
ATOM 2757 C C . VAL B 1 55 ? -39.675 11.568 27.721 1.00 37.30 440 VAL B C 1
ATOM 2758 O O . VAL B 1 5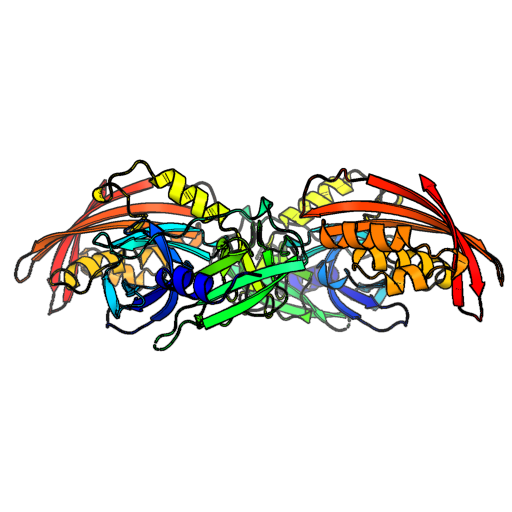5 ? -40.250 10.488 27.735 1.00 36.35 440 VAL B O 1
ATOM 2762 N N . VAL B 1 56 ? -38.540 11.782 27.026 1.00 37.07 441 VAL B N 1
ATOM 2763 C CA . VAL B 1 56 ? -37.870 10.788 26.207 1.00 37.75 441 VAL B CA 1
ATOM 2764 C C . VAL B 1 56 ? -36.409 10.778 26.653 1.00 38.52 441 VAL B C 1
ATOM 2765 O O . VAL B 1 56 ? -35.816 11.837 26.841 1.00 38.73 441 VAL B O 1
ATOM 2769 N N . VAL B 1 57 ? -35.838 9.591 26.875 1.00 38.25 442 VAL B N 1
ATOM 2770 C CA . VAL B 1 57 ? -34.447 9.487 27.292 1.00 39.41 442 VAL B CA 1
ATOM 2771 C C . VAL B 1 57 ? -33.697 8.611 26.317 1.00 41.00 442 VAL B C 1
ATOM 2772 O O . VAL B 1 57 ? -34.234 7.595 25.874 1.00 40.60 442 VAL B O 1
ATOM 2776 N N . LYS B 1 58 ? -32.464 9.008 25.963 1.00 42.38 443 LYS B N 1
ATOM 2777 C CA . LYS B 1 58 ? -31.599 8.245 25.061 1.00 43.96 443 LYS B CA 1
ATOM 2778 C C . LYS B 1 58 ? -30.209 8.029 25.681 1.00 44.36 443 LYS B C 1
ATOM 2779 O O . LYS B 1 58 ? -29.706 8.882 26.415 1.00 44.72 443 LYS B O 1
ATOM 2785 N N . ILE B 1 59 ? -29.600 6.881 25.389 1.00 43.90 444 ILE B N 1
ATOM 2786 C CA . ILE B 1 59 ? -28.274 6.528 25.872 1.00 44.25 444 ILE B CA 1
ATOM 2787 C C . ILE B 1 59 ? -27.330 6.427 24.675 1.00 44.95 444 ILE B C 1
ATOM 2788 O O . ILE B 1 59 ? -27.689 5.819 23.685 1.00 44.72 444 ILE B O 1
ATOM 2793 N N . THR B 1 60 ? -26.138 7.039 24.746 1.00 45.96 445 THR B N 1
ATOM 2794 C CA . THR B 1 60 ? -25.165 6.935 23.655 1.00 47.39 445 THR B CA 1
ATOM 2795 C C . THR B 1 60 ? -23.941 6.202 24.187 1.00 49.53 445 THR B C 1
ATOM 2796 O O . THR B 1 60 ? -23.362 6.618 25.197 1.00 49.57 445 THR B O 1
ATOM 2800 N N . ALA B 1 61 ? -23.567 5.105 23.540 1.00 51.00 446 ALA B N 1
ATOM 2801 C CA . ALA B 1 61 ? -22.384 4.340 23.954 1.00 53.09 446 ALA B CA 1
ATOM 2802 C C . ALA B 1 61 ? -21.096 4.938 23.317 1.00 54.75 446 ALA B C 1
ATOM 2803 O O . ALA B 1 61 ? -21.192 5.771 22.419 1.00 55.28 446 ALA B O 1
ATOM 2805 N N . GLY B 1 62 ? -19.919 4.529 23.797 1.00 55.76 447 GLY B N 1
ATOM 2806 C CA . GLY B 1 62 ? -18.637 5.026 23.309 1.00 57.10 447 GLY B CA 1
ATOM 2807 C C . GLY B 1 62 ? -18.407 4.855 21.825 1.00 58.52 447 GLY B C 1
ATOM 2808 O O . GLY B 1 62 ? -17.588 5.574 21.242 1.00 59.89 447 GLY B O 1
ATOM 2809 N N . ASP B 1 63 ? -19.118 3.911 21.198 1.00 58.15 448 ASP B N 1
ATOM 2810 C CA . ASP B 1 63 ? -18.991 3.691 19.757 1.00 58.70 448 ASP B CA 1
ATOM 2811 C C . ASP B 1 63 ? -19.994 4.497 18.912 1.00 59.12 448 ASP B C 1
ATOM 2812 O O . ASP B 1 63 ? -20.049 4.315 17.696 1.00 59.48 448 ASP B O 1
ATOM 2817 N N . GLY B 1 64 ? -20.789 5.354 19.554 1.00 58.47 449 GLY B N 1
ATOM 2818 C CA . GLY B 1 64 ? -21.763 6.184 18.860 1.00 58.24 449 GLY B CA 1
ATOM 2819 C C . GLY B 1 64 ? -23.159 5.606 18.782 1.00 57.44 449 GLY B C 1
ATOM 2820 O O . GLY B 1 64 ? -24.087 6.315 18.393 1.00 58.05 449 GLY B O 1
ATOM 2821 N N . LYS B 1 65 ? -23.331 4.316 19.127 1.00 55.98 450 LYS B N 1
ATOM 2822 C CA . LYS B 1 65 ? -24.653 3.686 19.065 1.00 54.97 450 LYS B CA 1
ATOM 2823 C C . LYS B 1 65 ? -25.608 4.336 20.053 1.00 52.91 450 LYS B C 1
ATOM 2824 O O . LYS B 1 65 ? -25.250 4.537 21.218 1.00 52.88 450 LYS B O 1
ATOM 2828 N N . VAL B 1 66 ? -26.800 4.709 19.576 1.00 51.44 451 VAL B N 1
ATOM 2829 C CA . VAL B 1 66 ? -27.808 5.350 20.415 1.00 50.69 451 VAL B CA 1
ATOM 2830 C C . VAL B 1 66 ? -28.931 4.365 20.741 1.00 49.47 451 VAL B C 1
ATOM 2831 O O . VAL B 1 66 ? -29.429 3.671 19.857 1.00 49.47 451 VAL B O 1
ATOM 2835 N N . TYR B 1 67 ? -29.316 4.294 22.012 1.00 47.77 452 TYR B N 1
ATOM 2836 C CA . TYR B 1 67 ? -30.353 3.387 22.450 1.00 46.94 452 TYR B CA 1
ATOM 2837 C C . TYR B 1 67 ? -31.489 4.144 23.100 1.00 44.26 452 TYR B C 1
ATOM 2838 O O . TYR B 1 67 ? -31.258 5.111 23.818 1.00 43.13 452 TYR B O 1
ATOM 2847 N N . ASP B 1 68 ? -32.714 3.677 22.876 1.00 43.04 453 ASP B N 1
ATOM 2848 C CA . ASP B 1 68 ? -33.880 4.271 23.501 1.00 42.73 453 ASP B CA 1
ATOM 2849 C C . ASP B 1 68 ? -34.026 3.714 24.897 1.00 42.00 453 ASP B C 1
ATOM 2850 O O . ASP B 1 68 ? -33.775 2.534 25.120 1.00 42.84 453 ASP B O 1
ATOM 2855 N N . VAL B 1 69 ? -34.450 4.549 25.832 1.00 40.06 454 VAL B N 1
ATOM 2856 C CA . VAL B 1 69 ? -34.695 4.119 27.198 1.00 38.35 454 VAL B CA 1
ATOM 2857 C C . VAL B 1 69 ? -36.203 3.761 27.269 1.00 38.07 454 VAL B C 1
ATOM 2858 O O . VAL B 1 69 ? -37.055 4.511 26.771 1.00 38.15 454 VAL B O 1
ATOM 2862 N N . ASP B 1 70 ? -36.503 2.599 27.831 1.00 36.98 455 ASP B N 1
ATOM 2863 C CA . ASP B 1 70 ? -37.857 2.060 28.050 1.00 36.91 455 ASP B CA 1
ATOM 2864 C C . ASP B 1 70 ? -38.475 2.734 29.284 1.00 36.46 455 ASP B C 1
ATOM 2865 O O . ASP B 1 70 ? -39.668 2.977 29.323 1.00 36.78 455 ASP B O 1
ATOM 2870 N N . GLY B 1 71 ? -37.657 2.993 30.297 1.00 35.62 456 GLY B N 1
ATOM 2871 C CA . GLY B 1 71 ? -38.079 3.653 31.512 1.00 35.59 456 GLY B CA 1
ATOM 2872 C C . GLY B 1 71 ? -37.101 3.418 32.649 1.00 36.07 456 GLY B C 1
ATOM 2873 O O . GLY B 1 71 ? -36.098 2.715 32.506 1.00 36.24 456 GLY B O 1
ATOM 2874 N N . ILE B 1 72 ? -37.387 4.027 33.785 1.00 35.27 457 ILE B N 1
ATOM 2875 C CA . ILE B 1 72 ? -36.614 3.874 35.011 1.00 34.35 457 ILE B CA 1
ATOM 2876 C C . ILE B 1 72 ? -37.151 2.646 35.741 1.00 33.80 457 ILE B C 1
ATOM 2877 O O . ILE B 1 72 ? -38.368 2.509 35.909 1.00 34.09 457 ILE B O 1
ATOM 2882 N N . VAL B 1 73 ? -36.270 1.725 36.141 1.00 33.00 458 VAL B N 1
ATOM 2883 C CA . VAL B 1 73 ? -36.696 0.500 36.833 1.00 33.54 458 VAL B CA 1
ATOM 2884 C C . VAL B 1 73 ? -36.486 0.595 38.381 1.00 33.23 458 VAL B C 1
ATOM 2885 O O . VAL B 1 73 ? -37.206 -0.020 39.147 1.00 32.83 458 VAL B O 1
ATOM 2889 N N . LYS B 1 74 ? -35.559 1.444 38.819 1.00 32.90 459 LYS B N 1
ATOM 2890 C CA . LYS B 1 74 ? -35.333 1.725 40.233 1.00 32.46 459 LYS B CA 1
ATOM 2891 C C . LYS B 1 74 ? -34.872 3.167 40.355 1.00 32.30 459 LYS B C 1
ATOM 2892 O O . LYS B 1 74 ? -34.116 3.661 39.502 1.00 31.07 459 LYS B O 1
ATOM 2898 N N . TYR B 1 75 ? -35.197 3.798 41.488 1.00 33.12 460 TYR B N 1
ATOM 2899 C CA . TYR B 1 75 ? -34.701 5.143 41.759 1.00 33.60 460 TYR B CA 1
ATOM 2900 C C . TYR B 1 75 ? -34.718 5.444 43.247 1.00 34.98 460 TYR B C 1
ATOM 2901 O O . TYR B 1 75 ? -35.470 4.840 44.019 1.00 35.30 460 TYR B O 1
ATOM 2910 N N . ASP B 1 76 ? -33.893 6.403 43.647 1.00 35.74 461 ASP B N 1
ATOM 2911 C CA . ASP B 1 76 ? -33.816 6.831 45.034 1.00 36.55 461 ASP B CA 1
ATOM 2912 C C . ASP B 1 76 ? -33.548 8.311 44.978 1.00 35.68 461 ASP B C 1
ATOM 2913 O O . ASP B 1 76 ? -32.476 8.711 44.543 1.00 35.97 461 ASP B O 1
ATOM 2918 N N . LYS B 1 77 ? -34.536 9.122 45.348 1.00 34.99 462 LYS B N 1
ATOM 2919 C CA . LYS B 1 77 ? -34.396 10.582 45.302 1.00 34.99 462 LYS B CA 1
ATOM 2920 C C . LYS B 1 77 ? -33.364 11.118 46.270 1.00 36.51 462 LYS B C 1
ATOM 2921 O O . LYS B 1 77 ? -32.582 11.996 45.879 1.00 36.54 462 LYS B O 1
ATOM 2927 N N . ALA B 1 78 ? -33.336 10.600 47.529 1.00 36.97 463 ALA B N 1
ATOM 2928 C CA . ALA B 1 78 ? -32.379 11.086 48.534 1.00 37.87 463 ALA B CA 1
ATOM 2929 C C . ALA B 1 78 ? -30.932 10.819 48.103 1.00 38.78 463 ALA B C 1
ATOM 2930 O O . ALA B 1 78 ? -30.051 11.604 48.401 1.00 39.00 463 ALA B O 1
ATOM 2932 N N . LYS B 1 79 ? -30.693 9.714 47.387 1.00 39.15 464 LYS B N 1
ATOM 2933 C CA . LYS B 1 79 ? -29.347 9.380 46.913 1.00 39.20 464 LYS B CA 1
ATOM 2934 C C . LYS B 1 79 ? -29.061 9.851 45.489 1.00 39.11 464 LYS B C 1
ATOM 2935 O O . LYS B 1 79 ? -27.983 9.574 44.964 1.00 39.63 464 LYS B O 1
ATOM 2941 N N . ASP B 1 80 ? -30.014 10.522 44.845 1.00 39.02 465 ASP B N 1
ATOM 2942 C CA . ASP B 1 80 ? -29.938 10.989 43.448 1.00 38.96 465 ASP B CA 1
ATOM 2943 C C . ASP B 1 80 ? -29.480 9.846 42.536 1.00 37.98 465 ASP B C 1
ATOM 2944 O O . ASP B 1 80 ? -28.507 9.964 41.783 1.00 38.37 465 ASP B O 1
ATOM 2949 N N . LEU B 1 81 ? -30.145 8.720 42.673 1.00 36.23 466 LEU B N 1
ATOM 2950 C CA . LEU B 1 81 ? -29.736 7.509 41.958 1.00 36.42 466 LEU B CA 1
ATOM 2951 C C . LEU B 1 81 ? -30.856 6.982 41.082 1.00 35.65 466 LEU B C 1
ATOM 2952 O O . LEU B 1 81 ? -32.006 6.990 41.524 1.00 35.15 466 LEU B O 1
ATOM 2957 N N . ALA B 1 82 ? -30.547 6.529 39.857 1.00 35.17 467 ALA B N 1
ATOM 2958 C CA . ALA B 1 82 ? -31.557 5.888 38.984 1.00 35.36 467 ALA B CA 1
ATOM 2959 C C . ALA B 1 82 ? -30.966 4.734 38.179 1.00 35.00 467 ALA B C 1
ATOM 2960 O O . ALA B 1 82 ? -29.794 4.776 37.788 1.00 34.87 467 ALA B O 1
ATOM 2962 N N . LEU B 1 83 ? -31.789 3.706 37.915 1.00 33.95 468 LEU B N 1
ATOM 2963 C CA . LEU B 1 83 ? -31.406 2.574 37.068 1.00 34.11 468 LEU B CA 1
ATOM 2964 C C . LEU B 1 83 ? -32.349 2.589 35.867 1.00 32.52 468 LEU B C 1
ATOM 2965 O O . LEU B 1 83 ? -33.562 2.610 36.043 1.00 32.57 468 LEU B O 1
ATOM 2970 N N . LEU B 1 84 ? -31.797 2.657 34.671 1.00 31.75 469 LEU B N 1
ATOM 2971 C CA . LEU B 1 84 ? -32.555 2.767 33.431 1.00 33.08 469 LEU B CA 1
ATOM 2972 C C . LEU B 1 84 ? -32.565 1.461 32.694 1.00 34.49 469 LEU B C 1
ATOM 2973 O O . LEU B 1 84 ? -31.534 0.805 32.644 1.00 35.50 469 LEU B O 1
ATOM 2978 N N . LYS B 1 85 ? -33.680 1.120 32.050 1.00 34.10 470 LYS B N 1
ATOM 2979 C CA . LYS B 1 85 ? -33.741 -0.072 31.209 1.00 35.45 470 LYS B CA 1
ATOM 2980 C C . LYS B 1 85 ? -33.912 0.385 29.757 1.00 36.44 470 LYS B C 1
ATOM 2981 O O . LYS B 1 85 ? -34.749 1.226 29.492 1.00 36.47 470 LYS B O 1
ATOM 2987 N N . THR B 1 86 ? -33.103 -0.133 28.829 1.00 37.23 471 THR B N 1
ATOM 2988 C CA . THR B 1 86 ? -33.252 0.208 27.410 1.00 38.18 471 THR B CA 1
ATOM 2989 C C . THR B 1 86 ? -34.360 -0.633 26.771 1.00 38.97 471 THR B C 1
ATOM 2990 O O . THR B 1 86 ? -34.756 -1.657 27.338 1.00 38.44 471 THR B O 1
ATOM 2994 N N . THR B 1 87 ? -34.883 -0.211 25.595 1.00 39.65 472 THR B N 1
ATOM 2995 C CA . THR B 1 87 ? -35.945 -0.971 24.910 1.00 40.64 472 THR B CA 1
ATOM 2996 C C . THR B 1 87 ? -35.431 -2.309 24.362 1.00 43.40 472 THR B C 1
ATOM 2997 O O . THR B 1 87 ? -36.223 -3.210 24.155 1.00 43.94 472 THR B O 1
ATOM 3001 N N . VAL B 1 88 ? -34.117 -2.420 24.102 1.00 44.72 473 VAL B N 1
ATOM 3002 C CA . VAL B 1 88 ? -33.438 -3.626 23.651 1.00 46.52 473 VAL B CA 1
ATOM 3003 C C . VAL B 1 88 ? -32.172 -3.855 24.506 1.00 47.81 473 VAL B C 1
ATOM 3004 O O . VAL B 1 88 ? -31.676 -2.934 25.184 1.00 47.75 473 VAL B O 1
ATOM 3008 N N . GLU B 1 89 ? -31.642 -5.078 24.470 1.00 48.69 474 GLU B N 1
ATOM 3009 C CA . GLU B 1 89 ? -30.391 -5.392 25.136 1.00 50.52 474 GLU B CA 1
ATOM 3010 C C . GLU B 1 89 ? -29.269 -4.834 24.260 1.00 52.12 474 GLU B C 1
ATOM 3011 O O . GLU B 1 89 ? -29.272 -5.005 23.038 1.00 52.94 474 GLU B O 1
ATOM 3017 N N . THR B 1 90 ? -28.322 -4.156 24.883 1.00 52.18 475 THR B N 1
ATOM 3018 C CA . THR B 1 90 ? -27.231 -3.501 24.164 1.00 52.83 475 THR B CA 1
ATOM 3019 C C . THR B 1 90 ? -25.952 -4.394 24.129 1.00 53.82 475 THR B C 1
ATOM 3020 O O . THR B 1 90 ? -25.913 -5.454 24.754 1.00 53.95 475 THR B O 1
ATOM 3024 N N . GLY B 1 91 ? -24.913 -3.939 23.424 1.00 54.46 476 GLY B N 1
ATOM 3025 C CA . GLY B 1 91 ? -23.620 -4.610 23.417 1.00 55.11 476 GLY B CA 1
ATOM 3026 C C . GLY B 1 91 ? -22.648 -3.981 24.407 1.00 55.53 476 GLY B C 1
ATOM 3027 O O . GLY B 1 91 ? -21.438 -4.230 24.329 1.00 57.19 476 GLY B O 1
ATOM 3028 N N . VAL B 1 92 ? -23.143 -3.150 25.350 1.00 53.95 477 VAL B N 1
ATOM 3029 C CA . VAL B 1 92 ? -22.272 -2.493 26.331 1.00 53.08 477 VAL B CA 1
ATOM 3030 C C . VAL B 1 92 ? -21.991 -3.442 27.496 1.00 52.24 477 VAL B C 1
ATOM 3031 O O . VAL B 1 92 ? -22.921 -3.920 28.133 1.00 51.83 477 VAL B O 1
ATOM 3035 N N . ASN B 1 93 ? -20.726 -3.709 27.778 1.00 51.87 478 ASN B N 1
ATOM 3036 C CA . ASN B 1 93 ? -20.350 -4.635 28.847 1.00 52.80 478 ASN B CA 1
ATOM 3037 C C . ASN B 1 93 ? -20.665 -4.102 30.234 1.00 51.89 478 ASN B C 1
ATOM 3038 O O . ASN B 1 93 ? -20.250 -2.999 30.582 1.00 51.75 478 ASN B O 1
ATOM 3043 N N . PRO B 1 94 ? -21.362 -4.895 31.053 1.00 51.00 479 PRO B N 1
ATOM 3044 C CA . PRO B 1 94 ? -21.663 -4.443 32.414 1.00 50.12 479 PRO B CA 1
ATOM 3045 C C . PRO B 1 94 ? -20.402 -4.357 33.259 1.00 48.42 479 PRO B C 1
ATOM 3046 O O . PRO B 1 94 ? -19.487 -5.145 33.088 1.00 47.90 479 PRO B O 1
ATOM 3050 N N . LEU B 1 95 ? -20.365 -3.399 34.174 1.00 47.57 480 LEU B N 1
ATOM 3051 C CA . LEU B 1 95 ? -19.228 -3.204 35.051 1.00 47.57 480 LEU B CA 1
ATOM 3052 C C . LEU B 1 95 ? -19.380 -3.996 36.339 1.00 48.70 480 LEU B C 1
ATOM 3053 O O . LEU B 1 95 ? -20.486 -4.113 36.870 1.00 48.20 480 LEU B O 1
ATOM 3058 N N . LYS B 1 96 ? -18.260 -4.478 36.879 1.00 49.09 481 LYS B N 1
ATOM 3059 C CA . LYS B 1 96 ? -18.264 -5.184 38.150 1.00 50.56 481 LYS B CA 1
ATOM 3060 C C . LYS B 1 96 ? -18.367 -4.156 39.266 1.00 51.41 481 LYS B C 1
ATOM 3061 O O . LYS B 1 96 ? -17.656 -3.150 39.259 1.00 51.98 481 LYS B O 1
ATOM 3067 N N . LEU B 1 97 ? -19.272 -4.384 40.204 1.00 51.30 482 LEU B N 1
ATOM 3068 C CA . LEU B 1 97 ? -19.490 -3.478 41.314 1.00 51.71 482 LEU B CA 1
ATOM 3069 C C . LEU B 1 97 ? -18.793 -3.978 42.578 1.00 52.11 482 LEU B C 1
ATOM 3070 O O . LEU B 1 97 ? -18.850 -5.160 42.903 1.00 51.90 482 LEU B O 1
ATOM 3075 N N . GLY B 1 98 ? -18.149 -3.049 43.272 1.00 51.86 483 GLY B N 1
ATOM 3076 C CA . GLY B 1 98 ? -17.487 -3.279 44.547 1.00 52.26 483 GLY B CA 1
ATOM 3077 C C . GLY B 1 98 ? -18.324 -2.760 45.697 1.00 53.07 483 GLY B C 1
ATOM 3078 O O . GLY B 1 98 ? -19.546 -2.667 45.578 1.00 52.59 483 GLY B O 1
ATOM 3079 N N . THR B 1 99 ? -17.679 -2.380 46.809 1.00 54.35 484 THR B N 1
ATOM 3080 C CA . THR B 1 99 ? -18.380 -1.931 48.009 1.00 55.99 484 THR B CA 1
ATOM 3081 C C . THR B 1 99 ? -17.661 -0.807 48.751 1.00 57.67 484 THR B C 1
ATOM 3082 O O . THR B 1 99 ? -16.429 -0.702 48.710 1.00 57.92 484 THR B O 1
ATOM 3086 N N . LYS B 1 100 ? -18.446 0.018 49.463 1.00 58.17 485 LYS B N 1
ATOM 3087 C CA . LYS B 1 100 ? -17.942 1.101 50.314 1.00 58.47 485 LYS B CA 1
ATOM 3088 C C . LYS B 1 100 ? -17.061 0.522 51.467 1.00 59.37 485 LYS B C 1
ATOM 3089 O O . LYS B 1 100 ? -16.100 1.170 51.895 1.00 59.44 485 LYS B O 1
ATOM 3095 N N . LYS B 1 101 ? -17.389 -0.710 51.942 1.00 59.87 486 LYS B N 1
ATOM 3096 C CA . LYS B 1 101 ? -16.732 -1.414 53.054 1.00 60.94 486 LYS B CA 1
ATOM 3097 C C . LYS B 1 101 ? -15.226 -1.601 52.904 1.00 61.76 486 LYS B C 1
ATOM 3098 O O . LYS B 1 101 ? -14.517 -1.770 53.906 1.00 62.23 486 LYS B O 1
ATOM 3104 N N . SER B 1 102 ? -14.731 -1.561 51.667 1.00 61.44 487 SER B N 1
ATOM 3105 C CA . SER B 1 102 ? -13.300 -1.700 51.417 1.00 61.83 487 SER B CA 1
ATOM 3106 C C . SER B 1 102 ? -12.529 -0.376 51.475 1.00 61.76 487 SER B C 1
ATOM 3107 O O . SER B 1 102 ? -11.297 -0.385 51.459 1.00 62.45 487 SER B O 1
ATOM 3110 N N . LEU B 1 103 ? -13.236 0.759 51.534 1.00 60.84 488 LEU B N 1
ATOM 3111 C CA . LEU B 1 103 ? -12.635 2.077 51.526 1.00 60.14 488 LEU B CA 1
ATOM 3112 C C . LEU B 1 103 ? -12.081 2.568 52.846 1.00 59.51 488 LEU B C 1
ATOM 3113 O O . LEU B 1 103 ? -12.698 2.416 53.890 1.00 59.94 488 LEU B O 1
ATOM 3118 N N . THR B 1 104 ? -10.915 3.202 52.783 1.00 58.77 489 THR B N 1
ATOM 3119 C CA . THR B 1 104 ? -10.289 3.891 53.911 1.00 58.32 489 THR B CA 1
ATOM 3120 C C . THR B 1 104 ? -10.048 5.340 53.457 1.00 57.14 489 THR B C 1
ATOM 3121 O O . THR B 1 104 ? -9.986 5.605 52.254 1.00 56.96 489 THR B O 1
ATOM 3125 N N . LYS B 1 105 ? -9.912 6.282 54.404 1.00 56.16 490 LYS B N 1
ATOM 3126 C CA . LYS B 1 105 ? -9.630 7.674 54.050 1.00 56.08 490 LYS B CA 1
ATOM 312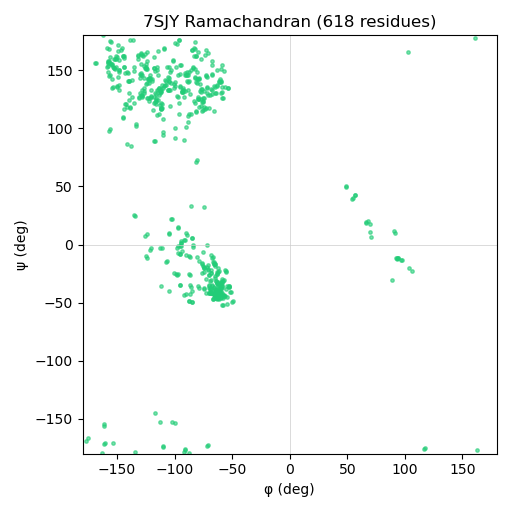7 C C . LYS B 1 105 ? -8.196 7.750 53.563 1.00 56.35 490 LYS B C 1
ATOM 3128 O O . LYS B 1 105 ? -7.313 7.081 54.101 1.00 55.21 490 LYS B O 1
ATOM 3134 N N . GLY B 1 106 ? -8.001 8.469 52.473 1.00 56.94 491 GLY B N 1
ATOM 3135 C CA . GLY B 1 106 ? -6.692 8.567 51.849 1.00 58.07 491 GLY B CA 1
ATOM 3136 C C . GLY B 1 106 ? -6.511 7.594 50.696 1.00 58.67 491 GLY B C 1
ATOM 3137 O O . GLY B 1 106 ? -5.554 7.723 49.938 1.00 60.05 491 GLY B O 1
ATOM 3138 N N . SER B 1 107 ? -7.404 6.607 50.552 1.00 58.35 492 SER B N 1
ATOM 3139 C CA . SER B 1 107 ? -7.297 5.644 49.458 1.00 58.30 492 SER B CA 1
ATOM 3140 C C . SER B 1 107 ? -7.677 6.293 48.128 1.00 57.29 492 SER B C 1
ATOM 3141 O O . SER B 1 107 ? -8.508 7.210 48.083 1.00 57.44 492 SER B O 1
ATOM 3144 N N . ARG B 1 108 ? -6.993 5.880 47.064 1.00 55.77 493 ARG B N 1
ATOM 3145 C CA . ARG B 1 108 ? -7.148 6.485 45.758 1.00 55.10 493 ARG B CA 1
ATOM 3146 C C . ARG B 1 108 ? -8.357 6.000 44.998 1.00 54.03 493 ARG B C 1
ATOM 3147 O O . ARG B 1 108 ? -8.682 4.812 45.037 1.00 54.04 493 ARG B O 1
ATOM 3155 N N . ILE B 1 109 ? -9.005 6.918 44.272 1.00 52.55 494 ILE B N 1
ATOM 3156 C CA . ILE B 1 109 ? -10.134 6.616 43.404 1.00 52.15 494 ILE B CA 1
ATOM 3157 C C . ILE B 1 109 ? -9.930 7.202 41.991 1.00 51.30 494 ILE B C 1
ATOM 3158 O O . ILE B 1 109 ? -9.081 8.060 41.801 1.00 51.76 494 ILE B O 1
ATOM 3163 N N . VAL B 1 110 ? -10.716 6.755 41.013 1.00 49.99 495 VAL B N 1
ATOM 3164 C CA . VAL B 1 110 ? -10.678 7.271 39.647 1.00 49.70 495 VAL B CA 1
ATOM 3165 C C . VAL B 1 110 ? -12.121 7.359 39.163 1.00 48.68 495 VAL B C 1
ATOM 3166 O O . VAL B 1 110 ? -12.828 6.380 39.245 1.00 47.58 495 VAL B O 1
ATOM 3170 N N . ALA B 1 111 ? -12.582 8.538 38.709 1.00 49.20 496 ALA B N 1
ATOM 3171 C CA . ALA B 1 111 ? -13.941 8.699 38.191 1.00 49.46 496 ALA B CA 1
ATOM 3172 C C . ALA B 1 111 ? -13.887 8.868 36.685 1.00 49.45 496 ALA B C 1
ATOM 3173 O O . ALA B 1 111 ? -12.958 9.490 36.168 1.00 48.72 496 ALA B O 1
ATOM 3175 N N . ILE B 1 112 ? -14.840 8.249 35.974 1.00 49.68 497 ILE B N 1
ATOM 3176 C CA . ILE B 1 112 ? -14.926 8.355 34.523 1.00 50.96 497 ILE B CA 1
ATOM 3177 C C . ILE B 1 112 ? -16.275 8.947 34.150 1.00 52.43 497 ILE B C 1
ATOM 3178 O O . ILE B 1 112 ? -17.309 8.525 34.656 1.00 51.46 497 ILE B O 1
ATOM 3183 N N . GLY B 1 113 ? -16.221 9.991 33.342 1.00 53.93 498 GLY B N 1
ATOM 3184 C CA . GLY B 1 113 ? -17.411 10.660 32.852 1.00 55.77 498 GLY B CA 1
ATOM 3185 C C . GLY B 1 113 ? -17.405 10.730 31.345 1.00 57.71 498 GLY B C 1
ATOM 3186 O O . GLY B 1 113 ? -16.344 10.749 30.720 1.00 57.29 498 GLY B O 1
ATOM 3187 N N . LYS B 1 114 ? -18.588 10.771 30.756 1.00 59.99 499 LYS B N 1
ATOM 3188 C CA . LYS B 1 114 ? -18.773 10.859 29.312 1.00 63.23 499 LYS B CA 1
ATOM 3189 C C . LYS B 1 114 ? -18.669 12.309 28.836 1.00 67.43 499 LYS B C 1
ATOM 3190 O O . LYS B 1 114 ? -18.762 13.239 29.640 1.00 68.07 499 LYS B O 1
ATOM 3196 N N . ALA B 1 115 ? -18.452 12.503 27.526 1.00 70.12 500 ALA B N 1
ATOM 3197 C CA . ALA B 1 115 ? -18.390 13.821 26.895 1.00 72.77 500 ALA B CA 1
ATOM 3198 C C . ALA B 1 115 ? -19.314 13.818 25.665 1.00 75.11 500 ALA B C 1
ATOM 3199 O O . ALA B 1 115 ? -19.419 12.794 24.984 1.00 75.33 500 ALA B O 1
ATOM 3201 N N . ASN B 1 116 ? -20.003 14.950 25.388 1.00 76.56 501 ASN B N 1
ATOM 3202 C CA . ASN B 1 116 ? -20.898 15.025 24.231 1.00 78.08 501 ASN B CA 1
ATOM 3203 C C . ASN B 1 116 ? -20.097 15.138 22.909 1.00 78.87 501 ASN B C 1
ATOM 3204 O O . ASN B 1 116 ? -18.862 15.221 22.900 1.00 79.12 501 ASN B O 1
ATOM 3209 N N . ALA B 1 118 ? -16.355 13.537 21.985 1.00 68.72 503 ALA B N 1
ATOM 3210 C CA . ALA B 1 118 ? -15.031 13.776 22.568 1.00 69.25 503 ALA B CA 1
ATOM 3211 C C . ALA B 1 118 ? -14.581 12.625 23.517 1.00 69.30 503 ALA B C 1
ATOM 3212 O O . ALA B 1 118 ? -15.394 11.781 23.890 1.00 69.82 503 ALA B O 1
ATOM 3214 N N . LYS B 1 119 ? -13.284 12.572 23.873 1.00 68.54 504 LYS B N 1
ATOM 3215 C CA . LYS B 1 119 ? -12.765 11.536 24.756 1.00 68.17 504 LYS B CA 1
ATOM 3216 C C . LYS B 1 119 ? -13.395 11.617 26.141 1.00 67.48 504 LYS B C 1
ATOM 3217 O O . LYS B 1 119 ? -13.744 12.712 26.597 1.00 68.11 504 LYS B O 1
ATOM 3219 N N . ASN B 1 120 ? -13.515 10.465 26.832 1.00 65.81 505 ASN B N 1
ATOM 3220 C CA . ASN B 1 120 ? -14.041 10.418 28.199 1.00 64.53 505 ASN B CA 1
ATOM 3221 C C . ASN B 1 120 ? -13.184 11.291 29.126 1.00 63.29 505 ASN B C 1
ATOM 3222 O O . ASN B 1 120 ? -11.997 11.520 28.855 1.00 63.21 505 ASN B O 1
ATOM 3227 N N . THR B 1 121 ? -13.778 11.777 30.207 1.00 62.14 506 THR B N 1
ATOM 3228 C CA . THR B 1 121 ? -13.034 12.555 31.187 1.00 61.88 506 THR B CA 1
ATOM 3229 C C . THR B 1 121 ? -12.650 11.624 32.325 1.00 60.27 506 THR B C 1
ATOM 3230 O O . THR B 1 121 ? -13.497 10.895 32.847 1.00 59.21 506 THR B O 1
ATOM 3234 N N . VAL B 1 122 ? -11.363 11.606 32.677 1.00 59.60 507 VAL B N 1
ATOM 3235 C CA . VAL B 1 122 ? -10.882 10.759 33.760 1.00 59.35 507 VAL B CA 1
ATOM 3236 C C . VAL B 1 122 ? -10.453 11.688 34.878 1.00 59.35 507 VAL B C 1
ATOM 3237 O O . VAL B 1 122 ? -9.566 12.507 34.660 1.00 59.79 507 VAL B O 1
ATOM 3241 N N . THR B 1 123 ? -11.051 11.572 36.060 1.00 58.35 508 THR B N 1
ATOM 3242 C CA . THR B 1 123 ? -10.688 12.409 37.191 1.00 58.76 508 THR B CA 1
ATOM 3243 C C . THR B 1 123 ? -10.066 11.541 38.277 1.00 58.44 508 THR B C 1
ATOM 3244 O O . THR B 1 123 ? -10.645 10.538 38.645 1.00 58.56 508 THR B O 1
ATOM 3248 N N . LYS B 1 124 ? -8.887 11.906 38.778 1.00 58.25 509 LYS B N 1
ATOM 3249 C CA . LYS B 1 124 ? -8.226 11.167 39.844 1.00 59.12 509 LYS B CA 1
ATOM 3250 C C . LYS B 1 124 ? -8.394 11.899 41.158 1.00 59.68 509 LYS B C 1
ATOM 3251 O O . LYS B 1 124 ? -8.496 13.131 41.191 1.00 60.42 509 LYS B O 1
ATOM 3257 N N . GLY B 1 125 ? -8.415 11.140 42.239 1.00 59.04 510 GLY B N 1
ATOM 3258 C CA . GLY B 1 125 ? -8.599 11.725 43.553 1.00 58.92 510 GLY B CA 1
ATOM 3259 C C . GLY B 1 125 ? -8.484 10.716 44.655 1.00 58.55 510 GLY B C 1
ATOM 3260 O O . GLY B 1 125 ? -8.002 9.605 44.445 1.00 58.01 510 GLY B O 1
ATOM 3261 N N . SER B 1 126 ? -8.911 11.118 45.846 1.00 58.50 511 SER B N 1
ATOM 3262 C CA . SER B 1 126 ? -8.821 10.260 47.003 1.00 58.25 511 SER B CA 1
ATOM 3263 C C . SER B 1 126 ? -10.009 10.455 47.948 1.00 57.44 511 SER B C 1
ATOM 3264 O O . SER B 1 126 ? -10.732 11.456 47.880 1.00 57.47 511 SER B O 1
ATOM 3267 N N . ILE B 1 127 ? -10.210 9.483 48.838 1.00 56.69 512 ILE B N 1
ATOM 3268 C CA . ILE B 1 127 ? -11.276 9.541 49.835 1.00 55.83 512 ILE B CA 1
ATOM 3269 C C . ILE B 1 127 ? -10.904 10.509 50.980 1.00 55.43 512 ILE B C 1
ATOM 3270 O O . ILE B 1 127 ? -9.886 10.319 51.646 1.00 55.49 512 ILE B O 1
ATOM 3275 N N . LYS B 1 128 ? -11.738 11.529 51.220 1.00 54.14 513 LYS B N 1
ATOM 3276 C CA . LYS B 1 128 ? -11.520 12.483 52.300 1.00 54.17 513 LYS B CA 1
ATOM 3277 C C . LYS B 1 128 ? -12.210 12.005 53.568 1.00 54.00 513 LYS B C 1
ATOM 3278 O O . LYS B 1 128 ? -11.639 12.104 54.660 1.00 54.68 513 LYS B O 1
ATOM 3284 N N . SER B 1 129 ? -13.445 11.501 53.434 1.00 52.87 514 SER B N 1
ATOM 3285 C CA . SER B 1 129 ? -14.207 11.072 54.593 1.00 52.09 514 SER B CA 1
ATOM 3286 C C . SER B 1 129 ? -15.195 9.970 54.245 1.00 50.19 514 SER B C 1
ATOM 3287 O O . SER B 1 129 ? -15.669 9.890 53.105 1.00 50.01 514 SER B O 1
ATOM 3290 N N . LEU B 1 130 ? -15.498 9.107 55.218 1.00 48.27 515 LEU B N 1
ATOM 3291 C CA . LEU B 1 130 ? -16.445 8.007 55.010 1.00 47.15 515 LEU B CA 1
ATOM 3292 C C . LEU B 1 130 ? -17.893 8.378 55.316 1.00 45.65 515 LEU B C 1
ATOM 3293 O O . LEU B 1 130 ? -18.753 7.505 55.371 1.00 45.19 515 LEU B O 1
ATOM 3298 N N . LYS B 1 131 ? -18.162 9.664 55.557 1.00 44.58 516 LYS B N 1
ATOM 3299 C CA . LYS B 1 131 ? -19.517 10.163 55.753 1.00 44.07 516 LYS B CA 1
ATOM 3300 C C . LYS B 1 131 ? -19.605 11.573 55.198 1.00 44.12 516 LYS B C 1
ATOM 3301 O O . LYS B 1 131 ? -18.573 12.196 54.890 1.00 44.34 516 LYS B O 1
ATOM 3307 N N . VAL B 1 132 ? -20.828 12.086 55.052 1.00 44.31 517 VAL B N 1
ATOM 3308 C CA . VAL B 1 132 ? -21.067 13.461 54.623 1.00 45.32 517 VAL B CA 1
ATOM 3309 C C . VAL B 1 132 ? -22.213 13.936 55.508 1.00 45.82 517 VAL B C 1
ATOM 3310 O O . VAL B 1 132 ? -23.280 13.329 55.467 1.00 45.82 517 VAL B O 1
ATOM 3314 N N . ASP B 1 133 ? -22.008 14.966 56.330 1.00 45.60 518 ASP B N 1
ATOM 3315 C CA . ASP B 1 133 ? -23.067 15.474 57.216 1.00 46.58 518 ASP B CA 1
ATOM 3316 C C . ASP B 1 133 ? -24.300 15.894 56.438 1.00 46.52 518 ASP B C 1
ATOM 3317 O O . ASP B 1 133 ? -24.187 16.695 55.504 1.00 46.93 518 ASP B O 1
ATOM 3322 N N . GLY B 1 134 ? -25.456 15.349 56.807 1.00 45.82 519 GLY B N 1
ATOM 3323 C CA . GLY B 1 134 ? -26.721 15.648 56.134 1.00 44.85 519 GLY B CA 1
ATOM 3324 C C . GLY B 1 134 ? -27.199 14.547 55.201 1.00 44.51 519 GLY B C 1
ATOM 3325 O O . GLY B 1 134 ? -28.397 14.476 54.857 1.00 43.63 519 GLY B O 1
ATOM 3326 N N . LEU B 1 135 ? -26.266 13.663 54.776 1.00 44.17 520 LEU B N 1
ATOM 3327 C CA . LEU B 1 135 ? -26.607 12.531 53.908 1.00 44.07 520 LEU B CA 1
ATOM 3328 C C . LEU B 1 135 ? -26.490 11.245 54.719 1.00 45.47 520 LEU B C 1
ATOM 3329 O O . LEU B 1 135 ? -25.518 11.064 55.460 1.00 45.50 520 LEU B O 1
ATOM 3334 N N . THR B 1 136 ? -27.472 10.347 54.571 1.00 46.20 521 THR B N 1
ATOM 3335 C CA . THR B 1 136 ? -27.536 9.081 55.304 1.00 46.85 521 THR B CA 1
ATOM 3336 C C . THR B 1 136 ? -26.306 8.234 55.102 1.00 46.70 521 THR B C 1
ATOM 3337 O O . THR B 1 136 ? -25.764 7.684 56.070 1.00 47.23 521 THR B O 1
ATOM 3341 N N . ASP B 1 137 ? -25.834 8.151 53.865 1.00 46.25 522 ASP B N 1
ATOM 3342 C CA . ASP B 1 137 ? -24.662 7.325 53.576 1.00 47.16 522 ASP B CA 1
ATOM 3343 C C . ASP B 1 137 ? -24.006 7.810 52.300 1.00 47.26 522 ASP B C 1
ATOM 3344 O O . ASP B 1 137 ? -24.474 7.491 51.210 1.00 48.16 522 ASP B O 1
ATOM 3349 N N . ALA B 1 138 ? -22.958 8.623 52.432 1.00 45.98 523 ALA B N 1
ATOM 3350 C CA . ALA B 1 138 ? -22.231 9.136 51.279 1.00 45.88 523 ALA B CA 1
ATOM 3351 C C . ALA B 1 138 ? -20.735 9.233 51.610 1.00 46.39 523 ALA B C 1
ATOM 3352 O O . ALA B 1 138 ? -20.344 9.161 52.774 1.00 46.67 523 ALA B O 1
ATOM 3354 N N . ILE B 1 139 ? -19.892 9.291 50.592 1.00 46.66 524 ILE B N 1
ATOM 3355 C CA . ILE B 1 139 ? -18.452 9.346 50.757 1.00 47.63 524 ILE B CA 1
ATOM 3356 C C . ILE B 1 139 ? -17.968 10.703 50.276 1.00 47.92 524 ILE B C 1
ATOM 3357 O O . ILE B 1 139 ? -18.401 11.149 49.210 1.00 47.47 524 ILE B O 1
ATOM 3362 N N . GLU B 1 140 ? -17.080 11.373 51.038 1.00 48.09 525 GLU B N 1
ATOM 3363 C CA . GLU B 1 140 ? -16.558 12.659 50.596 1.00 49.30 525 GLU B CA 1
ATOM 3364 C C . GLU B 1 140 ? -15.219 12.471 49.881 1.00 51.05 525 GLU B C 1
ATOM 3365 O O . GLU B 1 140 ? -14.388 11.699 50.352 1.00 50.16 525 GLU B O 1
ATOM 3371 N N . LEU B 1 141 ? -15.021 13.153 48.741 1.00 52.91 526 LEU B N 1
ATOM 3372 C CA . LEU B 1 141 ? -13.760 13.122 47.997 1.00 55.74 526 LEU B CA 1
ATOM 3373 C C . LEU B 1 141 ? -12.947 14.398 48.289 1.00 58.59 526 LEU B C 1
ATOM 3374 O O . LEU B 1 141 ? -13.506 15.408 48.716 1.00 58.81 526 LEU B O 1
ATOM 3379 N N . SER B 1 142 ? -11.623 14.345 48.084 1.00 60.45 527 SER B N 1
ATOM 3380 C CA . SER B 1 142 ? -10.735 15.476 48.366 1.00 62.99 527 SER B CA 1
ATOM 3381 C C . SER B 1 142 ? -10.823 16.619 47.360 1.00 65.27 527 SER B C 1
ATOM 3382 O O . SER B 1 142 ? -10.391 17.744 47.667 1.00 65.73 527 SER B O 1
ATOM 3385 N N . ALA B 1 143 ? -11.341 16.340 46.152 1.00 66.29 528 ALA B N 1
ATOM 3386 C CA . ALA B 1 143 ? -11.431 17.368 45.112 1.00 67.79 528 ALA B CA 1
ATOM 3387 C C . ALA B 1 143 ? -12.692 17.191 44.214 1.00 68.39 528 ALA B C 1
ATOM 3388 O O . ALA B 1 143 ? -13.388 16.182 44.333 1.00 68.61 528 ALA B O 1
ATOM 3390 N N . SER B 1 144 ? -13.013 18.183 43.369 1.00 68.72 529 SER B N 1
ATOM 3391 C CA . SER B 1 144 ? -14.215 18.145 42.554 1.00 69.69 529 SER B CA 1
ATOM 3392 C C . SER B 1 144 ? -14.147 17.319 41.290 1.00 69.39 529 SER B C 1
ATOM 3393 O O . SER B 1 144 ? -13.112 17.204 40.644 1.00 70.15 529 SER B O 1
ATOM 3396 N N . ILE B 1 145 ? -15.281 16.762 40.941 1.00 68.37 530 ILE B N 1
ATOM 3397 C CA . ILE B 1 145 ? -15.482 16.073 39.683 1.00 67.81 530 ILE B CA 1
ATOM 3398 C C . ILE B 1 145 ? -16.440 17.004 38.898 1.00 66.77 530 ILE B C 1
ATOM 3399 O O . ILE B 1 145 ? -17.364 17.569 39.484 1.00 67.27 530 ILE B O 1
ATOM 3404 N N . SER B 1 146 ? -16.158 17.257 37.620 1.00 65.29 531 SER B N 1
ATOM 3405 C CA . SER B 1 146 ? -17.000 18.145 36.805 1.00 64.37 531 SER B CA 1
ATOM 3406 C C . SER B 1 146 ? -18.462 17.700 36.670 1.00 62.74 531 SER B C 1
ATOM 3407 O O . SER B 1 146 ? -18.766 16.504 36.735 1.00 63.27 531 SER B O 1
ATOM 3410 N N . LYS B 1 147 ? -19.353 18.673 36.490 1.00 61.27 532 LYS B N 1
ATOM 3411 C CA . LYS B 1 147 ? -20.797 18.499 36.312 1.00 61.16 532 LYS B CA 1
ATOM 3412 C C . LYS B 1 147 ? -21.149 17.473 35.201 1.00 59.57 532 LYS B C 1
ATOM 3413 O O . LYS B 1 147 ? -22.073 16.686 35.356 1.00 59.89 532 LYS B O 1
ATOM 3419 N N . GLU B 1 148 ? -20.421 17.500 34.080 1.00 57.44 533 GLU B N 1
ATOM 3420 C CA . GLU B 1 148 ? -20.666 16.609 32.946 1.00 55.89 533 GLU B CA 1
ATOM 3421 C C . GLU B 1 148 ? -20.423 15.134 33.260 1.00 52.99 533 GLU B C 1
ATOM 3422 O O . GLU B 1 148 ? -21.058 14.267 32.656 1.00 52.39 533 GLU B O 1
ATOM 3428 N N . SER B 1 149 ? -19.536 14.851 34.235 1.00 50.97 534 SER B N 1
ATOM 3429 C CA . SER B 1 149 ? -19.243 13.476 34.668 1.00 49.59 534 SER B CA 1
ATOM 3430 C C . SER B 1 149 ? -20.232 12.924 35.690 1.00 47.00 534 SER B C 1
ATOM 3431 O O . SER B 1 149 ? -20.070 11.771 36.120 1.00 46.98 534 SER B O 1
ATOM 3434 N N . THR B 1 150 ? -21.221 13.731 36.129 1.00 45.02 535 THR B N 1
ATOM 3435 C CA . THR B 1 150 ? -22.182 13.267 37.118 1.00 44.42 535 THR B CA 1
ATOM 3436 C C . THR B 1 150 ? -22.967 12.061 36.596 1.00 44.15 535 THR B C 1
ATOM 3437 O O . THR B 1 150 ? -23.270 11.982 35.406 1.00 44.13 535 THR B O 1
ATOM 3441 N N . GLY B 1 151 ? -23.202 11.091 37.469 1.00 43.72 536 GLY B N 1
ATOM 3442 C CA . GLY B 1 151 ? -23.898 9.863 37.084 1.00 42.72 536 GLY B CA 1
ATOM 3443 C C . GLY B 1 151 ? -22.959 8.744 36.678 1.00 42.40 536 GLY B C 1
ATOM 3444 O O . GLY B 1 151 ? -23.385 7.593 36.531 1.00 42.40 536 GLY B O 1
ATOM 3445 N N . GLY B 1 152 ? -21.687 9.083 36.475 1.00 42.29 537 GLY B N 1
ATOM 3446 C CA . GLY B 1 152 ? -20.651 8.138 36.080 1.00 43.17 537 GLY B CA 1
ATOM 3447 C C . GLY B 1 152 ? -20.082 7.360 37.251 1.00 43.86 537 GLY B C 1
ATOM 3448 O O . GLY B 1 152 ? -20.305 7.697 38.419 1.00 43.58 537 GLY B O 1
ATOM 3449 N N . PRO B 1 153 ? -19.306 6.311 36.950 1.00 44.34 538 PRO B N 1
ATOM 3450 C CA . PRO B 1 153 ? -18.749 5.479 38.027 1.00 44.35 538 PRO B CA 1
ATOM 3451 C C . PRO B 1 153 ? -17.453 6.009 38.653 1.00 44.90 538 PRO B C 1
ATOM 3452 O O . PRO B 1 153 ? -16.669 6.722 38.016 1.00 45.21 538 PRO B O 1
ATOM 3456 N N . VAL B 1 154 ? -17.246 5.650 39.919 1.00 44.23 539 VAL B N 1
ATOM 3457 C CA . VAL B 1 154 ? -16.048 5.981 40.698 1.00 44.21 539 VAL B CA 1
ATOM 3458 C C . VAL B 1 154 ? -15.438 4.618 41.025 1.00 45.42 539 VAL B C 1
ATOM 3459 O O . VAL B 1 154 ? -16.116 3.778 41.614 1.00 45.46 539 VAL B O 1
ATOM 3463 N N . PHE B 1 155 ? -14.201 4.381 40.625 1.00 45.91 540 PHE B N 1
ATOM 3464 C CA . PHE B 1 155 ? -13.511 3.119 40.810 1.00 46.80 540 PHE B CA 1
ATOM 3465 C C . PHE B 1 155 ? -12.439 3.182 41.884 1.00 47.85 540 PHE B C 1
ATOM 3466 O O . PHE B 1 155 ? -11.793 4.213 42.054 1.00 47.13 540 PHE B O 1
ATOM 3474 N N . ASP B 1 156 ? -12.161 2.028 42.512 1.00 48.32 541 ASP B N 1
ATOM 3475 C CA . ASP B 1 156 ? -11.067 1.924 43.453 1.00 49.21 541 ASP B CA 1
ATOM 3476 C C . ASP B 1 156 ? -9.805 1.474 42.681 1.00 50.16 541 ASP B C 1
ATOM 3477 O O . ASP B 1 156 ? -9.894 1.287 41.460 1.00 49.79 541 ASP B O 1
ATOM 3482 N N . MET B 1 157 ? -8.641 1.282 43.361 1.00 50.97 542 MET B N 1
ATOM 3483 C CA . MET B 1 157 ? -7.427 0.860 42.634 1.00 52.43 542 MET B CA 1
ATOM 3484 C C . MET B 1 157 ? -7.466 -0.615 42.154 1.00 53.67 542 MET B C 1
ATOM 3485 O O . MET B 1 157 ? -6.514 -1.097 41.546 1.00 54.98 542 MET B O 1
ATOM 3490 N N . LYS B 1 158 ? -8.538 -1.328 42.446 1.00 53.19 543 LYS B N 1
ATOM 3491 C CA . LYS B 1 158 ? -8.735 -2.690 41.960 1.00 53.56 543 LYS B CA 1
ATOM 3492 C C . LYS B 1 158 ? -9.589 -2.732 40.669 1.00 52.25 543 LYS B C 1
ATOM 3493 O O . LYS B 1 158 ? -9.695 -3.796 40.060 1.00 53.18 543 LYS B O 1
ATOM 3499 N N . GLY B 1 159 ? -10.171 -1.599 40.255 1.00 49.85 544 GLY B N 1
ATOM 3500 C CA . GLY B 1 159 ? -10.983 -1.542 39.049 1.00 49.41 544 GLY B CA 1
ATOM 3501 C C . GLY B 1 159 ? -12.459 -1.819 39.287 1.00 49.11 544 GLY B C 1
ATOM 3502 O O . GLY B 1 159 ? -13.212 -2.037 38.332 1.00 48.95 544 GLY B O 1
ATOM 3503 N N . ASN B 1 160 ? -12.890 -1.846 40.560 1.00 49.00 545 ASN B N 1
ATOM 3504 C CA . ASN B 1 160 ? -14.299 -2.088 40.883 1.00 49.25 545 ASN B CA 1
ATOM 3505 C C . ASN B 1 160 ? -15.019 -0.773 41.114 1.00 48.79 545 ASN B C 1
ATOM 3506 O O . ASN B 1 160 ? -14.434 0.168 41.654 1.00 47.97 545 ASN B O 1
ATOM 3511 N N . VAL B 1 161 ? -16.310 -0.715 40.731 1.00 48.38 546 VAL B N 1
ATOM 3512 C CA . VAL B 1 161 ? -17.097 0.475 40.954 1.00 48.21 546 VAL B CA 1
ATOM 3513 C C . VAL B 1 161 ? -17.411 0.549 42.437 1.00 47.66 546 VAL B C 1
ATOM 3514 O O . VAL B 1 161 ? -18.075 -0.334 42.957 1.00 48.54 546 VAL B O 1
ATOM 3518 N N . VAL B 1 162 ? -16.932 1.568 43.124 1.00 46.26 547 VAL B N 1
ATOM 3519 C CA . VAL B 1 162 ? -17.233 1.764 44.544 1.00 45.71 547 VAL B CA 1
ATOM 3520 C C . VAL B 1 162 ? -18.203 2.919 44.802 1.00 44.44 547 VAL B C 1
ATOM 3521 O O . VAL B 1 162 ? -18.757 3.015 45.897 1.00 44.22 547 VAL B O 1
ATOM 3525 N N . GLY B 1 163 ? -18.416 3.780 43.806 1.00 43.28 548 GLY B N 1
ATOM 3526 C CA . GLY B 1 163 ? -19.315 4.904 43.963 1.00 42.97 548 GLY B CA 1
ATOM 3527 C C . GLY B 1 163 ? -19.895 5.416 42.663 1.00 42.65 548 GLY B C 1
ATOM 3528 O O . GLY B 1 163 ? -19.525 4.968 41.570 1.00 42.33 548 GLY B O 1
ATOM 3529 N N . ILE B 1 164 ? -20.814 6.377 42.790 1.00 41.58 549 ILE B N 1
ATOM 3530 C CA . ILE B 1 164 ? -21.453 7.051 41.661 1.00 41.63 549 ILE B CA 1
ATOM 3531 C C . ILE B 1 164 ? -21.341 8.532 41.944 1.00 42.80 549 ILE B C 1
ATOM 3532 O O . ILE B 1 164 ? -21.745 8.979 43.017 1.00 43.27 549 ILE B O 1
ATOM 3537 N N . THR B 1 165 ? -20.796 9.289 40.993 1.00 43.20 550 THR B N 1
ATOM 3538 C CA . THR B 1 165 ? -20.655 10.734 41.108 1.00 44.33 550 THR B CA 1
ATOM 3539 C C . THR B 1 165 ? -22.036 11.396 41.194 1.00 44.43 550 THR B C 1
ATOM 3540 O O . THR B 1 165 ? -22.943 11.029 40.446 1.00 43.68 550 THR B O 1
ATOM 3544 N N . ALA B 1 166 ? -22.195 12.366 42.100 1.00 44.06 551 ALA B N 1
ATOM 3545 C CA . ALA B 1 166 ? -23.458 13.048 42.283 1.00 44.67 551 ALA B CA 1
ATOM 3546 C C . ALA B 1 166 ? -23.247 14.563 42.474 1.00 45.93 551 ALA B C 1
ATOM 3547 O O . ALA B 1 166 ? -23.161 15.045 43.604 1.00 45.73 551 ALA B O 1
ATOM 3549 N N . TYR B 1 167 ? -23.142 15.310 41.366 1.00 46.44 552 TYR B N 1
ATOM 3550 C CA . TYR B 1 167 ? -22.939 16.756 41.412 1.00 48.49 552 TYR B CA 1
ATOM 3551 C C . TYR B 1 167 ? -24.080 17.451 42.173 1.00 48.27 552 TYR B C 1
ATOM 3552 O O . TYR B 1 167 ? -25.243 17.186 41.906 1.00 47.85 552 TYR B O 1
ATOM 3561 N N . GLY B 1 168 ? -23.728 18.317 43.109 1.00 48.86 553 GLY B N 1
ATOM 3562 C CA . GLY B 1 168 ? -24.693 19.114 43.865 1.00 49.91 553 GLY B CA 1
ATOM 3563 C C . GLY B 1 168 ? -25.577 18.340 44.825 1.00 50.72 553 GLY B C 1
ATOM 3564 O O . GLY B 1 168 ? -26.617 18.858 45.234 1.00 50.95 553 GLY B O 1
ATOM 3565 N N . ILE B 1 169 ? -25.163 17.121 45.232 1.00 50.53 554 ILE B N 1
ATOM 3566 C CA . ILE B 1 169 ? -25.994 16.328 46.144 1.00 52.16 554 ILE B CA 1
ATOM 3567 C C . ILE B 1 169 ? -25.939 16.815 47.600 1.00 54.53 554 ILE B C 1
ATOM 3568 O O . ILE B 1 169 ? -26.879 16.589 48.360 1.00 55.25 554 ILE B O 1
ATOM 3573 N N . SER B 1 170 ? -24.872 17.493 47.977 1.00 56.07 555 SER B N 1
ATOM 3574 C CA . SER B 1 170 ? -24.701 17.979 49.336 1.00 59.17 555 SER B CA 1
ATOM 3575 C C . SER B 1 170 ? -24.657 19.537 49.306 1.00 62.91 555 SER B C 1
ATOM 3576 O O . SER B 1 170 ? -25.373 20.142 48.505 1.00 63.40 555 SER B O 1
ATOM 3579 N N . LYS B 1 171 ? -23.868 20.185 50.170 1.00 64.97 556 LYS B N 1
ATOM 3580 C CA . LYS B 1 171 ? -23.751 21.631 50.180 1.00 67.46 556 LYS B CA 1
ATOM 3581 C C . LYS B 1 171 ? -22.798 22.071 49.059 1.00 68.91 556 LYS B C 1
ATOM 3582 O O . LYS B 1 171 ? -22.053 21.256 48.504 1.00 68.91 556 LYS B O 1
ATOM 3588 N N . GLN B 1 172 ? -22.815 23.371 48.735 1.00 69.62 557 GLN B N 1
ATOM 3589 C CA . GLN B 1 172 ? -21.952 23.955 47.708 1.00 70.45 557 GLN B CA 1
ATOM 3590 C C . GLN B 1 172 ? -20.474 23.676 48.004 1.00 70.13 557 GLN B C 1
ATOM 3591 O O . GLN B 1 172 ? -20.053 23.778 49.160 1.00 70.99 557 GLN B O 1
ATOM 3597 N N . ASN B 1 173 ? -19.709 23.283 46.968 1.00 69.06 558 ASN B N 1
ATOM 3598 C CA . ASN B 1 173 ? -18.288 22.955 47.056 1.00 68.94 558 ASN B CA 1
ATOM 3599 C C . ASN B 1 173 ? -18.005 21.636 47.798 1.00 67.92 558 ASN B C 1
ATOM 3600 O O . ASN B 1 173 ? -16.841 21.302 47.992 1.00 68.43 558 ASN B O 1
ATOM 3605 N N . VAL B 1 174 ? -19.052 20.865 48.167 1.00 66.20 559 VAL B N 1
ATOM 3606 C CA . VAL B 1 174 ? -18.871 19.557 48.813 1.00 64.74 559 VAL B CA 1
ATOM 3607 C C . VAL B 1 174 ? -18.951 18.473 47.741 1.00 62.83 559 VAL B C 1
ATOM 3608 O O . VAL B 1 174 ? -19.955 18.365 47.026 1.00 62.12 559 VAL B O 1
ATOM 3612 N N . ASN B 1 175 ? -17.883 17.677 47.622 1.00 61.46 560 ASN B N 1
ATOM 3613 C CA . ASN B 1 175 ? -17.795 16.622 46.619 1.00 60.43 560 ASN B CA 1
ATOM 3614 C C . ASN B 1 175 ? -18.117 15.273 47.213 1.00 57.81 560 ASN B C 1
ATOM 3615 O O . ASN B 1 175 ? -17.234 14.588 47.715 1.00 58.60 560 ASN B O 1
ATOM 3620 N N . ALA B 1 176 ? -19.387 14.892 47.150 1.00 54.62 561 ALA B N 1
ATOM 3621 C CA . ALA B 1 176 ? -19.913 13.667 47.727 1.00 52.70 561 ALA B CA 1
ATOM 3622 C C . ALA B 1 176 ? -20.283 12.645 46.656 1.00 51.42 561 ALA B C 1
ATOM 3623 O O . ALA B 1 176 ? -20.824 13.010 45.619 1.00 51.58 561 ALA B O 1
ATOM 3625 N N . VAL B 1 177 ? -20.020 11.377 46.908 1.00 49.56 562 VAL B N 1
ATOM 3626 C CA . VAL B 1 177 ? -20.394 10.309 46.004 1.00 48.70 562 VAL B CA 1
ATOM 3627 C C . VAL B 1 177 ? -21.256 9.283 46.753 1.00 46.99 562 VAL B C 1
ATOM 3628 O O . VAL B 1 177 ? -21.135 9.111 47.971 1.00 46.18 562 VAL B O 1
ATOM 3632 N N . ILE B 1 178 ? -22.137 8.614 46.021 1.00 45.79 563 ILE B N 1
ATOM 3633 C CA . ILE B 1 178 ? -23.016 7.615 46.594 1.00 45.38 563 ILE B CA 1
ATOM 3634 C C . ILE B 1 178 ? -22.386 6.246 46.473 1.00 45.48 563 ILE B C 1
ATOM 3635 O O . ILE B 1 178 ? -21.878 5.909 45.411 1.00 45.77 563 ILE B O 1
ATOM 3640 N N . PRO B 1 179 ? -22.381 5.449 47.557 1.00 44.96 564 PRO B N 1
ATOM 3641 C CA . PRO B 1 179 ? -21.785 4.101 47.482 1.00 44.52 564 PRO B CA 1
ATOM 3642 C C . PRO B 1 179 ? -22.452 3.190 46.445 1.00 43.48 564 PRO B C 1
ATOM 3643 O O . PRO B 1 179 ? -23.678 3.176 46.333 1.00 42.60 564 PRO B O 1
ATOM 3647 N N . ALA B 1 180 ? -21.645 2.399 45.720 1.00 42.91 565 ALA B N 1
ATOM 3648 C CA . ALA B 1 180 ? -22.137 1.452 44.703 1.00 43.62 565 ALA B CA 1
ATOM 3649 C C . ALA B 1 180 ? -22.979 0.331 45.290 1.00 44.32 565 ALA B C 1
ATOM 3650 O O . ALA B 1 180 ? -23.664 -0.340 44.523 1.00 44.89 565 ALA B O 1
ATOM 3652 N N . ASP B 1 181 ? -22.908 0.093 46.627 1.00 43.91 566 ASP B N 1
ATOM 3653 C CA . ASP B 1 181 ? -23.685 -0.939 47.318 1.00 44.29 566 ASP B CA 1
ATOM 3654 C C . ASP B 1 181 ? -25.179 -0.819 47.011 1.00 43.23 566 ASP B C 1
ATOM 3655 O O . ASP B 1 181 ? -25.853 -1.833 46.921 1.00 43.10 566 ASP B O 1
ATOM 3660 N N . TYR B 1 182 ? -25.686 0.408 46.856 1.00 42.40 567 TYR B N 1
ATOM 3661 C CA . TYR B 1 182 ? -27.106 0.634 46.553 1.00 42.14 567 TYR B CA 1
ATOM 3662 C C . TYR B 1 182 ? -27.488 0.147 45.150 1.00 41.61 567 TYR B C 1
ATOM 3663 O O . TYR B 1 182 ? -28.568 -0.398 44.949 1.00 41.70 567 TYR B O 1
ATOM 3672 N N . VAL B 1 183 ? -26.597 0.338 44.185 1.00 40.89 568 VAL B N 1
ATOM 3673 C CA . VAL B 1 183 ? -26.803 -0.138 42.824 1.00 40.31 568 VAL B CA 1
ATOM 3674 C C . VAL B 1 183 ? -26.604 -1.646 42.789 1.00 40.84 568 VAL B C 1
ATOM 3675 O O . VAL B 1 183 ? -27.376 -2.329 42.119 1.00 41.35 568 VAL B O 1
ATOM 3679 N N . ALA B 1 184 ? -25.624 -2.195 43.569 1.00 40.33 569 ALA B N 1
ATOM 3680 C CA . ALA B 1 184 ? -25.414 -3.643 43.646 1.00 39.99 569 ALA B CA 1
ATOM 3681 C C . ALA B 1 184 ? -26.656 -4.349 44.205 1.00 39.92 569 ALA B C 1
ATOM 3682 O O . ALA B 1 184 ? -27.017 -5.416 43.704 1.00 39.94 569 ALA B O 1
ATOM 3684 N N . ASP B 1 185 ? -27.345 -3.740 45.200 1.00 39.17 570 ASP B N 1
ATOM 3685 C CA . ASP B 1 185 ? -28.584 -4.333 45.744 1.00 39.78 570 ASP B CA 1
ATOM 3686 C C . ASP B 1 185 ? -29.675 -4.424 44.647 1.00 39.54 570 ASP B C 1
ATOM 3687 O O . ASP B 1 185 ? -30.384 -5.419 44.566 1.00 39.95 570 ASP B O 1
ATOM 3692 N N . TRP B 1 186 ? -29.821 -3.377 43.828 1.00 38.33 571 TRP B N 1
ATOM 3693 C CA . TRP B 1 186 ? -30.797 -3.355 42.747 1.00 38.15 571 TRP B CA 1
ATOM 3694 C C . TRP B 1 186 ? -30.466 -4.416 41.695 1.00 38.84 571 TRP B C 1
ATOM 3695 O O . TRP B 1 186 ? -31.355 -5.140 41.243 1.00 38.73 571 TRP B O 1
ATOM 3706 N N . VAL B 1 187 ? -29.180 -4.520 41.320 1.00 39.24 572 VAL B N 1
ATOM 3707 C CA . VAL B 1 187 ? -28.741 -5.502 40.336 1.00 41.19 572 VAL B CA 1
ATOM 3708 C C . VAL B 1 187 ? -28.954 -6.942 40.851 1.00 42.06 572 VAL B C 1
ATOM 3709 O O . VAL B 1 187 ? -29.407 -7.791 40.090 1.00 43.47 572 VAL B O 1
ATOM 3713 N N . LYS B 1 188 ? -28.716 -7.183 42.144 1.00 41.72 573 LYS B N 1
ATOM 3714 C CA . LYS B 1 188 ? -28.959 -8.484 42.761 1.00 43.64 573 LYS B CA 1
ATOM 3715 C C . LYS B 1 188 ? -30.459 -8.801 42.743 1.00 45.17 573 LYS B C 1
ATOM 3716 O O . LYS B 1 188 ? -30.860 -9.911 42.429 1.00 45.70 573 LYS B O 1
ATOM 3722 N N . GLU B 1 189 ? -31.281 -7.796 43.056 1.00 45.58 574 GLU B N 1
ATOM 3723 C CA . GLU B 1 189 ? -32.736 -7.918 43.112 1.00 46.30 574 GLU B CA 1
ATOM 3724 C C . GLU B 1 189 ? -33.348 -8.263 41.728 1.00 45.62 574 GLU B C 1
ATOM 3725 O O . GLU B 1 189 ? -34.366 -8.954 41.654 1.00 45.92 574 GLU B O 1
ATOM 3731 N N . LEU B 1 190 ? -32.727 -7.770 40.646 1.00 44.11 575 LEU B N 1
ATOM 3732 C CA . LEU B 1 190 ? -33.198 -7.988 39.282 1.00 44.07 575 LEU B CA 1
ATOM 3733 C C . LEU B 1 190 ? -32.492 -9.119 38.535 1.00 45.74 575 LEU B C 1
ATOM 3734 O O . LEU B 1 190 ? -32.832 -9.392 37.384 1.00 45.55 575 LEU B O 1
ATOM 3739 N N . SER B 1 191 ? -31.490 -9.738 39.169 1.00 47.08 576 SER B N 1
ATOM 3740 C CA . SER B 1 191 ? -30.628 -10.754 38.591 1.00 47.62 576 SER B CA 1
ATOM 3741 C C . SER B 1 191 ? -31.307 -12.032 38.158 1.00 48.54 576 SER B C 1
ATOM 3742 O O . SER B 1 191 ? -30.704 -12.741 37.349 1.00 50.31 576 SER B O 1
ATOM 3745 N N . LYS B 1 192 ? -32.520 -12.379 38.661 1.00 47.23 577 LYS B N 1
ATOM 3746 C CA . LYS B 1 192 ? -33.177 -13.606 38.210 1.00 46.38 577 LYS B CA 1
ATOM 3747 C C . LYS B 1 192 ? -34.221 -13.399 37.101 1.00 46.45 577 LYS B C 1
ATOM 3748 O O . LYS B 1 192 ? -34.811 -14.369 36.636 1.00 46.77 577 LYS B O 1
ATOM 3754 N N . HIS B 1 193 ? -34.452 -12.159 36.679 1.00 46.31 578 HIS B N 1
ATOM 3755 C CA . HIS B 1 193 ? -35.477 -11.843 35.704 1.00 47.05 578 HIS B CA 1
ATOM 3756 C C . HIS B 1 193 ? -35.064 -11.970 34.278 1.00 46.60 578 HIS B C 1
ATOM 3757 O O . HIS B 1 193 ? -33.941 -11.630 33.911 1.00 46.68 578 HIS B O 1
ATOM 3764 N N . SER B 1 194 ? -36.041 -12.299 33.439 1.00 45.79 579 SER B N 1
ATOM 3765 C CA . SER B 1 194 ? -35.909 -12.242 31.991 1.00 46.29 579 SER B CA 1
ATOM 3766 C C . SER B 1 194 ? -35.918 -10.734 31.671 1.00 45.38 579 SER B C 1
ATOM 3767 O O . SER B 1 194 ? -36.592 -9.965 32.368 1.00 44.52 579 SER B O 1
ATOM 3770 N N . PHE B 1 195 ? -35.169 -10.294 30.657 1.00 45.10 580 PHE B N 1
ATOM 3771 C CA . PHE B 1 195 ? -35.085 -8.871 30.315 1.00 45.38 580 PHE B CA 1
ATOM 3772 C C . PHE B 1 195 ? -36.459 -8.247 30.084 1.00 44.63 580 PHE B C 1
ATOM 3773 O O . PHE B 1 195 ? -36.722 -7.195 30.629 1.00 43.77 580 PHE B O 1
ATOM 3781 N N . GLY B 1 196 ? -37.380 -9.011 29.501 1.00 44.94 581 GLY B N 1
ATOM 3782 C CA . GLY B 1 196 ? -38.762 -8.595 29.278 1.00 45.68 581 GLY B CA 1
ATOM 3783 C C . GLY B 1 196 ? -39.619 -8.492 30.530 1.00 46.03 581 GLY B C 1
ATOM 3784 O O . GLY B 1 196 ? -40.631 -7.791 30.529 1.00 46.81 581 GLY B O 1
ATOM 3785 N N . ASN B 1 197 ? -39.237 -9.184 31.615 1.00 44.69 582 ASN B N 1
ATOM 3786 C CA . ASN B 1 197 ? -39.990 -9.153 32.872 1.00 44.10 582 ASN B CA 1
ATOM 3787 C C . ASN B 1 197 ? -39.491 -8.126 33.884 1.00 43.50 582 ASN B C 1
ATOM 3788 O O . ASN B 1 197 ? -40.025 -8.079 34.993 1.00 44.29 582 ASN B O 1
ATOM 3793 N N . ILE B 1 198 ? -38.480 -7.311 33.529 1.00 41.68 583 ILE B N 1
ATOM 3794 C CA . ILE B 1 198 ? -38.001 -6.271 34.450 1.00 40.87 583 ILE B CA 1
ATOM 3795 C C . ILE B 1 198 ? -39.021 -5.159 34.393 1.00 40.01 583 ILE B C 1
ATOM 3796 O O . ILE B 1 198 ? -39.242 -4.564 33.333 1.00 39.40 583 ILE B O 1
ATOM 3801 N N . ARG B 1 199 ? -39.691 -4.936 35.512 1.00 39.62 584 ARG B N 1
ATOM 3802 C CA . ARG B 1 199 ? -40.779 -3.987 35.628 1.00 40.07 584 ARG B CA 1
ATOM 3803 C C . ARG B 1 199 ? -40.324 -2.519 35.641 1.00 37.12 584 ARG B C 1
ATOM 3804 O O . ARG B 1 199 ? -39.426 -2.138 36.398 1.00 36.40 584 ARG B O 1
ATOM 3812 N N . ILE B 1 200 ? -40.986 -1.688 34.822 1.00 35.22 585 ILE B N 1
ATOM 3813 C CA . ILE B 1 200 ? -40.700 -0.248 34.795 1.00 34.01 585 ILE B CA 1
ATOM 3814 C C . ILE B 1 200 ? -41.389 0.396 35.991 1.00 33.23 585 ILE B C 1
ATOM 3815 O O . ILE B 1 200 ? -42.508 0.009 36.353 1.00 33.00 585 ILE B O 1
ATOM 3820 N N . VAL B 1 201 ? -40.742 1.390 36.596 1.00 32.76 586 VAL B N 1
ATOM 3821 C CA . VAL B 1 201 ? -41.299 2.096 37.729 1.00 32.52 586 VAL B CA 1
ATOM 3822 C C . VAL B 1 201 ? -41.647 3.559 37.335 1.00 31.31 586 VAL B C 1
ATOM 3823 O O . VAL B 1 201 ? -42.661 4.100 37.783 1.00 31.46 586 VAL B O 1
ATOM 3827 N N . ARG B 1 202 ? -40.843 4.190 36.471 1.00 29.57 587 ARG B N 1
ATOM 3828 C CA . ARG B 1 202 ? -41.180 5.531 35.930 1.00 29.23 587 ARG B CA 1
ATOM 3829 C C . ARG B 1 202 ? -40.950 5.493 34.430 1.00 29.92 587 ARG B C 1
ATOM 3830 O O . ARG B 1 202 ? -39.808 5.496 33.966 1.00 30.43 587 ARG B O 1
ATOM 3838 N N . LYS B 1 203 ? -42.029 5.372 33.681 1.00 30.18 588 LYS B N 1
ATOM 3839 C CA . LYS B 1 203 ? -42.058 5.224 32.222 1.00 31.20 588 LYS B CA 1
ATOM 3840 C C . LYS B 1 203 ? -41.619 6.463 31.448 1.00 32.42 588 LYS B C 1
ATOM 3841 O O . LYS B 1 203 ? -42.027 7.568 31.754 1.00 32.94 588 LYS B O 1
ATOM 3847 N N . THR B 1 204 ? -40.771 6.264 30.460 1.00 32.89 589 THR B N 1
ATOM 3848 C CA . THR B 1 204 ? -40.347 7.307 29.563 1.00 34.63 589 THR B CA 1
ATOM 3849 C C . THR B 1 204 ? -40.884 6.906 28.154 1.00 35.61 589 THR B C 1
ATOM 3850 O O . THR B 1 204 ? -41.102 5.719 27.861 1.00 35.19 589 THR B O 1
ATOM 3854 N N . LEU B 1 205 ? -41.121 7.897 27.280 1.00 35.88 590 LEU B N 1
ATOM 3855 C CA . LEU B 1 205 ? -41.672 7.619 25.960 1.00 36.22 590 LEU B CA 1
ATOM 3856 C C . LEU B 1 205 ? -40.610 7.602 24.875 1.00 38.04 590 LEU B C 1
ATOM 3857 O O . LEU B 1 205 ? -39.460 7.882 25.143 1.00 38.47 590 LEU B O 1
ATOM 3862 N N . VAL B 1 206 ? -40.993 7.221 23.644 1.00 39.43 591 VAL B N 1
ATOM 3863 C CA . VAL B 1 206 ? -40.126 7.334 22.478 1.00 41.39 591 VAL B CA 1
ATOM 3864 C C . VAL B 1 206 ? -40.889 8.152 21.427 1.00 42.43 591 VAL B C 1
ATOM 3865 O O . VAL B 1 206 ? -42.132 8.139 21.414 1.00 42.50 591 VAL B O 1
ATOM 3869 N N . PHE B 1 207 ? -40.162 8.867 20.558 1.00 42.57 592 PHE B N 1
ATOM 3870 C CA . PHE B 1 207 ? -40.808 9.662 19.527 1.00 43.97 592 PHE B CA 1
ATOM 3871 C C . PHE B 1 207 ? -41.210 8.794 18.337 1.00 45.25 592 PHE B C 1
ATOM 3872 O O . PHE B 1 207 ? -40.610 8.902 17.274 1.00 46.45 592 PHE B O 1
ATOM 3880 N N . ASP B 1 208 ? -42.222 7.948 18.510 1.00 44.73 593 ASP B N 1
ATOM 3881 C CA . ASP B 1 208 ? -42.731 7.058 17.463 1.00 45.16 593 ASP B CA 1
ATOM 3882 C C . ASP B 1 208 ? -44.149 7.516 17.002 1.00 45.85 593 ASP B C 1
ATOM 3883 O O . ASP B 1 208 ? -44.622 8.557 17.471 1.00 46.77 593 ASP B O 1
ATOM 3888 N N . SER B 1 209 ? -44.842 6.751 16.135 1.00 44.66 594 SER B N 1
ATOM 3889 C CA . SER B 1 209 ? -46.179 7.140 15.665 1.00 43.92 594 SER B CA 1
ATOM 3890 C C . SER B 1 209 ? -47.267 7.131 16.760 1.00 41.95 594 SER B C 1
ATOM 3891 O O . SER B 1 209 ? -48.367 7.614 16.528 1.00 41.79 594 SER B O 1
ATOM 3894 N N . ASP B 1 210 ? -46.972 6.574 17.940 1.00 40.33 595 ASP B N 1
ATOM 3895 C CA . ASP B 1 210 ? -47.914 6.569 19.065 1.00 38.98 595 ASP B CA 1
ATOM 3896 C C . ASP B 1 210 ? -47.655 7.736 20.039 1.00 37.97 595 ASP B C 1
ATOM 3897 O O . ASP B 1 210 ? -48.459 7.947 20.953 1.00 37.67 595 ASP B O 1
ATOM 3902 N N . PHE B 1 211 ? -46.554 8.485 19.869 1.00 37.38 596 PHE B N 1
ATOM 3903 C CA . PHE B 1 211 ? -46.214 9.568 20.796 1.00 37.89 596 PHE B CA 1
ATOM 3904 C C . PHE B 1 211 ? -47.349 10.560 21.091 1.00 38.11 596 PHE B C 1
ATOM 3905 O O . PHE B 1 211 ? -47.566 10.872 22.263 1.00 37.46 596 PHE B O 1
ATOM 3913 N N . GLU B 1 212 ? -48.040 11.093 20.055 1.00 38.44 597 GLU B N 1
ATOM 3914 C CA . GLU B 1 212 ? -49.087 12.097 20.303 1.00 40.08 597 GLU B CA 1
ATOM 3915 C C . GLU B 1 212 ? -50.195 11.600 21.248 1.00 40.89 597 GLU B C 1
ATOM 3916 O O . GLU B 1 212 ? -50.733 12.392 22.008 1.00 42.70 597 GLU B O 1
ATOM 3922 N N . PHE B 1 213 ? -50.490 10.306 21.254 1.00 39.66 598 PHE B N 1
ATOM 3923 C CA . PHE B 1 213 ? -51.530 9.743 22.121 1.00 38.87 598 PHE B CA 1
ATOM 3924 C C . PHE B 1 213 ? -50.987 9.422 23.516 1.00 36.87 598 PHE B C 1
ATOM 3925 O O . PHE B 1 213 ? -51.592 9.799 24.513 1.00 36.03 598 PHE B O 1
ATOM 3933 N N . ASN B 1 214 ? -49.851 8.720 23.590 1.00 35.57 599 ASN B N 1
ATOM 3934 C CA . ASN B 1 214 ? -49.240 8.375 24.878 1.00 35.34 599 ASN B CA 1
ATOM 3935 C C . ASN B 1 214 ? -48.882 9.633 25.679 1.00 34.75 599 ASN B C 1
ATOM 3936 O O . ASN B 1 214 ? -48.962 9.615 26.911 1.00 34.58 599 ASN B O 1
ATOM 3941 N N . PHE B 1 215 ? -48.465 10.706 24.988 1.00 34.53 600 PHE B N 1
ATOM 3942 C CA . PHE B 1 215 ? -48.097 11.941 25.672 1.00 35.42 600 PHE B CA 1
ATOM 3943 C C . PHE B 1 215 ? -49.263 12.603 26.401 1.00 35.67 600 PHE B C 1
ATOM 3944 O O . PHE B 1 215 ? -49.032 13.221 27.441 1.00 36.28 600 PHE B O 1
ATOM 3952 N N . VAL B 1 216 ? -50.500 12.471 25.919 1.00 35.45 601 VAL B N 1
ATOM 3953 C CA . VAL B 1 216 ? -51.659 13.076 26.610 1.00 35.95 601 VAL B CA 1
ATOM 3954 C C . VAL B 1 216 ? -51.795 12.454 28.010 1.00 33.90 601 VAL B C 1
ATOM 3955 O O . VAL B 1 216 ? -51.959 13.165 28.993 1.00 33.68 601 VAL B O 1
ATOM 3959 N N . VAL B 1 217 ? -51.674 11.119 28.077 1.00 32.83 602 VAL B N 1
ATOM 3960 C CA . VAL B 1 217 ? -51.768 10.365 29.311 1.00 31.98 602 VAL B CA 1
ATOM 3961 C C . VAL B 1 217 ? -50.584 10.643 30.214 1.00 30.52 602 VAL B C 1
ATOM 3962 O O . VAL B 1 217 ? -50.758 10.844 31.394 1.00 30.00 602 VAL B O 1
ATOM 3966 N N . TYR B 1 218 ? -49.387 10.723 29.651 1.00 30.20 603 TYR B N 1
ATOM 3967 C CA . TYR B 1 218 ? -48.177 11.057 30.391 1.00 30.78 603 TYR B CA 1
ATOM 3968 C C . TYR B 1 218 ? -48.324 12.448 31.033 1.00 30.82 603 TYR B C 1
ATOM 3969 O O . TYR B 1 218 ? -48.029 12.626 32.233 1.00 30.06 603 TYR B O 1
ATOM 3978 N N . LYS B 1 219 ? -48.833 13.423 30.241 1.00 30.41 604 LYS B N 1
ATOM 3979 C CA . LYS B 1 219 ? -48.992 14.821 30.672 1.00 30.68 604 LYS B CA 1
ATOM 3980 C C . LYS B 1 219 ? -50.024 14.956 31.783 1.00 31.18 604 LYS B C 1
ATOM 3981 O O . LYS B 1 219 ? -49.802 15.716 32.730 1.00 32.62 604 LYS B O 1
ATOM 3987 N N . ILE B 1 220 ? -51.159 14.239 31.673 1.00 30.33 605 ILE B N 1
ATOM 3988 C CA . ILE B 1 220 ? -52.203 14.336 32.700 1.00 30.91 605 ILE B CA 1
ATOM 3989 C C . ILE B 1 220 ? -51.760 13.693 34.068 1.00 31.07 605 ILE B C 1
ATOM 3990 O O . ILE B 1 220 ? -52.094 14.234 35.126 1.00 30.53 605 ILE B O 1
ATOM 3995 N N . ILE B 1 221 ? -51.032 12.556 34.043 1.00 30.53 606 ILE B N 1
ATOM 3996 C CA . ILE B 1 221 ? -50.523 11.928 35.276 1.00 31.51 606 ILE B CA 1
ATOM 3997 C C . ILE B 1 221 ? -49.427 12.835 35.864 1.00 32.65 606 ILE B C 1
ATOM 3998 O O . ILE B 1 221 ? -49.412 13.111 37.061 1.00 32.63 606 ILE B O 1
ATOM 4003 N N A ARG B 1 222 ? -48.526 13.342 35.005 0.70 33.44 607 ARG B N 1
ATOM 4004 N N B ARG B 1 222 ? -48.546 13.354 34.997 0.30 32.97 607 ARG B N 1
ATOM 4005 C CA A ARG B 1 222 ? -47.498 14.281 35.436 0.70 34.51 607 ARG B CA 1
ATOM 4006 C CA B ARG B 1 222 ? -47.516 14.295 35.407 0.30 33.69 607 ARG B CA 1
ATOM 4007 C C A ARG B 1 222 ? -48.129 15.540 36.050 0.70 34.61 607 ARG B C 1
ATOM 4008 C C B ARG B 1 222 ? -48.135 15.543 36.045 0.30 34.05 607 ARG B C 1
ATOM 4009 O O A ARG B 1 222 ? -47.622 16.029 37.052 0.70 35.24 607 ARG B O 1
ATOM 4010 O O B ARG B 1 222 ? -47.613 16.038 37.039 0.30 34.40 607 ARG B O 1
ATOM 4025 N N . ALA B 1 223 ? -49.286 15.990 35.538 1.00 33.84 608 ALA B N 1
ATOM 4026 C CA . ALA B 1 223 ? -49.976 17.168 36.125 1.00 33.26 608 ALA B CA 1
ATOM 4027 C C . ALA B 1 223 ? -50.420 16.898 37.569 1.00 32.53 608 ALA B C 1
ATOM 4028 O O . ALA B 1 223 ? -50.277 17.782 38.392 1.00 32.72 608 ALA B O 1
ATOM 4030 N N . LEU B 1 224 ? -50.936 15.693 37.870 1.00 32.19 609 LEU B N 1
ATOM 4031 C CA . LEU B 1 224 ? -51.313 15.285 39.231 1.00 33.00 609 LEU B CA 1
ATOM 4032 C C . LEU B 1 224 ? -50.070 15.270 40.148 1.00 33.17 609 LEU B C 1
ATOM 4033 O O . LEU B 1 224 ? -50.113 15.745 41.298 1.00 33.49 609 LEU B O 1
ATOM 4038 N N . GLU B 1 225 ? -48.951 14.753 39.625 1.00 31.95 610 GLU B N 1
ATOM 4039 C CA . GLU B 1 225 ? -47.687 14.694 40.373 1.00 30.70 610 GLU B CA 1
ATOM 4040 C C . GLU B 1 225 ? -47.147 16.100 40.682 1.00 31.52 610 GLU B C 1
ATOM 4041 O O . GLU B 1 225 ? -46.638 16.334 41.778 1.00 31.28 610 GLU B O 1
ATOM 4047 N N . ASN B 1 226 ? -47.271 17.034 39.723 1.00 31.75 611 ASN B N 1
ATOM 4048 C CA . ASN B 1 226 ? -46.828 18.426 39.857 1.00 32.70 611 ASN B CA 1
ATOM 4049 C C . ASN B 1 226 ? -47.877 19.317 40.533 1.00 33.23 611 ASN B C 1
ATOM 4050 O O . ASN B 1 226 ? -47.687 20.535 40.543 1.00 34.17 611 ASN B O 1
ATOM 4055 N N . GLU B 1 227 ? -49.011 18.754 41.032 1.00 31.58 612 GLU B N 1
ATOM 4056 C CA . GLU B 1 227 ? -50.037 19.537 41.727 1.00 32.33 612 GLU B CA 1
ATOM 4057 C C . GLU B 1 227 ? -50.552 20.673 40.826 1.00 33.51 612 GLU B C 1
ATOM 4058 O O . GLU B 1 227 ? -50.764 21.796 41.271 1.00 34.61 612 GLU B O 1
ATOM 4064 N N . ASP B 1 228 ? -50.769 20.351 39.546 1.00 33.46 613 ASP B N 1
ATOM 4065 C CA . ASP B 1 228 ? -51.162 21.308 38.538 1.00 33.05 613 ASP B CA 1
ATOM 4066 C C . ASP B 1 228 ? -52.523 20.956 37.962 1.00 32.54 613 ASP B C 1
ATOM 4067 O O . ASP B 1 228 ? -52.598 20.264 36.963 1.00 31.58 613 ASP B O 1
ATOM 4072 N N . ALA B 1 229 ? -53.605 21.465 38.576 1.00 33.11 614 ALA B N 1
ATOM 4073 C CA . ALA B 1 229 ? -54.960 21.185 38.145 1.00 33.58 614 ALA B CA 1
ATOM 4074 C C . ALA B 1 229 ? -55.294 21.849 36.794 1.00 34.94 614 ALA B C 1
ATOM 4075 O O . ALA B 1 229 ? -56.072 21.292 36.041 1.00 34.78 614 ALA B O 1
ATOM 4077 N N . ALA B 1 230 ? -54.699 23.011 36.482 1.00 35.08 615 ALA B N 1
ATOM 4078 C CA . ALA B 1 230 ? -54.951 23.682 35.211 1.00 35.12 615 ALA B CA 1
ATOM 4079 C C . ALA B 1 230 ? -54.517 22.796 34.027 1.00 35.50 615 ALA B C 1
ATOM 4080 O O . ALA B 1 230 ? -55.311 22.571 33.099 1.00 35.21 615 ALA B O 1
ATOM 4082 N N . THR B 1 231 ? -53.307 22.211 34.097 1.00 34.91 616 THR B N 1
ATOM 4083 C CA . THR B 1 231 ? -52.853 21.287 33.050 1.00 35.08 616 THR B CA 1
ATOM 4084 C C . THR B 1 231 ? -53.635 19.962 33.084 1.00 34.01 616 THR B C 1
ATOM 4085 O O . THR B 1 231 ? -53.994 19.421 32.032 1.00 34.40 616 THR B O 1
ATOM 4089 N N . TYR B 1 232 ? -53.993 19.499 34.277 1.00 32.95 617 TYR B N 1
ATOM 4090 C CA . TYR B 1 232 ? -54.800 18.274 34.420 1.00 33.47 617 TYR B CA 1
ATOM 4091 C C . TYR B 1 232 ? -56.158 18.415 33.681 1.00 34.35 617 TYR B C 1
ATOM 4092 O O . TYR B 1 232 ? -56.509 17.564 32.862 1.00 34.82 617 TYR B O 1
ATOM 4101 N N . PHE B 1 233 ? -56.908 19.492 33.949 1.00 34.47 618 PHE B N 1
ATOM 4102 C CA . PHE B 1 233 ? -58.201 19.710 33.272 1.00 34.98 618 PHE B CA 1
ATOM 4103 C C . PHE B 1 233 ? -58.042 20.071 31.780 1.00 35.65 618 PHE B C 1
ATOM 4104 O O . PHE B 1 233 ? -58.930 19.771 30.963 1.00 35.08 618 PHE B O 1
ATOM 4112 N N . GLY B 1 234 ? -56.900 20.655 31.423 1.00 35.46 619 GLY B N 1
ATOM 4113 C CA . GLY B 1 234 ? -56.626 21.030 30.036 1.00 36.20 619 GLY B CA 1
ATOM 4114 C C . GLY B 1 234 ? -56.372 19.858 29.103 1.00 36.40 619 GLY B C 1
ATOM 4115 O O . GLY B 1 234 ? -56.476 19.993 27.881 1.00 36.94 619 GLY B O 1
ATOM 4116 N N . CYS B 1 235 ? -56.006 18.717 29.651 1.00 35.86 620 CYS B N 1
ATOM 4117 C CA . CYS B 1 235 ? -55.766 17.456 28.918 1.00 35.97 620 CYS B CA 1
ATOM 4118 C C . CYS B 1 235 ? -57.061 16.732 28.560 1.00 36.69 620 CYS B C 1
ATOM 4119 O O . CYS B 1 235 ? -56.997 15.743 27.825 1.00 36.36 620 CYS B O 1
ATOM 4122 N N . MET B 1 236 ? -58.202 17.129 29.178 1.00 36.98 621 MET B N 1
ATOM 4123 C CA . MET B 1 236 ? -59.510 16.512 28.975 1.00 37.49 621 MET B CA 1
ATOM 4124 C C . MET B 1 236 ? -60.492 17.479 28.318 1.00 37.66 621 MET B C 1
ATOM 4125 O O . MET B 1 236 ? -60.262 18.682 28.301 1.00 37.20 621 MET B O 1
ATOM 4130 N N . THR B 1 237 ? -61.622 16.953 27.839 1.00 37.92 622 THR B N 1
ATOM 4131 C CA . THR B 1 237 ? -62.696 17.776 27.286 1.00 39.00 622 THR B CA 1
ATOM 4132 C C . THR B 1 237 ? -63.319 18.605 28.423 1.00 39.98 622 THR B C 1
ATOM 4133 O O . THR B 1 237 ? -63.195 18.228 29.595 1.00 38.98 622 THR B O 1
ATOM 4137 N N . ASP B 1 238 ? -63.987 19.716 28.078 1.00 41.22 623 ASP B N 1
ATOM 4138 C CA . ASP B 1 238 ? -64.639 20.580 29.056 1.00 43.58 623 ASP B CA 1
ATOM 4139 C C . ASP B 1 238 ? -65.696 19.842 29.868 1.00 45.00 623 ASP B C 1
ATOM 4140 O O . ASP B 1 238 ? -65.850 20.110 31.060 1.00 46.62 623 ASP B O 1
ATOM 4145 N N . GLU B 1 239 ? -66.396 18.914 29.230 1.00 44.00 624 GLU B N 1
ATOM 4146 C CA . GLU B 1 239 ? -67.443 18.067 29.779 1.00 44.63 624 GLU B CA 1
ATOM 4147 C C . GLU B 1 239 ? -66.918 17.205 30.932 1.00 44.24 624 GLU B C 1
ATOM 4148 O O . GLU B 1 239 ? -67.677 16.887 31.846 1.00 44.94 624 GLU B O 1
ATOM 4154 N N . LEU B 1 240 ? -65.633 16.783 30.879 1.00 42.54 625 LEU B N 1
ATOM 4155 C CA . LEU B 1 240 ? -65.072 15.958 31.942 1.00 42.24 625 LEU B CA 1
ATOM 4156 C C . LEU B 1 240 ? -64.735 16.713 33.215 1.00 41.13 625 LEU B C 1
ATOM 4157 O O . LEU B 1 240 ? -64.534 16.074 34.243 1.00 41.17 625 LEU B O 1
ATOM 4162 N N . TYR B 1 241 ? -64.649 18.058 33.162 1.00 40.30 626 TYR B N 1
ATOM 4163 C CA . TYR B 1 241 ? -64.364 18.844 34.364 1.00 39.71 626 TYR B CA 1
ATOM 4164 C C . TYR B 1 241 ? -65.518 18.686 35.353 1.00 40.07 626 TYR B C 1
ATOM 4165 O O . TYR B 1 241 ? -66.666 18.764 34.952 1.00 39.53 626 TYR B O 1
ATOM 4174 N N . LYS B 1 242 ? -65.207 18.477 36.641 1.00 40.01 627 LYS B N 1
ATOM 4175 C CA . LYS B 1 242 ? -66.244 18.452 37.671 1.00 40.01 627 LYS B CA 1
ATOM 4176 C C . LYS B 1 242 ? -65.714 19.238 38.877 1.00 39.30 627 LYS B C 1
ATOM 4177 O O . LYS B 1 242 ? -64.517 19.159 39.196 1.00 38.82 627 LYS B O 1
ATOM 4183 N N . ASP B 1 243 ? -66.584 20.004 39.535 1.00 39.14 628 ASP B N 1
ATOM 4184 C CA . ASP B 1 243 ? -66.213 20.770 40.724 1.00 40.94 628 ASP B CA 1
ATOM 4185 C C . ASP B 1 243 ? -65.720 19.827 41.835 1.00 41.87 628 ASP B C 1
ATOM 4186 O O . ASP B 1 243 ? -64.772 20.156 42.544 1.00 42.49 628 ASP B O 1
ATOM 4191 N N . GLU B 1 244 ? -66.344 18.640 41.956 1.00 41.42 629 GLU B N 1
ATOM 4192 C CA . GLU B 1 244 ? -65.971 17.645 42.955 1.00 41.20 629 GLU B CA 1
ATOM 4193 C C . GLU B 1 244 ? -64.531 17.192 42.747 1.00 40.39 629 GLU B C 1
ATOM 4194 O O . GLU B 1 244 ? -63.781 17.089 43.715 1.00 40.08 629 GLU B O 1
ATOM 4196 N N . THR B 1 245 ? -64.127 16.958 41.492 1.00 40.02 630 THR B N 1
ATOM 4197 C CA . THR B 1 245 ? -62.754 16.559 41.178 1.00 39.83 630 THR B CA 1
ATOM 4198 C C . THR B 1 245 ? -61.780 17.678 41.589 1.00 40.18 630 THR B C 1
ATOM 4199 O O . THR B 1 245 ? -60.794 17.417 42.260 1.00 40.48 630 THR B O 1
ATOM 4203 N N . ARG B 1 246 ? -62.099 18.928 41.251 1.00 40.17 631 ARG B N 1
ATOM 4204 C CA . ARG B 1 246 ? -61.272 20.078 41.569 1.00 40.57 631 ARG B CA 1
ATOM 4205 C C . ARG B 1 246 ? -61.053 20.182 43.080 1.00 40.21 631 ARG B C 1
ATOM 4206 O O . ARG B 1 246 ? -59.908 20.309 43.535 1.00 40.06 631 ARG B O 1
ATOM 4214 N N . LYS B 1 247 ? -62.143 20.033 43.851 1.00 39.33 632 LYS B N 1
ATOM 4215 C CA . LYS B 1 247 ? -62.072 20.079 45.296 1.00 40.14 632 LYS B CA 1
ATOM 4216 C C . LYS B 1 247 ? -61.220 18.951 45.842 1.00 39.42 632 LYS B C 1
ATOM 4217 O O . LYS B 1 247 ? -60.400 19.211 46.715 1.00 40.26 632 LYS B O 1
ATOM 4223 N N . ASN B 1 248 ? -61.380 17.710 45.323 1.00 38.09 633 ASN B N 1
ATOM 4224 C CA . ASN B 1 248 ? -60.591 16.560 45.762 1.00 38.41 633 ASN B CA 1
ATOM 4225 C C . ASN B 1 248 ? -59.104 16.815 45.486 1.00 37.99 633 ASN B C 1
ATOM 4226 O O . ASN B 1 248 ? -58.265 16.486 46.315 1.00 38.29 633 ASN B O 1
ATOM 4231 N N . LEU B 1 249 ? -58.786 17.396 44.334 1.00 37.46 634 LEU B N 1
ATOM 4232 C CA . LEU B 1 249 ? -57.398 17.697 43.990 1.00 38.16 634 LEU B CA 1
ATOM 4233 C C . LEU B 1 249 ? -56.788 18.702 44.955 1.00 38.91 634 LEU B C 1
ATOM 4234 O O . LEU B 1 249 ? -55.661 18.487 45.383 1.00 39.99 634 LEU B O 1
ATOM 4239 N N . GLU B 1 250 ? -57.533 19.742 45.356 1.00 37.99 635 GLU B N 1
ATOM 4240 C CA . GLU B 1 250 ? -57.030 20.748 46.298 1.00 38.95 635 GLU B CA 1
ATOM 4241 C C . GLU B 1 250 ? -56.588 20.091 47.623 1.00 38.60 635 GLU B C 1
ATOM 4242 O O . GLU B 1 250 ? -55.536 20.420 48.144 1.00 38.75 635 GLU B O 1
ATOM 4248 N N . VAL B 1 251 ? -57.406 19.172 48.147 1.00 37.94 636 VAL B N 1
ATOM 4249 C CA . VAL B 1 251 ? -57.145 18.473 49.403 1.00 38.11 636 VAL B CA 1
ATOM 4250 C C . VAL B 1 251 ? -55.932 17.560 49.268 1.00 37.39 636 VAL B C 1
ATOM 4251 O O . VAL B 1 251 ? -55.083 17.545 50.147 1.00 37.09 636 VAL B O 1
ATOM 4255 N N . LEU B 1 252 ? -55.828 16.846 48.145 1.00 36.01 637 LEU B N 1
ATOM 4256 C CA . LEU B 1 252 ? -54.724 15.931 47.875 1.00 36.45 637 LEU B CA 1
ATOM 4257 C C . LEU B 1 252 ? -53.383 16.674 47.765 1.00 36.13 637 LEU B C 1
ATOM 4258 O O . LEU B 1 252 ? -52.373 16.244 48.344 1.00 37.07 637 LEU B O 1
ATOM 4263 N N . PHE B 1 253 ? -53.367 17.776 47.028 1.00 34.36 638 PHE B N 1
ATOM 4264 C CA . PHE B 1 253 ? -52.169 18.569 46.775 1.00 33.82 638 PHE B CA 1
ATOM 4265 C C . PHE B 1 253 ? -51.658 19.253 48.050 1.00 34.57 638 PHE B C 1
ATOM 4266 O O . PHE B 1 253 ? -50.447 19.416 48.203 1.00 35.63 638 PHE B O 1
ATOM 4274 N N . THR B 1 254 ? -52.571 19.691 48.943 1.00 33.55 639 THR B N 1
ATOM 4275 C CA . THR B 1 254 ? -52.136 20.381 50.155 1.00 34.48 639 THR B CA 1
ATOM 4276 C C . THR B 1 254 ? -51.816 19.415 51.292 1.00 33.87 639 THR B C 1
ATOM 4277 O O . THR B 1 254 ? -51.085 19.799 52.203 1.00 34.81 639 THR B O 1
ATOM 4281 N N . THR B 1 255 ? -52.421 18.215 51.307 1.00 32.47 640 THR B N 1
ATOM 4282 C CA . THR B 1 255 ? -52.249 17.292 52.427 1.00 33.18 640 THR B CA 1
ATOM 4283 C C . THR B 1 255 ? -51.021 16.398 52.311 1.00 34.25 640 THR B C 1
ATOM 4284 O O . THR B 1 255 ? -50.413 16.049 53.329 1.00 34.49 640 THR B O 1
ATOM 4288 N N . TYR B 1 256 ? -50.679 15.988 51.081 1.00 33.44 641 TYR B N 1
ATOM 4289 C CA . TYR B 1 256 ? -49.609 15.022 50.881 1.00 33.62 641 TYR B CA 1
ATOM 4290 C C . TYR B 1 256 ? -48.577 15.466 49.868 1.00 33.57 641 TYR B C 1
ATOM 4291 O O . TYR B 1 256 ? -48.849 16.329 49.040 1.00 33.93 641 TYR B O 1
ATOM 4300 N N . ASP B 1 257 ? -47.406 14.795 49.884 1.00 33.44 642 ASP B N 1
ATOM 4301 C CA . ASP B 1 257 ? -46.385 14.861 48.837 1.00 32.75 642 ASP B CA 1
ATOM 4302 C C . ASP B 1 257 ? -46.481 13.463 48.242 1.00 32.44 642 ASP B C 1
ATOM 4303 O O . ASP B 1 257 ? -46.296 12.481 48.967 1.00 32.73 642 ASP B O 1
ATOM 4308 N N . LEU B 1 258 ? -46.848 13.348 46.966 1.00 32.53 643 LEU B N 1
ATOM 4309 C CA . LEU B 1 258 ? -47.069 12.046 46.342 1.00 33.48 643 LEU B CA 1
ATOM 4310 C C . LEU B 1 258 ? -46.220 11.829 45.110 1.00 34.53 643 LEU B C 1
ATOM 4311 O O . LEU B 1 258 ? -46.117 12.737 44.293 1.00 35.52 643 LEU B O 1
ATOM 4316 N N . ALA B 1 259 ? -45.728 10.603 44.913 1.00 34.37 644 ALA B N 1
ATOM 4317 C CA . ALA B 1 259 ? -45.013 10.231 43.694 1.00 34.58 644 ALA B CA 1
ATOM 4318 C C . ALA B 1 259 ? -45.944 9.359 42.831 1.00 33.73 644 ALA B C 1
ATOM 4319 O O . ALA B 1 259 ? -46.576 8.415 43.327 1.00 34.55 644 ALA B O 1
ATOM 4321 N N . TYR B 1 260 ? -46.033 9.669 41.531 1.00 31.80 645 TYR B N 1
ATOM 4322 C CA . TYR B 1 260 ? -46.872 8.913 40.608 1.00 31.27 645 TYR B CA 1
ATOM 4323 C C . TYR B 1 260 ? -45.902 8.164 39.713 1.00 31.59 645 TYR B C 1
ATOM 4324 O O . TYR B 1 260 ? -45.349 8.719 38.758 1.00 32.83 645 TYR B O 1
ATOM 4333 N N . ASN B 1 261 ? -45.658 6.918 40.059 1.00 30.48 646 ASN B N 1
ATOM 4334 C CA . ASN B 1 261 ? -44.716 6.071 39.362 1.00 29.82 646 ASN B CA 1
ATOM 4335 C C . ASN B 1 261 ? -45.427 5.313 38.225 1.00 28.71 646 ASN B C 1
ATOM 4336 O O . ASN B 1 261 ? -46.121 4.305 38.453 1.00 28.78 646 ASN B O 1
ATOM 4341 N N . ILE B 1 262 ? -45.258 5.808 37.009 1.00 28.35 647 ILE B N 1
ATOM 4342 C CA . ILE B 1 262 ? -45.901 5.227 35.825 1.00 28.61 647 ILE B CA 1
ATOM 4343 C C . ILE B 1 262 ? -45.213 3.960 35.363 1.00 30.81 647 ILE B C 1
ATOM 4344 O O . ILE B 1 262 ? -44.037 3.977 34.963 1.00 31.69 647 ILE B O 1
ATOM 4349 N N . GLU B 1 263 ? -45.940 2.861 35.354 1.00 31.27 648 GLU B N 1
ATOM 4350 C CA . GLU B 1 263 ? -45.384 1.584 34.916 1.00 31.80 648 GLU B CA 1
ATOM 4351 C C . GLU B 1 263 ? -45.517 1.450 33.404 1.00 32.28 648 GLU B C 1
ATOM 4352 O O . GLU B 1 263 ? -44.572 1.006 32.735 1.00 32.94 648 GLU B O 1
ATOM 4358 N N . SER B 1 264 ? -46.672 1.830 32.855 1.00 31.57 649 SER B N 1
ATOM 4359 C CA . SER B 1 264 ? -46.863 1.702 31.405 1.00 31.90 649 SER B CA 1
ATOM 4360 C C . SER B 1 264 ? -47.830 2.688 30.808 1.00 31.85 649 SER B C 1
ATOM 4361 O O . SER B 1 264 ? -48.754 3.127 31.480 1.00 31.62 649 SER B O 1
ATOM 4364 N N . ILE B 1 265 ? -47.627 3.031 29.524 1.00 31.82 650 ILE B N 1
ATOM 4365 C CA . ILE B 1 265 ? -48.514 3.856 28.719 1.00 32.14 650 ILE B CA 1
ATOM 4366 C C . ILE B 1 265 ? -48.455 3.267 27.313 1.00 33.50 650 ILE B C 1
ATOM 4367 O O . ILE B 1 265 ? -47.369 3.220 26.720 1.00 33.39 650 ILE B O 1
ATOM 4372 N N . ASN B 1 266 ? -49.578 2.763 26.810 1.00 33.47 651 ASN B N 1
ATOM 4373 C CA . ASN B 1 266 ? -49.605 2.097 25.506 1.00 35.55 651 ASN B CA 1
ATOM 4374 C C . ASN B 1 266 ? -50.837 2.433 24.740 1.00 36.31 651 ASN B C 1
ATOM 4375 O O . ASN B 1 266 ? -51.923 2.408 25.309 1.00 37.04 651 ASN B O 1
ATOM 4380 N N . VAL B 1 267 ? -50.709 2.636 23.425 1.00 36.68 652 VAL B N 1
ATOM 4381 C CA . VAL B 1 267 ? -51.890 2.807 22.576 1.00 36.66 652 VAL B CA 1
ATOM 4382 C C . VAL B 1 267 ? -52.559 1.451 22.379 1.00 37.54 652 VAL B C 1
ATOM 4383 O O . VAL B 1 267 ? -51.889 0.462 22.058 1.00 38.26 652 VAL B O 1
ATOM 4387 N N . VAL B 1 268 ? -53.854 1.363 22.687 1.00 36.83 653 VAL B N 1
ATOM 4388 C CA . VAL B 1 268 ? -54.638 0.156 22.502 1.00 37.05 653 VAL B CA 1
ATOM 4389 C C . VAL B 1 268 ? -55.193 0.169 21.056 1.00 37.13 653 VAL B C 1
ATOM 4390 O O . VAL B 1 268 ? -55.081 -0.824 20.331 1.00 37.69 653 VAL B O 1
ATOM 4394 N N . SER B 1 269 ? -55.777 1.298 20.642 1.00 36.01 654 SER B N 1
ATOM 4395 C CA . SER B 1 269 ? -56.305 1.432 19.289 1.00 36.12 654 SER B CA 1
ATOM 4396 C C . SER B 1 269 ? -56.264 2.901 18.833 1.00 35.79 654 SER B C 1
ATOM 4397 O O . SER B 1 269 ? -56.205 3.823 19.671 1.00 33.63 654 SER B O 1
ATOM 4400 N N . LYS B 1 270 ? -56.308 3.122 17.513 1.00 36.95 655 LYS B N 1
ATOM 4401 C CA . LYS B 1 270 ? -56.305 4.488 17.002 1.00 38.49 655 LYS B CA 1
ATOM 4402 C C . LYS B 1 270 ? -56.956 4.577 15.651 1.00 39.77 655 LYS B C 1
ATOM 4403 O O . LYS B 1 270 ? -56.899 3.653 14.840 1.00 39.80 655 LYS B O 1
ATOM 4409 N N . SER B 1 271 ? -57.663 5.657 15.465 1.00 39.54 656 SER B N 1
ATOM 4410 C CA . SER B 1 271 ? -58.317 6.028 14.224 1.00 40.39 656 SER B CA 1
ATOM 4411 C C . SER B 1 271 ? -58.020 7.523 13.959 1.00 40.12 656 SER B C 1
ATOM 4412 O O . SER B 1 271 ? -57.279 8.162 14.725 1.00 39.72 656 SER B O 1
ATOM 4415 N N . GLU B 1 272 ? -58.562 8.080 12.855 1.00 40.03 657 GLU B N 1
ATOM 4416 C CA . GLU B 1 272 ? -58.315 9.462 12.475 1.00 40.28 657 GLU B CA 1
ATOM 4417 C C . GLU B 1 272 ? -58.652 10.458 13.587 1.00 39.88 657 GLU B C 1
ATOM 4418 O O . GLU B 1 272 ? -57.897 11.405 13.796 1.00 40.41 657 GLU B O 1
ATOM 4424 N N . GLU B 1 273 ? -59.806 10.290 14.250 1.00 39.20 658 GLU B N 1
ATOM 4425 C CA . GLU B 1 273 ? -60.225 11.220 15.283 1.00 39.38 658 GLU B CA 1
ATOM 4426 C C . GLU B 1 273 ? -60.510 10.605 16.632 1.00 39.67 658 GLU B C 1
ATOM 4427 O O . GLU B 1 273 ? -60.970 11.315 17.523 1.00 39.78 658 GLU B O 1
ATOM 4433 N N . GLN B 1 274 ? -60.187 9.311 16.836 1.00 40.33 659 GLN B N 1
ATOM 4434 C CA . GLN B 1 274 ? -60.403 8.666 18.129 1.00 40.79 659 GLN B CA 1
ATOM 4435 C C . GLN B 1 274 ? -59.257 7.714 18.454 1.00 40.20 659 GLN B C 1
ATOM 4436 O O . GLN B 1 274 ? -58.710 7.074 17.563 1.00 40.14 659 GLN B O 1
ATOM 4442 N N . ALA B 1 275 ? -58.943 7.550 19.743 1.00 38.92 660 ALA B N 1
ATOM 4443 C CA . ALA B 1 275 ? -57.914 6.602 20.163 1.00 38.23 660 ALA B CA 1
ATOM 4444 C C . ALA B 1 275 ? -58.182 6.109 21.588 1.00 38.09 660 ALA B C 1
ATOM 4445 O O . ALA B 1 275 ? -58.999 6.686 22.287 1.00 38.22 660 ALA B O 1
ATOM 4447 N N . LYS B 1 276 ? -57.592 4.962 21.956 1.00 37.61 661 LYS B N 1
ATOM 4448 C CA . LYS B 1 276 ? -57.720 4.381 23.289 1.00 37.14 661 LYS B CA 1
ATOM 4449 C C . LYS B 1 276 ? -56.310 4.134 23.792 1.00 35.76 661 LYS B C 1
ATOM 4450 O O . LYS B 1 276 ? -55.494 3.571 23.063 1.00 34.96 661 LYS B O 1
ATOM 4456 N N . VAL B 1 277 ? -56.001 4.575 25.021 1.00 34.15 662 VAL B N 1
ATOM 4457 C CA . VAL B 1 277 ? -54.670 4.420 25.574 1.00 33.62 662 VAL B CA 1
ATOM 4458 C C . VAL B 1 277 ? -54.781 3.780 26.947 1.00 33.43 662 VAL B C 1
ATOM 4459 O O . VAL B 1 277 ? -55.562 4.233 27.789 1.00 33.05 662 VAL B O 1
ATOM 4463 N N . SER B 1 278 ? -54.052 2.699 27.155 1.00 33.66 663 SER B N 1
ATOM 4464 C CA . SER B 1 278 ? -54.042 2.046 28.461 1.00 34.31 663 SER B CA 1
ATOM 4465 C C . SER B 1 278 ? -52.857 2.556 29.289 1.00 33.19 663 SER B C 1
ATOM 4466 O O . SER B 1 278 ? -51.818 2.976 28.736 1.00 32.47 663 SER B O 1
ATOM 4469 N N . TYR B 1 279 ? -52.993 2.483 30.602 1.00 32.13 664 TYR B N 1
ATOM 4470 C CA . TYR B 1 279 ? -51.937 2.959 31.481 1.00 32.80 664 TYR B CA 1
ATOM 4471 C C . TYR B 1 279 ? -52.004 2.247 32.820 1.00 32.88 664 TYR B C 1
ATOM 4472 O O . TYR B 1 279 ? -53.066 1.741 33.231 1.00 32.92 664 TYR B O 1
ATOM 4481 N N . VAL B 1 280 ? -50.871 2.193 33.474 1.00 31.54 665 VAL B N 1
ATOM 4482 C CA . VAL B 1 280 ? -50.727 1.616 34.810 1.00 31.72 665 VAL B CA 1
ATOM 4483 C C . VAL B 1 280 ? -49.776 2.527 35.583 1.00 31.85 665 VAL B C 1
ATOM 4484 O O . VAL B 1 280 ? -48.687 2.848 35.100 1.00 30.77 665 VAL B O 1
ATOM 4488 N N . TYR B 1 281 ? -50.174 2.926 36.788 1.00 31.61 666 TYR B N 1
ATOM 4489 C CA . TYR B 1 281 ? -49.305 3.710 37.644 1.00 31.52 666 TYR B CA 1
ATOM 4490 C C . TYR B 1 281 ? -49.604 3.453 39.105 1.00 31.63 666 TYR B C 1
ATOM 4491 O O . TYR B 1 281 ? -50.668 2.920 39.431 1.00 31.43 666 TYR B O 1
ATOM 4500 N N . THR B 1 282 ? -48.642 3.762 39.979 1.00 31.09 667 THR B N 1
ATOM 4501 C CA . THR B 1 282 ? -48.805 3.571 41.417 1.00 32.84 667 THR B CA 1
ATOM 4502 C C . THR B 1 282 ? -48.661 4.927 42.097 1.00 33.77 667 THR B C 1
ATOM 4503 O O . THR B 1 282 ? -47.781 5.702 41.715 1.00 33.36 667 THR B O 1
ATOM 4507 N N . ILE B 1 283 ? -49.478 5.202 43.117 1.00 34.02 668 ILE B N 1
ATOM 4508 C CA . ILE B 1 283 ? -49.359 6.440 43.876 1.00 35.03 668 ILE B CA 1
ATOM 4509 C C . ILE B 1 283 ? -48.706 6.093 45.206 1.00 35.70 668 ILE B C 1
ATOM 4510 O O . ILE B 1 283 ? -49.242 5.256 45.950 1.00 35.83 668 ILE B O 1
ATOM 4515 N N . ASN B 1 284 ? -47.521 6.682 45.479 1.00 35.01 669 ASN B N 1
ATOM 4516 C CA . ASN B 1 284 ? -46.744 6.404 46.701 1.00 35.56 669 ASN B CA 1
ATOM 4517 C C . ASN B 1 284 ? -46.597 7.676 47.543 1.00 34.59 669 ASN B C 1
ATOM 4518 O O . ASN B 1 284 ? -46.171 8.694 47.025 1.00 33.56 669 ASN B O 1
ATOM 4523 N N . LYS B 1 285 ? -46.957 7.610 48.834 1.00 34.29 670 LYS B N 1
ATOM 4524 C CA . LYS B 1 285 ? -46.852 8.768 49.697 1.00 34.71 670 LYS B CA 1
ATOM 4525 C C . LYS B 1 285 ? -45.422 8.971 50.175 1.00 36.10 670 LYS B C 1
ATOM 4526 O O . LYS B 1 285 ? -44.808 8.052 50.732 1.00 37.00 670 LYS B O 1
ATOM 4532 N N . GLU B 1 286 ? -44.881 10.170 49.938 1.00 36.06 671 GLU B N 1
ATOM 4533 C CA . GLU B 1 286 ? -43.539 10.546 50.361 1.00 36.88 671 GLU B CA 1
ATOM 4534 C C . GLU B 1 286 ? -43.591 11.295 51.699 1.00 37.48 671 GLU B C 1
ATOM 4535 O O . GLU B 1 286 ? -42.681 11.160 52.508 1.00 38.20 671 GLU B O 1
ATOM 4541 N N . ALA B 1 287 ? -44.644 12.097 51.933 1.00 36.57 672 ALA B N 1
ATOM 4542 C CA . ALA B 1 287 ? -44.785 12.826 53.212 1.00 35.88 672 ALA B CA 1
ATOM 4543 C C . ALA B 1 287 ? -46.258 13.195 53.441 1.00 35.40 672 ALA B C 1
ATOM 4544 O O . ALA B 1 287 ? -47.044 13.251 52.491 1.00 34.53 672 ALA B O 1
ATOM 4546 N N . GLY B 1 288 ? -46.620 13.420 54.693 1.00 35.40 673 GLY B N 1
ATOM 4547 C CA . GLY B 1 288 ? -47.984 13.753 55.067 1.00 36.91 673 GLY B CA 1
ATOM 4548 C C . GLY B 1 288 ? -48.589 12.694 55.974 1.00 39.27 673 GLY B C 1
ATOM 4549 O O . GLY B 1 288 ? -47.915 11.741 56.383 1.00 38.88 673 GLY B O 1
ATOM 4550 N N . PRO B 1 289 ? -49.880 12.833 56.315 1.00 40.71 674 PRO B N 1
ATOM 4551 C CA . PRO B 1 289 ? -50.512 11.836 57.204 1.00 41.42 674 PRO B CA 1
ATOM 4552 C C . PRO B 1 289 ? -50.745 10.483 56.514 1.00 42.81 674 PRO B C 1
ATOM 4553 O O . PRO B 1 289 ? -50.270 10.264 55.400 1.00 42.74 674 PRO B O 1
ATOM 4557 N N . ASN B 1 290 ? -51.441 9.549 57.176 1.00 43.85 675 ASN B N 1
ATOM 4558 C CA . ASN B 1 290 ? -51.667 8.211 56.635 1.00 44.79 675 ASN B CA 1
ATOM 4559 C C . ASN B 1 290 ? -52.270 8.206 55.241 1.00 44.11 675 ASN B C 1
ATOM 4560 O O . ASN B 1 290 ? -53.175 8.973 54.945 1.00 44.71 675 ASN B O 1
ATOM 4565 N N . PHE B 1 291 ? -51.718 7.372 54.386 1.00 43.01 676 PHE B N 1
ATOM 4566 C CA . PHE B 1 291 ? -52.159 7.198 53.009 1.00 42.31 676 PHE B CA 1
ATOM 4567 C C . PHE B 1 291 ? -51.829 5.746 52.659 1.00 43.23 676 PHE B C 1
ATOM 4568 O O . PHE B 1 291 ? -50.723 5.287 52.959 1.00 44.34 676 PHE B O 1
ATOM 4576 N N . LYS B 1 292 ? -52.756 5.038 52.017 1.00 42.45 677 LYS B N 1
ATOM 4577 C CA . LYS B 1 292 ? -52.481 3.671 51.599 1.00 42.75 677 LYS B CA 1
ATOM 4578 C C . LYS B 1 292 ? -52.053 3.757 50.157 1.00 40.99 677 LYS B C 1
ATOM 4579 O O . LYS B 1 292 ? -52.843 4.149 49.291 1.00 40.77 677 LYS B O 1
ATOM 4585 N N . ASN B 1 293 ? -50.774 3.451 49.885 1.00 38.94 678 ASN B N 1
ATOM 4586 C CA . ASN B 1 293 ? -50.258 3.476 48.511 1.00 37.80 678 ASN B CA 1
ATOM 4587 C C . ASN B 1 293 ? -51.041 2.481 47.660 1.00 37.51 678 ASN B C 1
ATOM 4588 O O . ASN B 1 293 ? -51.453 1.444 48.193 1.00 37.07 678 ASN B O 1
ATOM 4593 N N . TYR B 1 294 ? -51.325 2.814 46.384 1.00 36.98 679 TYR B N 1
ATOM 4594 C CA . TYR B 1 294 ? -52.116 1.906 45.563 1.00 36.90 679 TYR B CA 1
ATOM 4595 C C . TYR B 1 294 ? -51.800 2.007 44.079 1.00 37.48 679 TYR B C 1
ATOM 4596 O O . TYR B 1 294 ? -51.228 2.979 43.619 1.00 38.29 679 TYR B O 1
ATOM 4605 N N . ARG B 1 295 ? -52.197 0.992 43.337 1.00 37.68 680 ARG B N 1
ATOM 4606 C CA . ARG B 1 295 ? -51.982 0.868 41.903 1.00 38.06 680 ARG B CA 1
ATOM 4607 C C . ARG B 1 295 ? -53.261 1.141 41.149 1.00 36.97 680 ARG B C 1
ATOM 4608 O O . ARG B 1 295 ? -54.344 0.701 41.556 1.00 36.78 680 ARG B O 1
ATOM 4616 N N . ILE B 1 296 ? -53.142 1.852 40.040 1.00 35.73 681 ILE B N 1
ATOM 4617 C CA . ILE B 1 296 ? -54.266 2.164 39.175 1.00 35.59 681 ILE B CA 1
ATOM 4618 C C . ILE B 1 296 ? -54.000 1.492 37.846 1.00 34.71 681 ILE B C 1
ATOM 4619 O O . ILE B 1 296 ? -52.909 1.623 37.298 1.00 34.21 681 ILE B O 1
ATOM 4624 N N . ILE B 1 297 ? -54.988 0.752 37.343 1.00 34.05 682 ILE B N 1
ATOM 4625 C CA . ILE B 1 297 ? -54.930 0.127 36.026 1.00 35.23 682 ILE B CA 1
ATOM 4626 C C . ILE B 1 297 ? -56.072 0.756 35.271 1.00 35.04 682 ILE B C 1
ATOM 4627 O O . ILE B 1 297 ? -57.229 0.659 35.711 1.00 34.28 682 ILE B O 1
ATOM 4632 N N . GLY B 1 298 ? -55.738 1.487 34.225 1.00 35.00 683 GLY B N 1
ATOM 4633 C CA . GLY B 1 298 ? -56.768 2.187 33.488 1.00 36.23 683 GLY B CA 1
ATOM 4634 C C . GLY B 1 298 ? -56.680 2.191 31.983 1.00 36.03 683 GLY B C 1
ATOM 4635 O O . GLY B 1 298 ? -55.699 1.758 31.376 1.00 35.15 683 GLY B O 1
ATOM 4636 N N . GLU B 1 299 ? -57.697 2.771 31.394 1.00 36.02 684 GLU B N 1
ATOM 4637 C CA . GLU B 1 299 ? -57.774 2.963 29.959 1.00 37.72 684 GLU B CA 1
ATOM 4638 C C . GLU B 1 299 ? -58.592 4.213 29.726 1.00 38.83 684 GLU B C 1
ATOM 4639 O O . GLU B 1 299 ? -59.587 4.440 30.424 1.00 40.56 684 GLU B O 1
ATOM 4645 N N . CYS B 1 300 ? -58.141 5.057 28.821 1.00 37.89 685 CYS B N 1
ATOM 4646 C CA . CYS B 1 300 ? -58.885 6.256 28.506 1.00 38.69 685 CYS B CA 1
ATOM 4647 C C . CYS B 1 300 ? -59.143 6.376 27.002 1.00 38.83 685 CYS B C 1
ATOM 4648 O O . CYS B 1 300 ? -58.422 5.801 26.181 1.00 38.95 685 CYS B O 1
ATOM 4651 N N . SER B 1 301 ? -60.206 7.076 26.662 1.00 38.04 686 SER B N 1
ATOM 4652 C CA . SER B 1 301 ? -60.559 7.361 25.301 1.00 39.54 686 SER B CA 1
ATOM 4653 C C . SER B 1 301 ? -60.084 8.802 24.996 1.00 40.22 686 SER B C 1
ATOM 4654 O O . SER B 1 301 ? -60.198 9.712 25.828 1.00 40.33 686 SER B O 1
ATOM 4657 N N . LEU B 1 302 ? -59.550 8.995 23.809 1.00 40.02 687 LEU B N 1
ATOM 4658 C CA . LEU B 1 302 ? -59.092 10.299 23.349 1.00 40.51 687 LEU B CA 1
ATOM 4659 C C . LEU B 1 302 ? -59.834 10.652 22.075 1.00 40.29 687 LEU B C 1
ATOM 4660 O O . LEU B 1 302 ? -60.067 9.769 21.246 1.00 40.13 687 LEU B O 1
ATOM 4665 N N . ILE B 1 303 ? -60.198 11.938 21.909 1.00 39.99 688 ILE B N 1
ATOM 4666 C CA . ILE B 1 303 ? -60.805 12.426 20.692 1.00 41.97 688 ILE B CA 1
ATOM 4667 C C . ILE B 1 303 ? -60.080 13.687 20.196 1.00 41.48 688 ILE B C 1
ATOM 4668 O O . ILE B 1 303 ? -59.559 14.457 21.002 1.00 40.51 688 ILE B O 1
ATOM 4673 N N . LYS B 1 304 ? -60.019 13.865 18.870 1.00 41.37 689 LYS B N 1
ATOM 4674 C CA . LYS B 1 304 ? -59.374 15.021 18.308 1.00 42.89 689 LYS B CA 1
ATOM 4675 C C . LYS B 1 304 ? -60.439 16.132 18.289 1.00 44.13 689 LYS B C 1
ATOM 4676 O O . LYS B 1 304 ? -61.460 15.995 17.623 1.00 43.95 689 LYS B O 1
ATOM 4682 N N . VAL B 1 305 ? -60.240 17.168 19.100 1.00 45.30 690 VAL B N 1
ATOM 4683 C CA . VAL B 1 305 ? -61.160 18.303 19.253 1.00 47.45 690 VAL B CA 1
ATOM 4684 C C . VAL B 1 305 ? -60.515 19.538 18.649 1.00 47.96 690 VAL B C 1
ATOM 4685 O O . VAL B 1 305 ? -59.555 20.056 19.212 1.00 46.85 690 VAL B O 1
ATOM 4689 N N . ASP B 1 306 ? -61.009 20.004 17.494 1.00 49.49 691 ASP B N 1
ATOM 4690 C CA . ASP B 1 306 ? -60.483 21.218 16.849 1.00 50.49 691 ASP B CA 1
ATOM 4691 C C . ASP B 1 306 ? -58.965 21.143 16.626 1.00 49.92 691 ASP B C 1
ATOM 4692 O O . ASP B 1 306 ? -58.266 22.128 16.857 1.00 49.96 691 ASP B O 1
ATOM 4697 N N . GLY B 1 307 ? -58.484 19.960 16.250 1.00 48.53 692 GLY B N 1
ATOM 4698 C CA . GLY B 1 307 ? -57.071 19.714 15.987 1.00 48.14 692 GLY B CA 1
ATOM 4699 C C . GLY B 1 307 ? -56.252 19.202 17.157 1.00 47.04 692 GLY B C 1
ATOM 4700 O O . GLY B 1 307 ? -55.108 18.780 16.966 1.00 47.34 692 GLY B O 1
ATOM 4701 N N . THR B 1 308 ? -56.801 19.239 18.378 1.00 45.40 693 THR B N 1
ATOM 4702 C CA . THR B 1 308 ? -56.072 18.778 19.564 1.00 44.47 693 THR B CA 1
ATOM 4703 C C . THR B 1 308 ? -56.630 17.512 20.210 1.00 43.05 693 THR B C 1
ATOM 4704 O O . THR B 1 308 ? -57.819 17.450 20.492 1.00 43.32 693 THR B O 1
ATOM 4708 N N . TRP B 1 309 ? -55.768 16.551 20.543 1.00 41.71 694 TRP B N 1
ATOM 4709 C CA . TRP B 1 309 ? -56.177 15.318 21.219 1.00 41.41 694 TRP B CA 1
ATOM 4710 C C . TRP B 1 309 ? -56.430 15.585 22.703 1.00 41.29 694 TRP B C 1
ATOM 4711 O O . TRP B 1 309 ? -55.568 16.141 23.400 1.00 40.97 694 TRP B O 1
ATOM 4722 N N . LYS B 1 310 ? -57.624 15.228 23.177 1.00 39.89 695 LYS B N 1
ATOM 4723 C CA . LYS B 1 310 ? -58.005 15.412 24.577 1.00 39.17 695 LYS B CA 1
ATOM 4724 C C . LYS B 1 310 ? -58.692 14.127 25.053 1.00 38.29 695 LYS B C 1
ATOM 4725 O O . LYS B 1 310 ? -59.314 13.434 24.242 1.00 38.32 695 LYS B O 1
ATOM 4731 N N . ILE B 1 311 ? -58.629 13.843 26.345 1.00 36.25 696 ILE B N 1
ATOM 4732 C CA . ILE B 1 311 ? -59.278 12.683 26.935 1.00 36.21 696 ILE B CA 1
ATOM 4733 C C . ILE B 1 311 ? -60.761 13.001 27.125 1.00 36.99 696 ILE B C 1
ATOM 4734 O O . ILE B 1 311 ? -61.078 14.019 27.737 1.00 37.18 696 ILE B O 1
ATOM 4739 N N . ASN B 1 312 ? -61.666 12.152 26.608 1.00 36.77 697 ASN B N 1
ATOM 4740 C CA . ASN B 1 312 ? -63.103 12.375 26.779 1.00 38.29 697 ASN B CA 1
ATOM 4741 C C . ASN B 1 312 ? -63.793 11.338 27.664 1.00 38.85 697 ASN B C 1
ATOM 4742 O O . ASN B 1 312 ? -64.990 11.455 27.904 1.00 38.79 697 ASN B O 1
ATOM 4747 N N . ASP B 1 313 ? -63.057 10.329 28.138 1.00 38.68 698 ASP B N 1
ATOM 4748 C CA . ASP B 1 313 ? -63.577 9.279 29.007 1.00 40.13 698 ASP B CA 1
ATOM 4749 C C . ASP B 1 313 ? -62.411 8.489 29.563 1.00 39.87 698 ASP B C 1
ATOM 4750 O O . ASP B 1 313 ? -61.351 8.436 28.940 1.00 39.17 698 ASP B O 1
ATOM 4755 N N . SER B 1 314 ? -62.623 7.834 30.707 1.00 40.33 699 SER B N 1
ATOM 4756 C CA . SER B 1 314 ? -61.625 6.975 31.325 1.00 42.00 699 SER B CA 1
ATOM 4757 C C . SER B 1 314 ? -62.298 5.934 32.212 1.00 43.62 699 SER B C 1
ATOM 4758 O O . SER B 1 314 ? -63.427 6.135 32.682 1.00 44.66 699 SER B O 1
ATOM 4761 N N . GLU B 1 315 ? -61.619 4.820 32.428 1.00 43.35 700 GLU B N 1
ATOM 4762 C CA . GLU B 1 315 ? -62.128 3.755 33.265 1.00 44.93 700 GLU B CA 1
ATOM 4763 C C . GLU B 1 315 ? -60.946 3.169 34.024 1.00 45.01 700 GLU B C 1
ATOM 4764 O O . GLU B 1 315 ? -59.986 2.736 33.400 1.00 44.49 700 GLU B O 1
ATOM 4770 N N . GLU B 1 316 ? -60.993 3.196 35.361 1.00 45.44 701 GLU B N 1
ATOM 4771 C CA . GLU B 1 316 ? -59.889 2.715 36.198 1.00 46.28 701 GLU B CA 1
ATOM 4772 C C . GLU B 1 316 ? -60.301 1.736 37.260 1.00 48.54 701 GLU B C 1
ATOM 4773 O O . GLU B 1 316 ? -61.375 1.856 37.849 1.00 49.04 701 GLU B O 1
ATOM 4779 N N . LYS B 1 317 ? -59.409 0.815 37.580 1.00 49.69 702 LYS B N 1
ATOM 4780 C CA . LYS B 1 317 ? -59.602 -0.091 38.719 1.00 51.17 702 LYS B CA 1
ATOM 4781 C C . LYS B 1 317 ? -58.287 -0.197 39.531 1.00 51.41 702 LYS B C 1
ATOM 4782 O O . LYS B 1 317 ? -57.220 0.240 39.030 1.00 50.43 702 LYS B O 1
#